Protein AF-A0A7Z0Q2S8-F1 (afdb_monomer)

pLDDT: mean 91.44, std 7.44, range [56.97, 98.62]

Radius of gyration: 28.21 Å; Cα contacts (8 Å, |Δi|>4): 491; chains: 1; bounding box: 62×55×79 Å

Structure (mmCIF, N/CA/C/O backbone):
data_AF-A0A7Z0Q2S8-F1
#
_entry.id   AF-A0A7Z0Q2S8-F1
#
loop_
_atom_site.group_PDB
_atom_site.id
_atom_site.type_symbol
_atom_site.label_atom_id
_atom_site.label_alt_id
_atom_site.label_comp_id
_atom_site.label_asym_id
_atom_site.label_entity_id
_atom_site.label_seq_id
_atom_site.pdbx_PDB_ins_code
_atom_site.Cartn_x
_atom_site.Cartn_y
_atom_site.Cartn_z
_atom_site.occupancy
_atom_site.B_iso_or_equiv
_atom_site.auth_seq_id
_atom_site.auth_comp_id
_atom_site.auth_asym_id
_atom_site.auth_atom_id
_atom_site.pdbx_PDB_model_num
ATOM 1 N N . THR A 1 1 ? 18.789 -27.842 -37.946 1.00 68.62 1 THR A N 1
ATOM 2 C CA . THR A 1 1 ? 19.777 -28.896 -37.590 1.00 68.62 1 THR A CA 1
ATOM 3 C C . THR A 1 1 ? 21.051 -28.218 -37.088 1.00 68.62 1 THR A C 1
ATOM 5 O O . THR A 1 1 ? 21.164 -27.016 -37.269 1.00 68.62 1 THR A O 1
ATOM 8 N N . HIS A 1 2 ? 21.964 -28.913 -36.394 1.00 73.00 2 HIS A N 1
ATOM 9 C CA . HIS A 1 2 ? 23.245 -28.337 -35.936 1.00 73.00 2 HIS A CA 1
ATOM 10 C C . HIS A 1 2 ? 24.376 -29.377 -36.089 1.00 73.00 2 HIS A C 1
ATOM 12 O O . HIS A 1 2 ? 24.141 -30.543 -35.750 1.00 73.00 2 HIS A O 1
ATOM 18 N N . PRO A 1 3 ? 25.593 -29.001 -36.539 1.00 73.56 3 PRO A N 1
ATOM 19 C CA . PRO A 1 3 ? 26.681 -29.947 -36.829 1.00 73.56 3 PRO A CA 1
ATOM 20 C C . PRO A 1 3 ? 27.085 -30.839 -35.648 1.00 73.56 3 PRO A C 1
ATOM 22 O O . PRO A 1 3 ? 27.437 -31.993 -35.839 1.00 73.56 3 PRO A O 1
ATOM 25 N N . ALA A 1 4 ? 26.989 -30.328 -34.419 1.00 77.62 4 ALA A N 1
ATOM 26 C CA . ALA A 1 4 ? 27.331 -31.079 -33.204 1.00 77.62 4 ALA A CA 1
ATOM 27 C C . ALA A 1 4 ? 26.241 -32.058 -32.713 1.00 77.62 4 ALA A C 1
ATOM 29 O O . ALA A 1 4 ? 26.410 -32.673 -31.663 1.00 77.62 4 ALA A O 1
ATOM 30 N N . LEU A 1 5 ? 25.097 -32.161 -33.403 1.00 79.12 5 LEU A N 1
ATOM 31 C CA . LEU A 1 5 ? 23.943 -32.957 -32.955 1.00 79.12 5 LEU A CA 1
ATOM 32 C C . LEU A 1 5 ? 23.639 -34.176 -33.840 1.00 79.12 5 LEU A C 1
ATOM 34 O O . LEU A 1 5 ? 22.652 -34.866 -33.579 1.00 79.12 5 LEU A O 1
ATOM 38 N N . ASP A 1 6 ? 24.476 -34.468 -34.842 1.00 82.75 6 ASP A N 1
ATOM 39 C CA . ASP A 1 6 ? 24.350 -35.621 -35.753 1.00 82.75 6 ASP A CA 1
ATOM 40 C C . ASP A 1 6 ? 22.941 -35.774 -36.356 1.00 82.75 6 ASP A C 1
ATOM 42 O O . ASP A 1 6 ? 22.356 -36.854 -36.390 1.00 82.75 6 ASP A O 1
ATOM 46 N N . GLY A 1 7 ? 22.343 -34.655 -36.781 1.00 79.62 7 GLY A N 1
ATOM 47 C CA . GLY A 1 7 ? 21.018 -34.640 -37.412 1.00 79.62 7 GLY A CA 1
ATOM 48 C C . GLY A 1 7 ? 19.827 -34.826 -36.461 1.00 79.62 7 GLY A C 1
ATOM 49 O O . GLY A 1 7 ? 18.688 -34.838 -36.925 1.00 79.62 7 GLY A O 1
ATOM 50 N N . ARG A 1 8 ? 20.041 -34.927 -35.141 1.00 84.56 8 ARG A N 1
ATOM 51 C CA . ARG A 1 8 ? 18.943 -35.032 -34.165 1.00 84.56 8 ARG A CA 1
ATOM 52 C C . ARG A 1 8 ? 18.184 -33.701 -34.020 1.00 84.56 8 ARG A C 1
ATOM 54 O O . ARG A 1 8 ? 18.830 -32.657 -33.881 1.00 84.56 8 ARG A O 1
ATOM 61 N N . PRO A 1 9 ? 16.835 -33.710 -34.018 1.00 83.12 9 PRO A N 1
ATOM 62 C CA . PRO A 1 9 ? 16.043 -32.510 -33.765 1.00 83.12 9 PRO A CA 1
ATOM 63 C C . PRO A 1 9 ? 16.115 -32.108 -32.287 1.00 83.12 9 PRO A C 1
ATOM 65 O O . PRO A 1 9 ? 16.085 -32.957 -31.395 1.00 83.12 9 PRO A O 1
ATOM 68 N N . VAL A 1 10 ? 16.181 -30.801 -32.030 1.00 84.69 10 VAL A N 1
ATOM 69 C CA . VAL A 1 10 ? 16.050 -30.228 -30.685 1.00 84.69 10 VAL A CA 1
ATOM 70 C C . VAL A 1 10 ? 14.625 -29.727 -30.536 1.00 84.69 10 VAL A C 1
ATOM 72 O O . VAL A 1 10 ? 14.185 -28.883 -31.311 1.00 84.69 10 VAL A O 1
ATOM 75 N N . VAL A 1 11 ? 13.910 -30.245 -29.540 1.00 85.38 11 VAL A N 1
ATOM 76 C CA . VAL A 1 11 ? 12.548 -29.812 -29.215 1.00 85.38 11 VAL A CA 1
ATOM 77 C C . VAL A 1 11 ? 12.583 -29.087 -27.884 1.00 85.38 11 VAL A C 1
ATOM 79 O O . VAL A 1 11 ? 13.111 -29.611 -26.902 1.00 85.38 11 VAL A O 1
ATOM 82 N N . ARG A 1 12 ? 12.004 -27.887 -27.843 1.00 84.50 12 ARG A N 1
ATOM 83 C CA . ARG A 1 12 ? 11.871 -27.109 -26.616 1.00 84.50 12 ARG A CA 1
ATOM 84 C C . ARG A 1 12 ? 10.454 -26.585 -26.471 1.00 84.50 12 ARG A C 1
ATOM 86 O O . ARG A 1 12 ? 9.863 -26.103 -27.430 1.00 84.50 12 ARG A O 1
ATOM 93 N N . LEU A 1 13 ? 9.930 -26.681 -25.254 1.00 86.56 13 LEU A N 1
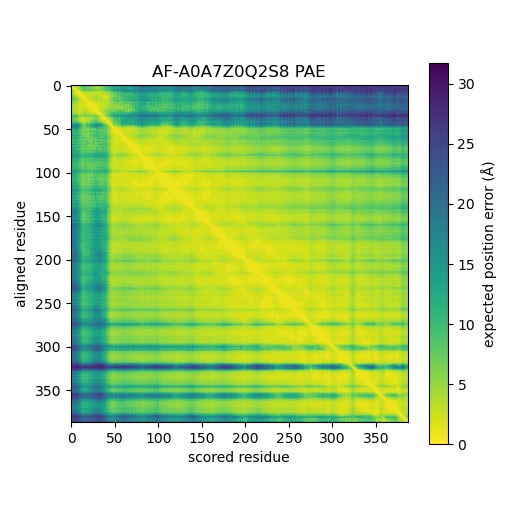ATOM 94 C CA . LEU A 1 13 ? 8.650 -26.093 -24.892 1.00 86.56 13 LEU A CA 1
ATOM 95 C C . LEU A 1 13 ? 8.900 -24.690 -24.358 1.00 86.56 13 LEU A C 1
ATOM 97 O O . LEU A 1 13 ? 9.631 -24.520 -23.383 1.00 86.56 13 LEU A O 1
ATOM 101 N N . VAL A 1 14 ? 8.306 -23.699 -25.011 1.00 82.75 14 VAL A N 1
ATOM 102 C CA . VAL A 1 14 ? 8.424 -22.290 -24.636 1.00 82.75 14 VAL A CA 1
ATOM 103 C C . VAL A 1 14 ? 7.032 -21.659 -24.608 1.00 82.75 14 VAL A C 1
ATOM 105 O O . VAL A 1 14 ? 6.163 -22.077 -25.378 1.00 82.75 14 VAL A O 1
ATOM 108 N N . PRO A 1 15 ? 6.776 -20.672 -23.730 1.00 83.06 15 PRO A N 1
ATOM 109 C CA . PRO A 1 15 ? 5.557 -19.876 -23.815 1.00 83.06 15 PRO A CA 1
ATOM 110 C C . PRO A 1 15 ? 5.408 -19.289 -25.226 1.00 83.06 15 PRO A C 1
ATOM 112 O O . PRO A 1 15 ? 6.383 -18.783 -25.772 1.00 83.06 15 PRO A O 1
ATOM 115 N N . GLY A 1 16 ? 4.204 -19.306 -25.809 1.00 79.56 16 GLY A N 1
ATOM 116 C CA . GLY A 1 16 ? 4.001 -18.859 -27.199 1.00 79.56 16 GLY A CA 1
ATOM 117 C C . GLY A 1 16 ? 4.506 -17.434 -27.472 1.00 79.56 16 GLY A C 1
ATOM 118 O O . GLY A 1 16 ? 5.114 -17.180 -28.504 1.00 79.56 16 GLY A O 1
ATOM 119 N N . ALA A 1 17 ? 4.375 -16.532 -26.492 1.00 72.19 17 ALA A N 1
ATOM 120 C CA . ALA A 1 17 ? 4.895 -15.161 -26.562 1.00 72.19 17 ALA A CA 1
ATOM 121 C C . ALA A 1 17 ? 6.437 -15.057 -26.625 1.00 72.19 17 ALA A C 1
ATOM 123 O O . ALA A 1 17 ? 6.959 -13.982 -26.901 1.00 72.19 17 ALA A O 1
ATOM 124 N N . LEU A 1 18 ? 7.157 -16.144 -26.332 1.00 75.06 18 LEU A N 1
ATOM 125 C CA . LEU A 1 18 ? 8.616 -16.255 -26.397 1.00 75.06 18 LEU A CA 1
ATOM 126 C C . LEU A 1 18 ? 9.114 -17.003 -27.634 1.00 75.06 18 LEU A C 1
ATOM 128 O O . LEU A 1 18 ? 10.317 -16.994 -27.872 1.00 75.06 18 LEU A O 1
ATOM 132 N N . GLY A 1 19 ? 8.225 -17.634 -28.407 1.00 82.19 19 GLY A N 1
ATOM 133 C CA . GLY A 1 19 ? 8.599 -18.535 -29.500 1.00 82.19 19 GLY A CA 1
ATOM 134 C C . GLY A 1 19 ? 9.594 -17.921 -30.481 1.00 82.19 19 GLY A C 1
ATOM 135 O O . GLY A 1 19 ? 10.647 -18.499 -30.722 1.00 82.19 19 GLY A O 1
ATOM 136 N N . GLU A 1 20 ? 9.316 -16.711 -30.972 1.00 79.69 20 GLU A N 1
ATOM 137 C CA . GLU A 1 20 ? 10.197 -16.037 -31.936 1.00 79.69 20 GLU A CA 1
ATOM 138 C C . GLU A 1 20 ? 11.558 -15.653 -31.344 1.00 79.69 20 GLU A C 1
ATOM 140 O O . GLU A 1 20 ? 12.587 -15.871 -31.977 1.00 79.69 20 GLU A O 1
ATOM 145 N N . ALA A 1 21 ? 11.593 -15.131 -30.115 1.00 80.38 21 ALA A N 1
ATOM 146 C CA . ALA A 1 21 ? 12.853 -14.798 -29.447 1.00 80.38 21 ALA A CA 1
ATOM 147 C C . ALA A 1 21 ? 13.717 -16.041 -29.206 1.00 80.38 21 ALA A C 1
ATOM 149 O O . ALA A 1 21 ? 14.940 -16.002 -29.331 1.00 80.38 21 ALA A O 1
ATOM 150 N N . GLU A 1 22 ? 13.070 -17.145 -28.859 1.00 83.44 22 GLU A N 1
ATOM 151 C CA . GLU A 1 22 ? 13.720 -18.413 -28.585 1.00 83.44 22 GLU A CA 1
ATOM 152 C C . GLU A 1 22 ? 14.234 -19.075 -29.866 1.00 83.44 22 GLU A C 1
ATOM 154 O O . GLU A 1 22 ? 15.336 -19.623 -29.852 1.00 83.44 22 GLU A O 1
ATOM 159 N N . ASP A 1 23 ? 13.507 -18.951 -30.978 1.00 85.69 23 ASP A N 1
ATOM 160 C CA . ASP A 1 23 ? 13.974 -19.354 -32.307 1.00 85.69 23 ASP A CA 1
ATOM 161 C C . ASP A 1 23 ? 15.201 -18.525 -32.733 1.00 85.69 23 ASP A C 1
ATOM 163 O O . ASP A 1 23 ? 16.232 -19.100 -33.082 1.00 85.69 23 ASP A O 1
ATOM 167 N N . LEU A 1 24 ? 15.156 -17.193 -32.593 1.00 81.94 24 LEU A N 1
ATOM 168 C CA . LEU A 1 24 ? 16.289 -16.302 -32.898 1.00 81.94 24 LEU A CA 1
ATOM 169 C C . LEU A 1 24 ? 17.536 -16.624 -32.058 1.00 81.94 24 LEU A C 1
ATOM 171 O O . LEU A 1 24 ? 18.664 -16.594 -32.554 1.00 81.94 24 LEU A O 1
ATOM 175 N N . ALA A 1 25 ? 17.353 -16.951 -30.776 1.00 82.06 25 ALA A N 1
ATOM 176 C CA . ALA A 1 25 ? 18.451 -17.365 -29.909 1.00 82.06 25 ALA A CA 1
ATOM 177 C C . ALA A 1 25 ? 19.078 -18.692 -30.370 1.00 82.06 25 ALA A C 1
ATOM 179 O O . ALA A 1 25 ? 20.299 -18.843 -30.316 1.00 82.06 25 ALA A O 1
ATOM 180 N N . MET A 1 26 ? 18.266 -19.647 -30.833 1.00 87.19 26 MET A N 1
ATOM 181 C CA . MET A 1 26 ? 18.755 -20.924 -31.361 1.00 87.19 26 MET A CA 1
ATOM 182 C C . MET A 1 26 ? 19.469 -20.746 -32.707 1.00 87.19 26 MET A C 1
ATOM 184 O O . MET A 1 26 ? 20.533 -21.335 -32.905 1.00 87.19 26 MET A O 1
ATOM 188 N N . GLU A 1 27 ? 18.964 -19.881 -33.587 1.00 85.50 27 GLU A N 1
ATOM 189 C CA . GLU A 1 27 ? 19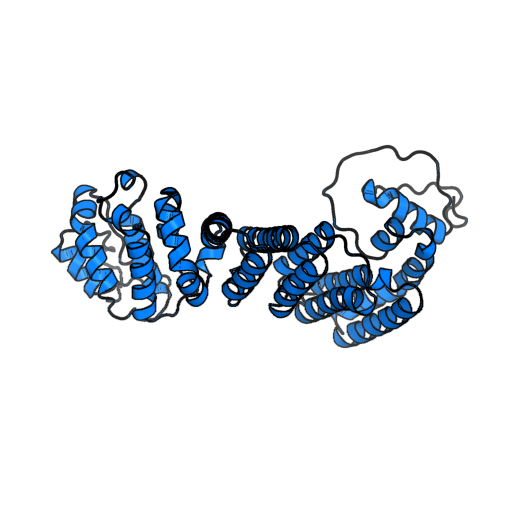.627 -19.522 -34.849 1.00 85.50 27 GLU A CA 1
ATOM 190 C C . GLU A 1 27 ? 21.019 -18.928 -34.614 1.00 85.50 27 GLU A C 1
ATOM 192 O O . GLU A 1 27 ? 21.985 -19.331 -35.263 1.00 85.50 27 GLU A O 1
ATOM 197 N N . PHE A 1 28 ? 21.168 -18.051 -33.617 1.00 82.00 28 PHE A N 1
ATOM 198 C CA . PHE A 1 28 ? 22.476 -17.516 -33.225 1.00 82.00 28 PHE A CA 1
ATOM 199 C C . PHE A 1 28 ? 23.452 -18.595 -32.730 1.00 82.00 28 PHE A C 1
ATOM 201 O O . PHE A 1 28 ? 24.665 -18.469 -32.898 1.00 82.00 28 PHE A O 1
ATOM 208 N N . LEU A 1 29 ? 22.936 -19.675 -32.138 1.00 82.56 29 LEU A N 1
ATOM 209 C CA . LEU A 1 29 ? 23.722 -20.849 -31.750 1.00 82.56 29 LEU A CA 1
ATOM 210 C C . LEU A 1 29 ? 23.956 -21.827 -32.917 1.00 82.56 29 LEU A C 1
ATOM 212 O O . LEU A 1 29 ? 24.547 -22.883 -32.705 1.00 82.56 29 LEU A O 1
ATOM 216 N N . GLY A 1 30 ? 23.528 -21.486 -34.136 1.00 84.38 30 GLY A N 1
ATOM 217 C CA . GLY A 1 30 ? 23.731 -22.275 -35.350 1.00 84.38 30 GLY A CA 1
ATOM 218 C C . GLY A 1 30 ? 22.679 -23.361 -35.587 1.00 84.38 30 GLY A C 1
ATOM 219 O O . GLY A 1 30 ? 22.941 -24.299 -36.340 1.00 84.38 30 GLY A O 1
ATOM 220 N N . LEU A 1 31 ? 21.523 -23.293 -34.922 1.00 86.81 31 LEU A N 1
ATOM 221 C CA . LEU A 1 31 ? 20.408 -24.213 -35.154 1.00 86.81 31 LEU A CA 1
ATOM 222 C C . LEU A 1 31 ? 19.461 -23.649 -36.213 1.00 86.81 31 LEU A C 1
ATOM 224 O O . LEU A 1 31 ? 18.952 -22.546 -36.075 1.00 86.81 31 LEU A O 1
ATOM 228 N N . GLU A 1 32 ? 19.157 -24.439 -37.238 1.00 83.81 32 GLU A N 1
ATOM 229 C CA . GLU A 1 32 ? 18.112 -24.062 -38.203 1.00 83.81 32 GLU A CA 1
ATOM 230 C C . GLU A 1 32 ? 16.704 -24.372 -37.676 1.00 83.81 32 GLU A C 1
ATOM 232 O O . GLU A 1 32 ? 16.450 -25.488 -37.196 1.00 83.81 32 GLU A O 1
ATOM 237 N N . ARG A 1 33 ? 15.793 -23.407 -37.846 1.00 83.62 33 ARG A N 1
ATOM 238 C CA . ARG A 1 33 ? 14.368 -23.498 -37.513 1.00 83.62 33 ARG A CA 1
ATOM 239 C C . ARG A 1 33 ? 13.650 -24.543 -38.370 1.00 83.62 33 ARG A C 1
ATOM 241 O O . ARG A 1 33 ? 13.835 -24.595 -39.585 1.00 83.62 33 ARG A O 1
ATOM 248 N N . GLN A 1 34 ? 12.777 -25.339 -37.750 1.00 81.38 34 GLN A N 1
ATOM 249 C CA . GLN A 1 34 ? 11.833 -26.194 -38.476 1.00 81.38 34 GLN A CA 1
ATOM 250 C C . GLN A 1 34 ? 10.419 -25.597 -38.459 1.00 81.38 34 GLN A C 1
ATOM 252 O O . GLN A 1 34 ? 10.005 -25.050 -37.436 1.00 81.38 34 GLN A O 1
ATOM 257 N N . PRO A 1 35 ? 9.670 -25.682 -39.573 1.00 73.00 35 PRO A N 1
ATOM 258 C CA . PRO A 1 35 ? 8.305 -25.180 -39.636 1.00 73.00 35 PRO A CA 1
ATOM 259 C C . PRO A 1 35 ? 7.357 -26.041 -38.789 1.00 73.00 35 PRO A C 1
ATOM 261 O O . PRO A 1 35 ? 7.368 -27.267 -38.884 1.00 73.00 35 PRO A O 1
ATOM 264 N N . GLY A 1 36 ? 6.499 -25.379 -38.008 1.00 74.38 36 GLY A N 1
ATOM 265 C CA . GLY A 1 36 ? 5.467 -26.011 -37.183 1.00 74.38 36 GLY A CA 1
ATOM 266 C C . GLY A 1 36 ? 5.715 -25.831 -35.687 1.00 74.38 36 GLY A C 1
ATOM 267 O O . GLY A 1 36 ? 6.612 -26.442 -35.116 1.00 74.38 36 GLY A O 1
ATOM 268 N N . THR A 1 37 ? 4.870 -25.029 -35.040 1.00 79.31 37 THR A N 1
ATOM 269 C CA . THR A 1 37 ? 4.913 -24.777 -33.592 1.00 79.31 37 THR A CA 1
ATOM 270 C C . THR A 1 37 ? 3.594 -25.252 -32.976 1.00 79.31 37 THR A C 1
ATOM 272 O O . THR A 1 37 ? 2.695 -24.438 -32.764 1.00 79.31 37 THR A O 1
ATOM 275 N N . PRO A 1 38 ? 3.403 -26.572 -32.776 1.00 83.50 38 PRO A N 1
ATOM 276 C CA . PRO A 1 38 ? 2.164 -27.081 -32.202 1.00 83.50 38 PRO A CA 1
ATOM 277 C C . PRO A 1 38 ? 2.008 -26.578 -30.763 1.00 83.50 38 PRO A C 1
ATOM 279 O O . PRO A 1 38 ? 2.931 -26.681 -29.954 1.00 83.50 38 PRO A O 1
ATOM 282 N N . GLU A 1 39 ? 0.832 -26.050 -30.429 1.00 86.00 39 GLU A N 1
ATOM 283 C CA . GLU A 1 39 ? 0.500 -25.698 -29.050 1.00 86.00 39 GLU A CA 1
ATOM 284 C C . GLU A 1 39 ? 0.276 -26.975 -28.233 1.00 86.00 39 GLU A C 1
ATOM 286 O O . GLU A 1 39 ? -0.572 -27.802 -28.566 1.00 86.00 39 GLU A O 1
ATOM 291 N N . VAL A 1 40 ? 1.051 -27.148 -27.159 1.00 88.81 40 VAL A N 1
ATOM 292 C CA . VAL A 1 40 ? 1.019 -28.365 -26.324 1.00 88.81 40 VAL A CA 1
ATOM 293 C C . VAL A 1 40 ? 0.420 -28.145 -24.930 1.00 88.81 40 VAL A C 1
ATOM 295 O O . VAL A 1 40 ? 0.301 -29.095 -24.159 1.00 88.81 40 VAL A O 1
ATOM 298 N N . GLY A 1 41 ? 0.057 -26.906 -24.576 1.00 86.69 41 GLY A N 1
ATOM 299 C CA . GLY A 1 41 ? -0.527 -26.574 -23.275 1.00 86.69 41 GLY A CA 1
ATOM 300 C C . GLY A 1 41 ? -0.461 -25.087 -22.924 1.00 86.69 41 GLY A C 1
ATOM 301 O O . GLY A 1 41 ? -0.063 -24.253 -23.732 1.00 86.69 41 GLY A O 1
ATOM 302 N N . THR A 1 42 ? -0.841 -24.757 -21.688 1.00 82.31 42 THR A N 1
ATOM 303 C CA . THR A 1 42 ? -0.873 -23.382 -21.162 1.00 82.31 42 THR A CA 1
ATOM 304 C C . THR A 1 42 ? 0.054 -23.222 -19.961 1.00 82.31 42 THR A C 1
ATOM 306 O O . THR A 1 42 ? 0.111 -24.098 -19.101 1.00 82.31 42 THR A O 1
ATOM 309 N N . VAL A 1 43 ? 0.718 -22.072 -19.854 1.00 78.50 43 VAL A N 1
ATOM 310 C CA . VAL A 1 43 ? 1.607 -21.715 -18.736 1.00 78.50 43 VAL A CA 1
ATOM 311 C C . VAL A 1 43 ? 1.253 -20.330 -18.197 1.00 78.50 43 VAL A C 1
ATOM 313 O O . VAL A 1 43 ? 0.634 -19.518 -18.890 1.00 78.50 43 VAL A O 1
ATOM 316 N N . ARG A 1 44 ? 1.635 -20.045 -16.947 1.00 64.56 44 ARG A N 1
ATOM 317 C CA . ARG A 1 44 ? 1.526 -18.697 -16.382 1.00 64.56 44 ARG A CA 1
ATOM 318 C C . ARG A 1 44 ? 2.361 -17.729 -17.225 1.00 64.56 44 ARG A C 1
ATOM 320 O O . ARG A 1 44 ? 3.510 -18.010 -17.543 1.00 64.56 44 ARG A O 1
ATOM 327 N N . ARG A 1 45 ? 1.787 -16.574 -17.564 1.00 63.22 45 ARG A N 1
ATOM 328 C CA . ARG A 1 45 ? 2.508 -15.504 -18.262 1.00 63.22 45 ARG A CA 1
ATOM 329 C C . ARG A 1 45 ? 3.580 -14.924 -17.335 1.00 63.22 45 ARG A C 1
ATOM 331 O O . ARG A 1 45 ? 3.242 -14.373 -16.288 1.00 63.22 45 ARG A O 1
ATOM 338 N N . GLU A 1 46 ? 4.842 -15.050 -17.725 1.00 64.19 46 GLU A N 1
ATOM 339 C CA . GLU A 1 46 ? 5.984 -14.428 -17.048 1.00 64.19 46 GLU A CA 1
ATOM 340 C C . GLU A 1 46 ? 6.425 -13.163 -17.795 1.00 64.19 46 GLU A C 1
ATOM 342 O O . GLU A 1 46 ? 6.270 -13.057 -19.016 1.00 64.19 46 GLU A O 1
ATOM 347 N N . THR A 1 47 ? 6.942 -12.177 -17.059 1.00 68.31 47 THR A N 1
ATOM 348 C CA . THR A 1 47 ? 7.537 -10.977 -17.659 1.00 68.31 47 THR A CA 1
ATOM 349 C C . THR A 1 47 ? 8.818 -11.380 -18.379 1.00 68.31 47 THR A C 1
ATOM 351 O O . THR A 1 47 ? 9.704 -11.981 -17.776 1.00 68.31 47 THR A O 1
ATOM 354 N N . LEU A 1 48 ? 8.929 -11.046 -19.665 1.00 78.50 48 LEU A N 1
ATOM 355 C CA . LEU A 1 48 ? 10.115 -11.385 -20.448 1.00 78.50 48 LEU A CA 1
ATOM 356 C C . LEU A 1 48 ? 11.333 -10.627 -19.908 1.00 78.50 48 LEU A C 1
ATOM 358 O O . LEU A 1 48 ? 11.340 -9.396 -19.869 1.00 78.50 48 LEU A O 1
ATOM 362 N N . GLY A 1 49 ? 12.363 -11.366 -19.501 1.00 82.75 49 GLY A N 1
ATOM 363 C CA . GLY A 1 49 ? 13.659 -10.811 -19.124 1.00 82.75 49 GLY A CA 1
ATOM 364 C C . GLY A 1 49 ? 14.542 -10.497 -20.333 1.00 82.75 49 GLY A C 1
ATOM 365 O O . GLY A 1 49 ? 14.234 -10.839 -21.477 1.00 82.75 49 GLY A O 1
ATOM 366 N N . PHE A 1 50 ? 15.686 -9.869 -20.082 1.00 88.56 50 PHE A N 1
ATOM 367 C CA . PHE A 1 50 ? 16.746 -9.735 -21.083 1.00 88.56 50 PHE A CA 1
ATOM 368 C C . PHE A 1 50 ? 17.515 -11.067 -21.212 1.00 88.56 50 PHE A C 1
ATOM 370 O O . PHE A 1 50 ? 17.835 -11.655 -20.177 1.00 88.56 50 PHE A O 1
ATOM 377 N N . PRO A 1 51 ? 17.849 -11.556 -22.426 1.00 88.75 51 PRO A N 1
ATOM 378 C CA . PRO A 1 51 ? 17.749 -10.892 -23.734 1.00 88.75 51 PRO A CA 1
ATOM 379 C C . PRO A 1 51 ? 16.422 -11.115 -24.475 1.00 88.75 51 PRO A C 1
ATOM 381 O O . PRO A 1 51 ? 16.177 -10.433 -25.464 1.00 88.75 51 PRO A O 1
ATOM 384 N N . ALA A 1 52 ? 15.569 -12.039 -24.023 1.00 85.50 52 ALA A N 1
ATOM 385 C CA . ALA A 1 52 ? 14.360 -12.439 -24.747 1.00 85.50 52 ALA A CA 1
ATOM 386 C C . ALA A 1 52 ? 13.447 -11.252 -25.087 1.00 85.50 52 ALA A C 1
ATOM 388 O O . ALA A 1 52 ? 12.943 -11.148 -26.200 1.00 85.50 52 ALA A O 1
ATOM 389 N N . ARG A 1 53 ? 13.310 -10.298 -24.163 1.00 84.44 53 ARG A N 1
ATOM 390 C CA . ARG A 1 53 ? 12.573 -9.053 -24.391 1.00 84.44 53 ARG A CA 1
ATOM 391 C C . ARG A 1 53 ? 13.132 -8.229 -25.555 1.00 84.44 53 ARG A C 1
ATOM 393 O O . ARG A 1 53 ? 12.369 -7.775 -26.394 1.00 84.44 53 ARG A O 1
ATOM 400 N N . ALA A 1 54 ? 14.454 -8.072 -25.618 1.00 87.25 54 ALA A N 1
ATOM 401 C CA . ALA A 1 54 ? 15.122 -7.328 -26.684 1.00 87.25 54 ALA A CA 1
ATOM 402 C C . ALA A 1 54 ? 14.927 -7.996 -28.053 1.00 87.25 54 ALA A C 1
ATOM 404 O O . ALA A 1 54 ? 14.767 -7.306 -29.051 1.00 87.25 54 ALA A O 1
ATOM 405 N N . LEU A 1 55 ? 14.892 -9.332 -28.085 1.00 87.31 55 LEU A N 1
ATOM 406 C CA . LEU A 1 55 ? 14.645 -10.101 -29.305 1.00 87.31 55 LEU A CA 1
ATOM 407 C C . LEU A 1 55 ? 13.206 -9.966 -29.810 1.00 87.31 55 LEU A C 1
ATOM 409 O O . LEU A 1 55 ? 13.014 -9.944 -31.017 1.00 87.31 55 LEU A O 1
ATOM 413 N N . VAL A 1 56 ? 12.219 -9.864 -28.913 1.00 85.25 56 VAL A N 1
ATOM 414 C CA . VAL A 1 56 ? 10.818 -9.612 -29.295 1.00 85.25 56 VAL A CA 1
ATOM 415 C C . VAL A 1 56 ? 10.620 -8.167 -29.758 1.00 85.25 56 VAL A C 1
ATOM 417 O O . VAL A 1 56 ? 9.956 -7.934 -30.763 1.00 85.25 56 VAL A O 1
ATOM 420 N N . ASP A 1 57 ? 11.180 -7.198 -29.030 1.00 83.50 57 ASP A N 1
ATOM 421 C CA . ASP A 1 57 ? 10.933 -5.775 -29.293 1.00 83.50 57 ASP A CA 1
ATOM 422 C C . ASP A 1 57 ? 11.720 -5.251 -30.511 1.00 83.50 57 ASP A C 1
ATOM 424 O O . ASP A 1 57 ? 11.239 -4.365 -31.215 1.00 83.50 57 ASP A O 1
ATOM 428 N N . ASP A 1 58 ? 12.922 -5.779 -30.770 1.00 87.00 58 ASP A N 1
ATOM 429 C CA . ASP A 1 58 ? 13.762 -5.392 -31.910 1.00 87.00 58 ASP A CA 1
ATOM 430 C C . ASP A 1 58 ? 14.635 -6.566 -32.409 1.00 87.00 58 ASP A C 1
ATOM 432 O O . ASP A 1 58 ? 15.845 -6.628 -32.138 1.00 87.00 58 ASP A O 1
ATOM 436 N N . PRO A 1 59 ? 14.038 -7.504 -33.171 1.00 85.88 59 PRO A N 1
ATOM 437 C CA . PRO A 1 59 ? 14.745 -8.655 -33.728 1.00 85.88 59 PRO A CA 1
ATOM 438 C C . PRO A 1 59 ? 15.986 -8.277 -34.547 1.00 85.88 59 PRO A C 1
ATOM 440 O O . PRO A 1 59 ? 17.009 -8.961 -34.475 1.00 85.88 59 PRO A O 1
ATOM 443 N N . ALA A 1 60 ? 15.928 -7.170 -35.299 1.00 87.94 60 ALA A N 1
ATOM 444 C CA . ALA A 1 60 ? 17.000 -6.742 -36.201 1.00 87.94 60 ALA A CA 1
ATOM 445 C C . ALA A 1 60 ? 18.304 -6.438 -35.444 1.00 87.94 60 ALA A C 1
ATOM 447 O O . ALA A 1 60 ? 19.399 -6.763 -35.910 1.00 87.94 60 ALA A O 1
ATOM 448 N N . ASN A 1 61 ? 18.189 -5.884 -34.237 1.00 89.25 61 ASN A N 1
ATOM 449 C CA . ASN A 1 61 ? 19.328 -5.594 -33.369 1.00 89.25 61 ASN A CA 1
ATOM 450 C C . ASN A 1 61 ? 19.566 -6.664 -32.289 1.00 89.25 61 ASN A C 1
ATOM 452 O O . ASN A 1 61 ? 20.469 -6.521 -31.462 1.00 89.25 61 ASN A O 1
ATOM 456 N N . GLY A 1 62 ? 18.819 -7.772 -32.315 1.00 86.31 62 GLY A N 1
ATOM 457 C CA . GLY A 1 62 ? 18.851 -8.840 -31.313 1.00 86.31 62 GLY A CA 1
ATOM 458 C C . GLY A 1 62 ? 20.230 -9.459 -31.055 1.00 86.31 62 GLY A C 1
ATOM 459 O O . GLY A 1 62 ? 20.552 -9.842 -29.927 1.00 86.31 62 GLY A O 1
ATOM 460 N N . HIS A 1 63 ? 21.095 -9.479 -32.070 1.00 87.25 63 HIS A N 1
ATOM 461 C CA . HIS A 1 63 ? 22.476 -9.952 -31.957 1.00 87.25 63 HIS A CA 1
ATOM 462 C C . HIS A 1 63 ? 23.290 -9.174 -30.903 1.00 87.25 63 HIS A C 1
ATOM 464 O O . HIS A 1 63 ? 24.130 -9.765 -30.221 1.00 87.25 63 HIS A O 1
ATOM 470 N N . HIS A 1 64 ? 23.008 -7.879 -30.694 1.00 88.56 64 HIS A N 1
ATOM 471 C CA . HIS A 1 64 ? 23.632 -7.090 -29.628 1.00 88.56 64 HIS A CA 1
ATOM 472 C C . HIS A 1 64 ? 23.245 -7.591 -28.233 1.00 88.56 64 HIS A C 1
ATOM 474 O O . HIS A 1 64 ? 24.078 -7.570 -27.326 1.00 88.56 64 HIS A O 1
ATOM 480 N N . ALA A 1 65 ? 22.008 -8.063 -28.053 1.00 89.12 65 ALA A N 1
ATOM 481 C CA . ALA A 1 65 ? 21.550 -8.615 -26.784 1.00 89.12 65 ALA A CA 1
ATOM 482 C C . ALA A 1 65 ? 22.125 -10.017 -26.534 1.00 89.12 65 ALA A C 1
ATOM 484 O O . ALA A 1 65 ? 22.629 -10.303 -25.445 1.00 89.12 65 ALA A O 1
ATOM 485 N N . LEU A 1 66 ? 22.128 -10.866 -27.567 1.00 89.12 66 LEU A N 1
ATOM 486 C CA . LEU A 1 66 ? 22.689 -12.220 -27.511 1.00 89.12 66 LEU A CA 1
ATOM 487 C C . LEU A 1 66 ? 24.196 -12.219 -27.216 1.00 89.12 66 LEU A C 1
ATOM 489 O O . LEU A 1 66 ? 24.676 -13.046 -26.439 1.00 89.12 66 LEU A O 1
ATOM 493 N N . ALA A 1 67 ? 24.937 -11.238 -27.741 1.00 89.94 67 ALA A N 1
ATOM 494 C CA . ALA A 1 67 ? 26.365 -11.075 -27.471 1.00 89.94 67 ALA A CA 1
ATOM 495 C C . ALA A 1 67 ? 26.700 -10.847 -25.981 1.00 89.94 67 ALA A C 1
ATOM 497 O O . ALA A 1 67 ? 27.842 -11.065 -25.577 1.00 89.94 67 ALA A O 1
ATOM 498 N N . LEU A 1 68 ? 25.732 -10.427 -25.156 1.00 91.06 68 LEU A N 1
ATOM 499 C CA . LEU A 1 68 ? 25.935 -10.151 -23.730 1.00 91.06 68 LEU A CA 1
ATOM 500 C C . LEU A 1 68 ? 25.578 -11.315 -22.803 1.00 91.06 68 LEU A C 1
ATOM 502 O O . LEU A 1 68 ? 25.911 -11.252 -21.621 1.00 91.06 68 LEU A O 1
ATOM 506 N N . VAL A 1 69 ? 24.943 -12.380 -23.304 1.00 90.12 69 VAL A N 1
ATOM 507 C CA . VAL A 1 69 ? 24.416 -13.481 -22.472 1.00 90.12 69 VAL A CA 1
ATOM 508 C C . VAL A 1 69 ? 25.496 -14.080 -21.571 1.00 90.12 69 VAL A C 1
ATOM 510 O O . VAL A 1 69 ? 25.324 -14.138 -20.355 1.00 90.12 69 VAL A O 1
ATOM 513 N N . LYS A 1 70 ? 26.662 -14.420 -22.136 1.00 92.31 70 LYS A N 1
ATOM 514 C CA . LYS A 1 70 ? 27.776 -15.008 -21.371 1.00 92.31 70 LYS A CA 1
ATOM 515 C C . LYS A 1 70 ? 28.311 -14.069 -20.286 1.00 92.31 70 LYS A C 1
ATOM 517 O O . LYS A 1 70 ? 28.662 -14.516 -19.192 1.00 92.31 70 LYS A O 1
ATOM 522 N N . ASP A 1 71 ? 28.386 -12.771 -20.579 1.00 95.38 71 ASP A N 1
ATOM 523 C CA . ASP A 1 71 ? 28.837 -11.776 -19.606 1.00 95.38 71 ASP A CA 1
ATOM 524 C C . ASP A 1 71 ? 27.807 -11.608 -18.479 1.00 95.38 71 ASP A C 1
ATOM 526 O O . ASP A 1 71 ? 28.192 -11.578 -17.308 1.00 95.38 71 ASP A O 1
ATOM 530 N N . VAL A 1 72 ? 26.512 -11.572 -18.808 1.00 94.56 72 VAL A N 1
ATOM 531 C CA . VAL A 1 72 ? 25.411 -11.497 -17.835 1.00 94.56 72 VAL A CA 1
ATOM 532 C C . VAL A 1 72 ? 25.390 -12.728 -16.928 1.00 94.56 72 VAL A C 1
ATOM 534 O O . VAL A 1 72 ? 25.353 -12.570 -15.711 1.00 94.56 72 VAL A O 1
ATOM 537 N N . GLU A 1 73 ? 25.502 -13.942 -17.470 1.00 94.38 73 GLU A N 1
ATOM 538 C CA . GLU A 1 73 ? 25.560 -15.186 -16.682 1.00 94.38 73 GLU A CA 1
ATOM 539 C C . GLU A 1 73 ? 26.767 -15.227 -15.735 1.00 94.38 73 GLU A C 1
ATOM 541 O O . GLU A 1 73 ? 26.687 -15.713 -14.600 1.00 94.38 73 GLU A O 1
ATOM 546 N N . ARG A 1 74 ? 27.919 -14.713 -16.183 1.00 96.75 74 ARG A N 1
ATOM 547 C CA . ARG A 1 74 ? 29.102 -14.571 -15.327 1.00 96.75 74 ARG A CA 1
ATOM 548 C C . ARG A 1 74 ? 28.831 -13.599 -14.179 1.00 96.75 74 ARG A C 1
ATOM 550 O O . ARG A 1 74 ? 29.131 -13.934 -13.033 1.00 96.75 74 ARG A O 1
ATOM 557 N N . LEU A 1 75 ? 28.263 -12.427 -14.466 1.00 97.00 75 LEU A N 1
ATOM 558 C CA . LEU A 1 75 ? 27.940 -11.423 -13.448 1.00 97.00 75 LEU A CA 1
ATOM 559 C C . LEU A 1 75 ? 26.856 -11.915 -12.482 1.00 97.00 75 LEU A C 1
ATOM 561 O O . LEU A 1 75 ? 26.957 -11.665 -11.284 1.00 97.00 75 LEU A O 1
ATOM 565 N N . ALA A 1 76 ? 25.879 -12.684 -12.965 1.00 94.94 76 ALA A N 1
ATOM 566 C CA . ALA A 1 76 ? 24.842 -13.295 -12.139 1.00 94.94 76 ALA A CA 1
ATOM 567 C C . ALA A 1 76 ? 25.422 -14.254 -11.094 1.00 94.94 76 ALA A C 1
ATOM 569 O O . ALA A 1 76 ? 25.057 -14.193 -9.920 1.00 94.94 76 ALA A O 1
ATOM 570 N N . ARG A 1 77 ? 26.398 -15.084 -11.485 1.00 95.50 77 ARG A N 1
ATOM 571 C CA . ARG A 1 77 ? 27.129 -15.947 -10.542 1.00 95.50 77 ARG A CA 1
ATOM 572 C C . ARG A 1 77 ? 27.927 -15.140 -9.518 1.00 95.50 77 ARG A C 1
ATOM 574 O O . ARG A 1 77 ? 27.988 -15.523 -8.351 1.00 95.50 77 ARG A O 1
ATOM 581 N N . GLN A 1 78 ? 28.522 -14.021 -9.933 1.00 95.56 78 GLN A N 1
ATOM 582 C CA . GLN A 1 78 ? 29.264 -13.134 -9.033 1.00 95.56 78 GLN A CA 1
ATOM 583 C C . GLN A 1 78 ? 28.351 -12.374 -8.070 1.00 95.56 78 GLN A C 1
ATOM 585 O O . GLN A 1 78 ? 28.757 -12.139 -6.934 1.00 95.56 78 GLN A O 1
ATOM 590 N N . ALA A 1 79 ? 27.129 -12.023 -8.478 1.00 95.12 79 ALA A N 1
ATOM 591 C CA . ALA A 1 79 ? 26.212 -11.204 -7.690 1.00 95.12 79 ALA A CA 1
ATOM 592 C C . ALA A 1 79 ? 25.926 -11.788 -6.298 1.00 95.12 79 ALA A C 1
ATOM 594 O O . ALA A 1 79 ? 25.764 -11.014 -5.362 1.00 95.12 79 ALA A O 1
ATOM 595 N N . LYS A 1 80 ? 25.954 -13.121 -6.145 1.00 94.19 80 LYS A N 1
ATOM 596 C CA . LYS A 1 80 ? 25.755 -13.820 -4.865 1.00 94.19 80 LYS A CA 1
ATOM 597 C C . LYS A 1 80 ? 26.839 -13.539 -3.818 1.00 94.19 80 LYS A C 1
ATOM 599 O O . LYS A 1 80 ? 26.538 -13.397 -2.640 1.00 94.19 80 LYS A O 1
ATOM 604 N N . GLY A 1 81 ? 28.109 -13.552 -4.228 1.00 93.81 81 GLY A N 1
ATOM 605 C CA . GLY A 1 81 ? 29.256 -13.474 -3.307 1.00 93.81 81 GLY A CA 1
ATOM 606 C C . GLY A 1 81 ? 30.022 -12.154 -3.377 1.00 93.81 81 GLY A C 1
ATOM 607 O O . GLY A 1 81 ? 30.659 -11.750 -2.411 1.00 93.81 81 GLY A O 1
ATOM 608 N N . LEU A 1 82 ? 29.954 -11.473 -4.520 1.00 96.06 82 LEU A N 1
ATOM 609 C CA . LEU A 1 82 ? 30.690 -10.253 -4.843 1.00 96.06 82 LEU A CA 1
ATOM 610 C C . LEU A 1 82 ? 29.747 -9.213 -5.481 1.00 96.06 82 LEU A C 1
ATOM 612 O O . LEU A 1 82 ? 29.978 -8.777 -6.616 1.00 96.06 82 LEU A O 1
ATOM 616 N N . PRO A 1 83 ? 28.682 -8.778 -4.778 1.00 94.62 83 PRO A N 1
ATOM 617 C CA . PRO A 1 83 ? 27.645 -7.925 -5.359 1.00 94.62 83 PRO A CA 1
ATOM 618 C C . PRO A 1 83 ? 28.179 -6.583 -5.877 1.00 94.62 83 PRO A C 1
ATOM 620 O O . PRO A 1 83 ? 27.686 -6.082 -6.885 1.00 94.62 83 PRO A O 1
ATOM 623 N N . GLY A 1 84 ? 29.219 -6.018 -5.250 1.00 96.06 84 GLY A N 1
ATOM 624 C CA . GLY A 1 84 ? 29.863 -4.784 -5.715 1.00 96.06 84 GLY A CA 1
ATOM 625 C C . GLY A 1 84 ? 30.650 -4.948 -7.022 1.00 96.06 84 GLY A C 1
ATOM 626 O O . GLY A 1 84 ? 30.590 -4.073 -7.883 1.00 96.06 84 GLY A O 1
ATOM 627 N N . VAL A 1 85 ? 31.328 -6.086 -7.207 1.00 96.81 85 VAL A N 1
ATOM 628 C CA . VAL A 1 85 ? 32.054 -6.399 -8.452 1.00 96.81 85 VAL A CA 1
ATOM 629 C C . VAL A 1 85 ? 31.063 -6.631 -9.587 1.00 96.81 85 VAL A C 1
ATOM 631 O O . VAL A 1 85 ? 31.205 -6.047 -10.660 1.00 96.81 85 VAL A O 1
ATOM 634 N N . ALA A 1 86 ? 30.013 -7.415 -9.322 1.00 97.56 86 ALA A N 1
ATOM 635 C CA . ALA A 1 86 ? 28.936 -7.627 -10.281 1.00 97.56 86 ALA A CA 1
ATOM 636 C C . ALA A 1 86 ? 28.288 -6.296 -10.701 1.00 97.56 86 ALA A C 1
ATOM 638 O O . ALA A 1 86 ? 28.017 -6.099 -11.883 1.00 97.56 86 ALA A O 1
ATOM 639 N N . LYS A 1 87 ? 28.132 -5.344 -9.765 1.00 98.00 87 LYS A N 1
ATOM 640 C CA . LYS A 1 87 ? 27.551 -4.023 -10.048 1.00 98.00 87 LYS A CA 1
ATOM 641 C C . LYS A 1 87 ? 28.403 -3.274 -11.062 1.00 98.00 87 LYS A C 1
ATOM 643 O O . LYS A 1 87 ? 27.866 -2.822 -12.066 1.00 98.00 87 LYS A O 1
ATOM 648 N N . GLY A 1 88 ? 29.713 -3.181 -10.825 1.00 97.69 88 GLY A N 1
ATOM 649 C CA . GLY A 1 88 ? 30.630 -2.525 -11.760 1.00 97.69 88 GLY A CA 1
ATOM 650 C C . GLY A 1 88 ? 30.609 -3.177 -13.146 1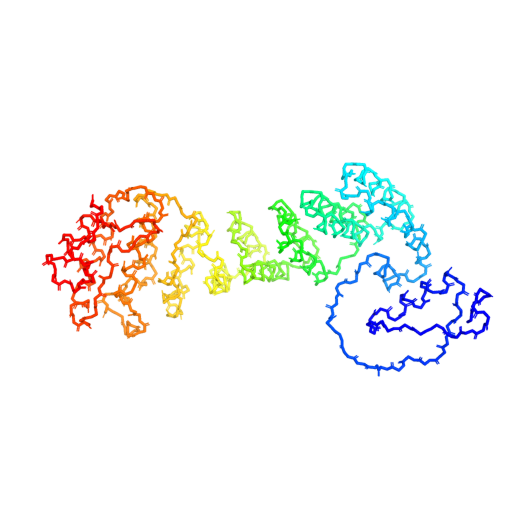.00 97.69 88 GLY A C 1
ATOM 651 O O . GLY A 1 88 ? 30.602 -2.484 -14.160 1.00 97.69 88 GLY A O 1
ATOM 652 N N . GLY A 1 89 ? 30.507 -4.508 -13.200 1.00 97.62 89 GLY A N 1
ATOM 653 C CA . GLY A 1 89 ? 30.372 -5.233 -14.461 1.00 97.62 89 GLY A CA 1
ATOM 654 C C . GLY A 1 89 ? 29.071 -4.924 -15.207 1.00 97.62 89 GLY A C 1
ATOM 655 O O . GLY A 1 89 ? 29.114 -4.628 -16.399 1.00 97.62 89 GLY A O 1
ATOM 656 N N . PHE A 1 90 ? 27.921 -4.932 -14.526 1.00 98.31 90 PHE A N 1
ATOM 657 C CA . PHE A 1 90 ? 26.640 -4.566 -15.142 1.00 98.31 90 PHE A CA 1
ATOM 658 C C . PHE A 1 90 ? 26.620 -3.102 -15.599 1.00 98.31 90 PHE A C 1
ATOM 660 O O . PHE A 1 90 ? 26.066 -2.796 -16.653 1.00 98.31 90 PHE A O 1
ATOM 667 N N . GLU A 1 91 ? 27.244 -2.196 -14.845 1.00 97.81 91 GLU A N 1
ATOM 668 C CA . GLU A 1 91 ? 27.391 -0.788 -15.232 1.00 97.81 91 GLU A CA 1
ATOM 669 C C . GLU A 1 91 ? 28.210 -0.652 -16.521 1.00 97.81 91 GLU A C 1
ATOM 671 O O . GLU A 1 91 ? 27.742 -0.019 -17.466 1.00 97.81 91 GLU A O 1
ATOM 676 N N . HIS A 1 92 ? 29.350 -1.341 -16.610 1.00 97.12 92 HIS A N 1
ATOM 677 C CA . HIS A 1 92 ? 30.189 -1.352 -17.808 1.00 97.12 92 HIS A CA 1
ATOM 678 C C . HIS A 1 92 ? 29.476 -1.937 -19.041 1.00 97.12 92 HIS A C 1
ATOM 680 O O . HIS A 1 92 ? 29.580 -1.398 -20.145 1.00 97.12 92 HIS A O 1
ATOM 686 N N . LEU A 1 93 ? 28.729 -3.034 -18.876 1.00 96.12 93 LEU A N 1
ATOM 687 C CA . LEU A 1 93 ? 27.923 -3.595 -19.966 1.00 96.12 93 LEU A CA 1
ATOM 688 C C . LEU A 1 93 ? 26.829 -2.622 -20.424 1.00 96.12 93 LEU A C 1
ATOM 690 O O . LEU A 1 93 ? 26.614 -2.467 -21.625 1.00 96.12 93 LEU A O 1
ATOM 694 N N . GLY A 1 94 ? 26.187 -1.925 -19.485 1.00 96.25 94 GLY A N 1
ATOM 695 C CA . GLY A 1 94 ? 25.219 -0.880 -19.802 1.00 96.25 94 GLY A CA 1
ATOM 696 C C . GLY A 1 94 ? 25.844 0.270 -20.597 1.00 96.25 94 GLY A C 1
ATOM 697 O O . GLY A 1 94 ? 25.308 0.664 -21.622 1.00 96.25 94 GLY A O 1
ATOM 698 N N . GLU A 1 95 ? 27.030 0.753 -20.224 1.00 95.00 95 GLU A N 1
ATOM 699 C CA . GLU A 1 95 ? 27.738 1.787 -21.000 1.00 95.00 95 GLU A CA 1
ATOM 700 C C . GLU A 1 95 ? 28.042 1.351 -22.441 1.00 95.00 95 GLU A C 1
ATOM 702 O O . GLU A 1 95 ? 28.025 2.176 -23.356 1.00 95.00 95 GLU A O 1
ATOM 707 N N . ARG A 1 96 ? 28.323 0.058 -22.662 1.00 93.81 96 ARG A N 1
ATOM 708 C CA . ARG A 1 96 ? 28.496 -0.499 -24.012 1.00 93.81 96 ARG A CA 1
ATOM 709 C C . ARG A 1 96 ? 27.187 -0.463 -24.799 1.00 93.81 96 ARG A C 1
ATOM 711 O O . ARG A 1 96 ? 27.204 0.017 -25.928 1.00 93.81 96 ARG A O 1
ATOM 718 N N . LEU A 1 97 ? 26.079 -0.914 -24.203 1.00 93.19 97 LEU A N 1
ATOM 719 C CA . LEU A 1 97 ? 24.751 -0.878 -24.831 1.00 93.19 97 LEU A CA 1
ATOM 720 C C . LEU A 1 97 ? 24.305 0.550 -25.153 1.00 93.19 97 LEU A C 1
ATOM 722 O O . LEU A 1 97 ? 23.794 0.792 -26.241 1.00 93.19 97 LEU A O 1
ATOM 726 N N . ALA A 1 98 ? 24.559 1.504 -24.256 1.00 93.56 98 ALA A N 1
ATOM 727 C CA . ALA A 1 98 ? 24.165 2.902 -24.419 1.00 93.56 98 ALA A CA 1
ATOM 728 C C . ALA A 1 98 ? 24.726 3.555 -25.693 1.00 93.56 98 ALA A C 1
ATOM 730 O O . ALA A 1 98 ? 24.114 4.475 -26.231 1.00 93.56 98 ALA A O 1
ATOM 731 N N . ARG A 1 99 ? 25.884 3.087 -26.181 1.00 91.06 99 ARG A N 1
ATOM 732 C CA . ARG A 1 99 ? 26.533 3.618 -27.390 1.00 91.06 99 ARG A CA 1
ATOM 733 C C . ARG A 1 99 ? 25.964 3.070 -28.696 1.00 91.06 99 ARG A C 1
ATOM 735 O O . ARG A 1 99 ? 26.177 3.698 -29.726 1.00 91.06 99 ARG A O 1
ATOM 742 N N . SER A 1 100 ? 25.305 1.913 -28.674 1.00 88.75 100 SER A N 1
ATOM 743 C CA . SER A 1 100 ? 24.840 1.235 -29.892 1.00 88.75 100 SER A CA 1
ATOM 744 C C . SER A 1 100 ? 23.327 1.047 -29.925 1.00 88.75 100 SER A C 1
ATOM 746 O O . SER A 1 100 ? 22.692 1.403 -30.908 1.00 88.75 100 SER A O 1
ATOM 748 N N . VAL A 1 101 ? 22.748 0.514 -28.849 1.00 93.00 101 VAL A N 1
ATOM 749 C CA . VAL A 1 101 ? 21.333 0.128 -28.744 1.00 93.00 101 VAL A CA 1
ATOM 750 C C . VAL A 1 101 ? 20.758 0.599 -27.398 1.00 93.00 101 VAL A C 1
ATOM 752 O O . VAL A 1 101 ? 20.468 -0.211 -26.513 1.00 93.00 101 VAL A O 1
ATOM 755 N N . PRO A 1 102 ? 20.626 1.923 -27.182 1.00 94.00 102 PRO A N 1
ATOM 756 C CA . PRO A 1 102 ? 20.197 2.478 -25.897 1.00 94.00 102 PRO A CA 1
ATOM 757 C C . PRO A 1 102 ? 18.799 2.009 -25.464 1.00 94.00 102 PRO A C 1
ATOM 759 O O . PRO A 1 102 ? 18.534 1.917 -24.267 1.00 94.00 102 PRO A O 1
ATOM 762 N N . HIS A 1 103 ? 17.923 1.634 -26.400 1.00 92.56 103 HIS A N 1
ATOM 763 C CA . HIS A 1 103 ? 16.605 1.060 -26.109 1.00 92.56 103 HIS A CA 1
ATOM 764 C C . HIS A 1 103 ? 16.656 -0.321 -25.438 1.00 92.56 103 HIS A C 1
ATOM 766 O O . HIS A 1 103 ? 15.663 -0.742 -24.854 1.00 92.56 103 HIS A O 1
ATOM 772 N N . PHE A 1 104 ? 17.806 -1.005 -25.429 1.00 94.44 104 PHE A N 1
ATOM 773 C CA . PHE A 1 104 ? 18.000 -2.241 -24.658 1.00 94.44 104 PHE A CA 1
ATOM 774 C C . PHE A 1 104 ? 18.376 -1.995 -23.195 1.00 94.44 104 PHE A C 1
ATOM 776 O O . PHE A 1 104 ? 18.324 -2.930 -22.393 1.00 94.44 104 PHE A O 1
ATOM 783 N N . LEU A 1 105 ? 18.731 -0.763 -22.813 1.00 95.75 105 LEU A N 1
ATOM 784 C CA . LEU A 1 105 ? 19.133 -0.447 -21.440 1.00 95.75 105 LEU A CA 1
ATOM 785 C C . LEU A 1 105 ? 18.034 -0.718 -20.408 1.00 95.75 105 LEU A C 1
ATOM 787 O O . LEU A 1 105 ? 18.368 -1.311 -19.379 1.00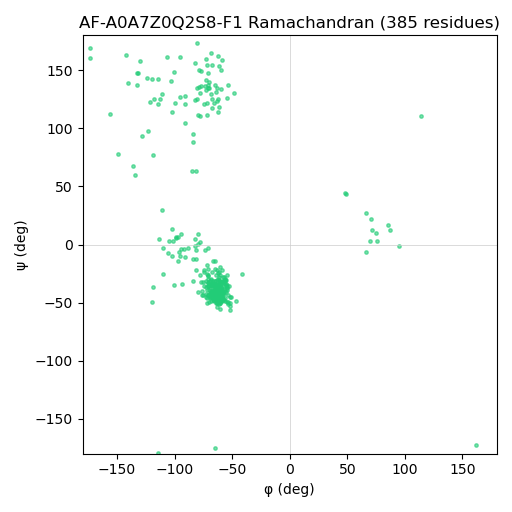 95.75 105 LEU A O 1
ATOM 791 N N . PRO A 1 106 ? 16.755 -0.341 -20.625 1.00 95.00 106 PRO A N 1
ATOM 792 C CA . PRO A 1 106 ? 15.718 -0.611 -19.636 1.00 95.00 106 PRO A CA 1
ATOM 793 C C . PRO A 1 106 ? 15.532 -2.110 -19.343 1.00 95.00 106 PRO A C 1
ATOM 795 O O . PRO A 1 106 ? 15.721 -2.489 -18.183 1.00 95.00 106 PRO A O 1
ATOM 798 N N . PRO A 1 107 ? 15.272 -3.000 -20.328 1.00 93.44 107 PRO A N 1
ATOM 799 C CA . PRO A 1 107 ? 15.120 -4.425 -20.035 1.00 93.44 107 PRO A CA 1
ATOM 800 C C . PRO A 1 107 ? 16.419 -5.066 -19.521 1.00 93.44 107 PRO A C 1
ATOM 802 O O . PRO A 1 107 ? 16.362 -5.966 -18.682 1.00 93.44 107 PRO A O 1
ATOM 805 N N . PHE A 1 108 ? 17.592 -4.591 -19.955 1.00 96.38 108 PHE A N 1
ATOM 806 C CA . PHE A 1 108 ? 18.883 -5.049 -19.433 1.00 96.38 108 PHE A CA 1
ATOM 807 C C . PHE A 1 108 ? 19.056 -4.729 -17.940 1.00 96.38 108 PHE A C 1
ATOM 809 O O . PHE A 1 108 ? 19.386 -5.612 -17.145 1.00 96.38 108 PHE A O 1
ATOM 816 N N . TYR A 1 109 ? 18.818 -3.480 -17.534 1.00 97.56 109 TYR A N 1
ATOM 817 C CA . TYR A 1 109 ? 18.958 -3.077 -16.137 1.00 97.56 109 TYR A CA 1
ATOM 818 C C . TYR A 1 109 ? 17.858 -3.659 -15.243 1.00 97.56 109 TYR A C 1
ATOM 820 O O . TYR A 1 109 ? 18.137 -3.997 -14.093 1.00 97.56 109 TYR A O 1
ATOM 828 N N . GLU A 1 110 ? 16.643 -3.862 -15.755 1.00 96.56 110 GLU A N 1
ATOM 829 C CA . GLU A 1 110 ? 15.624 -4.641 -15.044 1.00 96.56 110 GLU A CA 1
ATOM 830 C C . GLU A 1 110 ? 16.071 -6.089 -14.821 1.00 96.56 110 GLU A C 1
ATOM 832 O O . GLU A 1 110 ? 15.925 -6.608 -13.716 1.00 96.56 110 GLU A O 1
ATOM 837 N N . GLN A 1 111 ? 16.692 -6.729 -15.817 1.00 96.38 111 GLN A N 1
ATOM 838 C CA . GLN A 1 111 ? 17.235 -8.077 -15.648 1.00 96.38 111 GLN A CA 1
ATOM 839 C C . GLN A 1 111 ? 18.368 -8.120 -14.617 1.00 96.38 111 GLN A C 1
ATOM 841 O O . GLN A 1 111 ? 18.389 -9.008 -13.765 1.00 96.38 111 GLN A O 1
ATOM 846 N N . ALA A 1 112 ? 19.279 -7.143 -14.633 1.00 97.50 112 ALA A N 1
ATOM 847 C CA . ALA A 1 112 ? 20.297 -7.013 -13.592 1.00 97.50 112 ALA A CA 1
ATOM 848 C C . ALA A 1 112 ? 19.655 -6.866 -12.201 1.00 97.50 112 ALA A C 1
ATOM 850 O O . ALA A 1 112 ? 20.094 -7.494 -11.237 1.00 97.50 112 ALA A O 1
ATOM 851 N N . ALA A 1 113 ? 18.577 -6.086 -12.088 1.00 97.56 113 ALA A N 1
ATOM 852 C CA . ALA A 1 113 ? 17.848 -5.929 -10.838 1.00 97.56 113 ALA A CA 1
ATOM 853 C C . ALA A 1 113 ? 17.179 -7.238 -10.372 1.00 97.56 113 ALA A C 1
ATOM 855 O O . ALA A 1 113 ? 17.273 -7.560 -9.185 1.00 97.56 113 ALA A O 1
ATOM 856 N N . ARG A 1 114 ? 16.582 -8.023 -11.282 1.00 96.75 114 ARG A N 1
ATOM 857 C CA . ARG A 1 114 ? 16.028 -9.363 -10.992 1.00 96.75 114 ARG A CA 1
ATOM 858 C C . ARG A 1 114 ? 17.097 -10.320 -10.465 1.00 96.75 114 ARG A C 1
ATOM 860 O O . ARG A 1 114 ? 16.896 -10.932 -9.422 1.00 96.75 114 ARG A O 1
ATOM 867 N N . ILE A 1 115 ? 18.276 -10.340 -11.085 1.00 96.88 115 ILE A N 1
ATOM 868 C CA . ILE A 1 115 ? 19.426 -11.136 -10.624 1.00 96.88 115 ILE A CA 1
ATOM 869 C C . ILE A 1 115 ? 19.821 -10.772 -9.183 1.00 96.88 115 ILE A C 1
ATOM 871 O O . ILE A 1 115 ? 20.094 -11.645 -8.363 1.00 96.88 115 ILE A O 1
ATOM 875 N N . TYR A 1 116 ? 19.835 -9.486 -8.820 1.00 98.00 116 TYR A N 1
ATOM 876 C CA . TYR A 1 116 ? 20.101 -9.102 -7.429 1.00 98.00 116 TYR A CA 1
ATOM 877 C C . TYR A 1 116 ? 18.980 -9.510 -6.468 1.00 98.00 116 TYR A C 1
ATOM 879 O O . TYR A 1 116 ? 19.271 -9.839 -5.316 1.00 98.00 116 TYR A O 1
ATOM 887 N N . LEU A 1 117 ? 17.719 -9.492 -6.908 1.00 96.31 117 LEU A N 1
ATOM 888 C CA . LEU A 1 117 ? 16.593 -9.967 -6.100 1.00 96.31 117 LEU A CA 1
ATOM 889 C C . LEU A 1 117 ? 16.690 -11.463 -5.799 1.00 96.31 117 LEU A C 1
ATOM 891 O O . LEU A 1 117 ? 16.447 -11.842 -4.654 1.00 96.31 117 LEU A O 1
ATOM 895 N N . GLU A 1 118 ? 17.102 -12.279 -6.771 1.00 95.75 118 GLU A N 1
ATOM 896 C CA . GLU A 1 118 ? 17.325 -13.723 -6.592 1.00 95.75 118 GLU A CA 1
ATOM 897 C C . GLU A 1 118 ? 18.307 -14.019 -5.448 1.00 95.75 118 GLU A C 1
ATOM 899 O O . GLU A 1 118 ? 18.111 -14.962 -4.684 1.00 95.75 118 GLU A O 1
ATOM 904 N N . HIS A 1 119 ? 19.323 -13.166 -5.267 1.00 95.94 119 HIS A N 1
ATOM 905 C CA . HIS A 1 119 ? 20.308 -13.279 -4.180 1.00 95.94 119 HIS A CA 1
ATOM 906 C C . HIS A 1 119 ? 19.964 -12.436 -2.937 1.00 95.94 119 HIS A C 1
ATOM 908 O O . HIS A 1 119 ? 20.782 -12.294 -2.031 1.00 95.94 119 HIS A O 1
ATOM 914 N N . GLY A 1 120 ? 18.764 -11.849 -2.868 1.00 94.31 120 GLY A N 1
ATOM 915 C CA . GLY A 1 120 ? 18.289 -11.065 -1.719 1.00 94.31 120 GLY A CA 1
ATOM 916 C C . GLY A 1 120 ? 18.899 -9.661 -1.581 1.00 94.31 120 GLY A C 1
ATOM 917 O O . GLY A 1 120 ? 18.675 -8.969 -0.583 1.00 94.31 120 GLY A O 1
ATOM 918 N N . HIS A 1 121 ? 19.637 -9.184 -2.580 1.00 96.88 121 HIS A N 1
ATOM 919 C CA . HIS A 1 121 ? 20.340 -7.901 -2.579 1.00 96.88 121 HIS A CA 1
ATOM 920 C C . HIS A 1 121 ? 19.438 -6.726 -3.008 1.00 96.88 121 HIS A C 1
ATOM 922 O O . HIS A 1 121 ? 19.693 -6.031 -3.993 1.00 96.88 121 HIS A O 1
ATOM 928 N N . ARG A 1 122 ? 18.389 -6.451 -2.221 1.00 96.31 122 ARG A N 1
ATOM 929 C CA . ARG A 1 122 ? 17.333 -5.460 -2.543 1.00 96.31 122 ARG A CA 1
ATOM 930 C C . ARG A 1 122 ? 17.840 -4.045 -2.855 1.00 96.31 122 ARG A C 1
ATOM 932 O O . ARG A 1 122 ? 17.272 -3.375 -3.709 1.00 96.31 122 ARG A O 1
ATOM 939 N N . SER A 1 123 ? 18.906 -3.586 -2.193 1.00 96.00 123 SER A N 1
ATOM 940 C CA . SER A 1 123 ? 19.482 -2.250 -2.436 1.00 96.00 123 SER A CA 1
ATOM 941 C C . SER A 1 123 ? 20.103 -2.126 -3.836 1.00 96.00 123 SER A C 1
ATOM 943 O O . SER A 1 123 ? 19.880 -1.142 -4.547 1.00 96.00 123 SER A O 1
ATOM 945 N N . PHE A 1 124 ? 20.826 -3.162 -4.277 1.00 97.25 124 PHE A N 1
ATOM 946 C CA . PHE A 1 124 ? 21.381 -3.218 -5.629 1.00 97.25 124 PHE A CA 1
ATOM 947 C C . PHE A 1 124 ? 20.272 -3.352 -6.673 1.00 97.25 124 PHE A C 1
ATOM 949 O O . PHE A 1 124 ? 20.294 -2.633 -7.670 1.00 97.25 124 PHE A O 1
ATOM 956 N N . ALA A 1 125 ? 19.256 -4.178 -6.405 1.00 97.81 125 ALA A N 1
ATOM 957 C CA . ALA A 1 125 ? 18.080 -4.277 -7.265 1.00 97.81 125 ALA A CA 1
ATOM 958 C C . ALA A 1 125 ? 17.385 -2.916 -7.454 1.00 97.81 125 ALA A C 1
ATOM 960 O O . ALA A 1 125 ? 17.154 -2.496 -8.584 1.00 97.81 125 ALA A O 1
ATOM 961 N N . ALA A 1 126 ? 17.148 -2.171 -6.368 1.00 96.94 126 ALA A N 1
ATOM 962 C CA . ALA A 1 126 ? 16.563 -0.831 -6.437 1.00 96.94 126 ALA A CA 1
ATOM 963 C C . ALA A 1 126 ? 17.431 0.155 -7.237 1.00 96.94 126 ALA A C 1
ATOM 965 O O . ALA A 1 126 ? 16.907 1.007 -7.954 1.00 96.94 126 ALA A O 1
ATOM 966 N N . THR A 1 127 ? 18.758 0.029 -7.136 1.00 97.25 127 THR A N 1
ATOM 967 C CA . THR A 1 127 ? 19.708 0.850 -7.900 1.00 97.25 127 THR A CA 1
ATOM 968 C C . THR A 1 127 ? 19.598 0.578 -9.399 1.00 97.25 127 THR A C 1
ATOM 970 O O . THR A 1 127 ? 19.506 1.516 -10.187 1.00 97.25 127 THR A O 1
ATOM 973 N N . PHE A 1 128 ? 19.586 -0.692 -9.805 1.00 97.88 128 PHE A N 1
ATOM 974 C CA . PHE A 1 128 ? 19.482 -1.056 -11.217 1.00 97.88 128 PHE A CA 1
ATOM 975 C C . PHE A 1 128 ? 18.094 -0.772 -11.796 1.00 97.88 128 PHE A C 1
ATOM 977 O O . PHE A 1 128 ? 18.006 -0.255 -12.905 1.00 97.88 128 PHE A O 1
ATOM 984 N N . PHE A 1 129 ? 17.022 -0.956 -11.023 1.00 97.44 129 PHE A N 1
ATOM 985 C CA . PHE A 1 129 ? 15.691 -0.516 -11.441 1.00 97.44 129 PHE A CA 1
ATOM 986 C C . PHE A 1 129 ? 15.636 1.003 -11.679 1.00 97.44 129 PHE A C 1
ATOM 988 O O . PHE A 1 129 ? 15.116 1.457 -12.695 1.00 97.44 129 PHE A O 1
ATOM 995 N N . ALA A 1 130 ? 16.231 1.806 -10.790 1.00 96.62 130 ALA A N 1
ATOM 996 C CA . ALA A 1 130 ? 16.332 3.251 -10.998 1.00 96.62 130 ALA A CA 1
ATOM 997 C C . ALA A 1 130 ? 17.158 3.607 -12.248 1.00 96.62 130 ALA A C 1
ATOM 999 O O . ALA A 1 130 ? 16.788 4.527 -12.972 1.00 96.62 130 ALA A O 1
ATOM 1000 N N . ARG A 1 131 ? 18.233 2.861 -12.546 1.00 96.88 131 ARG A N 1
ATOM 1001 C CA . ARG A 1 131 ? 19.019 3.029 -13.783 1.00 96.88 131 ARG A CA 1
ATOM 1002 C C . ARG A 1 131 ? 18.219 2.698 -15.044 1.00 96.88 131 ARG A C 1
ATOM 1004 O O . ARG A 1 131 ? 18.388 3.395 -16.037 1.00 96.88 131 ARG A O 1
ATOM 1011 N N . ALA A 1 132 ? 17.340 1.694 -15.007 1.00 96.38 132 ALA A N 1
ATOM 1012 C CA . ALA A 1 132 ? 16.441 1.388 -16.123 1.00 96.38 132 ALA A CA 1
ATOM 1013 C C . ALA A 1 132 ? 15.551 2.595 -16.463 1.00 96.38 132 ALA A C 1
ATOM 1015 O O . ALA A 1 132 ? 15.501 3.028 -17.612 1.00 96.38 132 ALA A O 1
ATOM 1016 N N . ARG A 1 133 ? 14.927 3.195 -15.442 1.00 96.38 133 ARG A N 1
ATOM 1017 C CA . ARG A 1 133 ? 14.089 4.397 -15.595 1.00 96.38 133 ARG A CA 1
ATOM 1018 C C . ARG A 1 133 ? 14.900 5.631 -15.995 1.00 96.38 133 ARG A C 1
ATOM 1020 O O . ARG A 1 133 ? 14.433 6.464 -16.763 1.00 96.38 133 ARG A O 1
ATOM 1027 N N . GLU A 1 134 ? 16.132 5.750 -15.506 1.00 95.44 134 GLU A N 1
ATOM 1028 C CA . GLU A 1 134 ? 17.027 6.833 -15.915 1.00 95.44 134 GLU A CA 1
ATOM 1029 C C . GLU A 1 134 ? 17.429 6.723 -17.386 1.00 95.44 134 GLU A C 1
ATOM 1031 O O . GLU A 1 134 ? 17.433 7.731 -18.084 1.00 95.44 134 GLU A O 1
ATOM 1036 N N . ALA A 1 135 ? 17.693 5.513 -17.883 1.00 96.19 135 ALA A N 1
ATOM 1037 C CA . ALA A 1 135 ? 18.001 5.293 -19.291 1.00 96.19 135 ALA A CA 1
ATOM 1038 C C . ALA A 1 135 ? 16.841 5.722 -20.205 1.00 96.19 135 ALA A C 1
ATOM 1040 O O . ALA A 1 135 ? 17.080 6.379 -21.217 1.00 96.19 135 ALA A O 1
ATOM 1041 N N . GLU A 1 136 ? 15.592 5.435 -19.822 1.00 95.38 136 GLU A N 1
ATOM 1042 C CA . GLU A 1 136 ? 14.405 5.919 -20.546 1.00 95.38 136 GLU A CA 1
ATOM 1043 C C . GLU A 1 136 ? 14.388 7.446 -20.655 1.00 95.38 136 GLU A C 1
ATOM 1045 O O . GLU A 1 136 ? 14.117 7.984 -21.727 1.00 95.38 136 GLU A O 1
ATOM 1050 N N . ARG A 1 137 ? 14.726 8.152 -19.570 1.00 94.25 137 ARG A N 1
ATOM 1051 C CA . ARG A 1 137 ? 14.758 9.621 -19.541 1.00 94.25 137 ARG A CA 1
ATOM 1052 C C . ARG A 1 137 ? 15.920 10.198 -20.342 1.00 94.25 137 ARG A C 1
ATOM 1054 O O . ARG A 1 137 ? 15.701 11.087 -21.159 1.00 94.25 137 ARG A O 1
ATOM 1061 N N . VAL A 1 138 ? 17.138 9.709 -20.107 1.00 95.56 138 VAL A N 1
ATOM 1062 C CA . VAL A 1 138 ? 18.371 10.218 -20.731 1.00 95.56 138 VAL A CA 1
ATOM 1063 C C . VAL A 1 138 ? 18.347 10.028 -22.244 1.00 95.56 138 VAL A C 1
ATOM 1065 O O . VAL A 1 138 ? 18.786 10.910 -22.977 1.00 95.56 138 VAL A O 1
ATOM 1068 N N . HIS A 1 139 ? 17.809 8.902 -22.712 1.00 93.88 139 HIS A N 1
ATOM 1069 C CA . HIS A 1 139 ? 17.747 8.579 -24.135 1.00 93.88 139 HIS A CA 1
ATOM 1070 C C . HIS A 1 139 ? 16.387 8.888 -24.778 1.00 93.88 139 HIS A C 1
ATOM 1072 O O . HIS A 1 139 ? 16.193 8.546 -25.941 1.00 93.88 139 HIS A O 1
ATOM 1078 N N . ALA A 1 140 ? 15.463 9.529 -24.048 1.00 93.12 140 ALA A N 1
ATOM 1079 C CA . ALA A 1 140 ? 14.112 9.858 -24.511 1.00 93.12 140 ALA A CA 1
ATOM 1080 C C . ALA A 1 140 ? 13.395 8.664 -25.179 1.00 93.12 140 ALA A C 1
ATOM 1082 O O . ALA A 1 140 ? 12.792 8.795 -26.245 1.00 93.12 140 ALA A O 1
ATOM 1083 N N . LEU A 1 141 ? 13.502 7.484 -24.562 1.00 93.44 141 LEU A N 1
ATOM 1084 C CA . LEU A 1 141 ? 12.961 6.244 -25.113 1.00 93.44 141 LEU A CA 1
ATOM 1085 C C . LEU A 1 141 ? 11.431 6.241 -25.047 1.00 93.44 141 LEU A C 1
ATOM 1087 O O . LEU A 1 141 ? 10.835 6.764 -24.102 1.00 93.44 141 LEU A O 1
ATOM 1091 N N . ALA A 1 142 ? 10.797 5.594 -26.026 1.00 90.88 142 ALA A N 1
ATOM 1092 C CA . ALA A 1 142 ? 9.377 5.284 -25.947 1.00 90.88 142 ALA A CA 1
ATOM 1093 C C . ALA A 1 142 ? 9.120 4.323 -24.773 1.00 90.88 142 ALA A C 1
ATOM 1095 O O . ALA A 1 142 ? 9.847 3.346 -24.592 1.00 90.88 142 ALA A O 1
ATOM 1096 N N . VAL A 1 143 ? 8.087 4.608 -23.981 1.00 92.31 143 VAL A N 1
ATOM 1097 C CA . VAL A 1 143 ? 7.722 3.823 -22.798 1.00 92.31 143 VAL A CA 1
ATOM 1098 C C . VAL A 1 143 ? 6.328 3.243 -22.995 1.00 92.31 143 VAL A C 1
ATOM 1100 O O . VAL A 1 143 ? 5.372 3.982 -23.217 1.00 92.31 143 VAL A O 1
ATOM 1103 N N . ASP A 1 144 ? 6.209 1.923 -22.867 1.00 90.31 144 ASP A N 1
ATOM 1104 C CA . ASP A 1 144 ? 4.920 1.258 -22.684 1.00 90.31 144 ASP A CA 1
ATOM 1105 C C . ASP A 1 144 ? 4.504 1.389 -21.210 1.00 90.31 144 ASP A C 1
ATOM 1107 O O . ASP A 1 144 ? 5.121 0.809 -20.313 1.00 90.31 144 ASP A O 1
ATOM 1111 N N . GLU A 1 145 ? 3.457 2.175 -20.954 1.00 90.75 145 GLU A N 1
ATOM 1112 C CA . GLU A 1 145 ? 2.991 2.486 -19.598 1.00 90.75 145 GLU A CA 1
ATOM 1113 C C . GLU A 1 145 ? 2.459 1.263 -18.840 1.00 90.75 145 GLU A C 1
ATOM 1115 O O . GLU A 1 145 ? 2.592 1.190 -17.616 1.00 90.75 145 GLU A O 1
ATOM 1120 N N . GLU A 1 146 ? 1.876 0.282 -19.535 1.00 89.44 146 GLU A N 1
ATOM 1121 C CA . GLU A 1 146 ? 1.357 -0.929 -18.893 1.00 89.44 146 GLU A CA 1
ATOM 1122 C C . GLU A 1 146 ? 2.513 -1.826 -18.445 1.00 89.44 146 GLU A C 1
ATOM 1124 O O . GLU A 1 146 ? 2.519 -2.328 -17.317 1.00 89.44 146 GLU A O 1
ATOM 1129 N N . GLN A 1 147 ? 3.530 -1.971 -19.297 1.00 87.19 147 GLN A N 1
ATOM 1130 C CA . GLN A 1 147 ? 4.742 -2.722 -18.970 1.00 87.19 147 GLN A CA 1
ATOM 1131 C C . GLN A 1 147 ? 5.550 -2.036 -17.876 1.00 87.19 147 GLN A C 1
ATOM 1133 O O . GLN A 1 147 ? 5.982 -2.690 -16.924 1.00 87.19 147 GLN A O 1
ATOM 1138 N N . GLN A 1 148 ? 5.702 -0.713 -17.962 1.00 92.50 148 GLN A N 1
ATOM 1139 C CA . GLN A 1 148 ? 6.383 0.050 -16.929 1.00 92.50 148 GLN A CA 1
ATOM 1140 C C . GLN A 1 148 ? 5.650 -0.109 -15.591 1.00 92.50 148 GLN A C 1
ATOM 1142 O O . GLN A 1 148 ? 6.295 -0.406 -14.583 1.00 92.50 148 GLN A O 1
ATOM 1147 N N . ARG A 1 149 ? 4.312 -0.004 -15.556 1.00 93.56 149 ARG A N 1
ATOM 1148 C CA . ARG A 1 149 ? 3.542 -0.221 -14.320 1.00 93.56 149 ARG A CA 1
ATOM 1149 C C . ARG A 1 149 ? 3.734 -1.635 -13.769 1.00 93.56 149 ARG A C 1
ATOM 1151 O O . ARG A 1 149 ? 3.951 -1.779 -12.565 1.00 93.56 149 ARG A O 1
ATOM 1158 N N . ALA A 1 150 ? 3.716 -2.658 -14.625 1.00 91.50 150 ALA A N 1
ATOM 1159 C CA . ALA A 1 150 ? 3.976 -4.040 -14.222 1.00 91.50 150 ALA A CA 1
ATOM 1160 C C . ALA A 1 150 ? 5.368 -4.202 -13.587 1.00 91.50 150 ALA A C 1
ATOM 1162 O O . ALA A 1 150 ? 5.477 -4.784 -12.507 1.00 91.50 150 ALA A O 1
ATOM 1163 N N . ALA A 1 151 ? 6.409 -3.610 -14.181 1.00 93.19 151 ALA A N 1
ATOM 1164 C CA . ALA A 1 151 ? 7.752 -3.603 -13.608 1.00 93.19 151 ALA A CA 1
ATOM 1165 C C . ALA A 1 151 ? 7.784 -2.856 -12.260 1.00 93.19 151 ALA A C 1
ATOM 1167 O O . ALA A 1 151 ? 8.298 -3.370 -11.268 1.00 93.19 151 ALA A O 1
ATOM 1168 N N . PHE A 1 152 ? 7.161 -1.676 -12.155 1.00 95.38 152 PHE A N 1
ATOM 1169 C CA . PHE A 1 152 ? 7.061 -0.955 -10.879 1.00 95.38 152 PHE A CA 1
ATOM 1170 C C . PHE A 1 152 ? 6.417 -1.798 -9.773 1.00 95.38 152 PHE A C 1
ATOM 1172 O O . PHE A 1 152 ? 6.876 -1.734 -8.632 1.00 95.38 152 PHE A O 1
ATOM 1179 N N . LEU A 1 153 ? 5.379 -2.580 -10.083 1.00 93.75 153 LEU A N 1
ATOM 1180 C CA . LEU A 1 153 ? 4.733 -3.488 -9.130 1.00 93.75 153 LEU A CA 1
ATOM 1181 C C . LEU A 1 153 ? 5.624 -4.675 -8.765 1.00 93.75 153 LEU A C 1
ATOM 1183 O O . LEU A 1 153 ? 5.751 -4.986 -7.584 1.00 93.75 153 LEU A O 1
ATOM 1187 N N . GLU A 1 154 ? 6.285 -5.290 -9.745 1.00 93.88 154 GLU A N 1
ATOM 1188 C CA . GLU A 1 154 ? 7.247 -6.375 -9.530 1.00 93.88 154 GLU A CA 1
ATOM 1189 C C . GLU A 1 154 ? 8.305 -5.964 -8.489 1.00 93.88 154 GLU A C 1
ATOM 1191 O O . GLU A 1 154 ? 8.434 -6.581 -7.425 1.00 93.88 154 GLU A O 1
ATOM 1196 N N . PHE A 1 155 ? 8.997 -4.848 -8.735 1.00 95.12 155 PHE A N 1
ATOM 1197 C CA . PHE A 1 155 ? 10.048 -4.359 -7.840 1.00 95.12 155 PHE A CA 1
ATOM 1198 C C . PHE A 1 155 ? 9.499 -3.802 -6.523 1.00 95.12 155 PHE A C 1
ATOM 1200 O O . PHE A 1 155 ? 10.174 -3.861 -5.490 1.00 95.12 155 PHE A O 1
ATOM 1207 N N . ALA A 1 156 ? 8.262 -3.302 -6.514 1.00 94.25 156 ALA A N 1
ATOM 1208 C CA . ALA A 1 156 ? 7.577 -2.918 -5.289 1.00 94.25 156 ALA A CA 1
ATOM 1209 C C . ALA A 1 156 ? 7.356 -4.102 -4.350 1.00 94.25 156 ALA A C 1
ATOM 1211 O O . ALA A 1 156 ? 7.673 -4.005 -3.163 1.00 94.25 156 ALA A O 1
ATOM 1212 N N . PHE A 1 157 ? 6.818 -5.202 -4.875 1.00 92.12 157 PHE A N 1
ATOM 1213 C CA . PHE A 1 157 ? 6.499 -6.400 -4.100 1.00 92.12 157 PHE A CA 1
ATOM 1214 C C . PHE A 1 157 ? 7.762 -7.104 -3.612 1.00 92.12 157 PHE A C 1
ATOM 1216 O O . PHE A 1 157 ? 7.784 -7.629 -2.501 1.00 92.12 157 PHE A O 1
ATOM 1223 N N . ALA A 1 158 ? 8.853 -7.009 -4.372 1.00 93.12 158 ALA A N 1
ATOM 1224 C CA . ALA A 1 158 ? 10.162 -7.492 -3.951 1.00 93.12 158 ALA A CA 1
ATOM 1225 C C . ALA A 1 158 ? 10.853 -6.610 -2.882 1.00 93.12 158 ALA A C 1
ATOM 1227 O O . ALA A 1 158 ? 11.927 -6.959 -2.378 1.00 93.12 158 ALA A O 1
ATOM 1228 N N . GLY A 1 159 ? 10.267 -5.461 -2.518 1.00 91.94 159 GLY A N 1
ATOM 1229 C CA . GLY A 1 159 ? 10.860 -4.507 -1.577 1.00 91.94 159 GLY A CA 1
ATOM 1230 C C . GLY A 1 159 ? 12.077 -3.764 -2.140 1.00 91.94 159 GLY A C 1
ATOM 1231 O O . GLY A 1 159 ? 12.900 -3.267 -1.373 1.00 91.94 159 GLY A O 1
ATOM 1232 N N . ALA A 1 160 ? 12.201 -3.696 -3.467 1.00 94.38 160 ALA A N 1
ATOM 1233 C CA . ALA A 1 160 ? 13.285 -3.043 -4.200 1.00 94.38 160 ALA A CA 1
ATOM 1234 C C . ALA A 1 160 ? 12.809 -1.784 -4.944 1.00 94.38 160 ALA A C 1
ATOM 1236 O O . ALA A 1 160 ? 13.368 -1.402 -5.969 1.00 94.38 160 ALA A O 1
ATOM 1237 N N . LEU A 1 161 ? 11.791 -1.105 -4.409 1.00 93.19 161 LEU A N 1
ATOM 1238 C CA . LEU A 1 161 ? 11.325 0.174 -4.927 1.00 93.19 161 LEU A CA 1
ATOM 1239 C C . LEU A 1 161 ? 11.397 1.264 -3.857 1.00 93.19 161 LEU A C 1
ATOM 1241 O O . LEU A 1 161 ? 10.769 1.166 -2.803 1.00 93.19 161 LEU A O 1
ATOM 1245 N N . SER A 1 162 ? 12.133 2.336 -4.153 1.00 88.88 162 SER A N 1
ATOM 1246 C CA . SER A 1 162 ? 12.249 3.488 -3.260 1.00 88.88 162 SER A CA 1
ATOM 1247 C C . SER A 1 162 ? 11.064 4.453 -3.397 1.00 88.88 162 SER A C 1
ATOM 1249 O O . SER A 1 162 ? 10.428 4.557 -4.446 1.00 88.88 162 SER A O 1
ATOM 1251 N N . VAL A 1 163 ? 10.804 5.244 -2.349 1.00 88.88 163 VAL A N 1
ATOM 1252 C CA . VAL A 1 163 ? 9.825 6.349 -2.410 1.00 88.88 163 VAL A CA 1
ATOM 1253 C C . VAL A 1 163 ? 10.229 7.396 -3.456 1.00 88.88 163 VAL A C 1
ATOM 1255 O O . VAL A 1 163 ? 9.368 8.018 -4.074 1.00 88.88 163 VAL A O 1
ATOM 1258 N N . LYS A 1 164 ? 11.536 7.577 -3.689 1.00 90.88 164 LYS A N 1
ATOM 1259 C CA . LYS A 1 164 ? 12.053 8.449 -4.749 1.00 90.88 164 LYS A CA 1
ATOM 1260 C C . LYS A 1 164 ? 11.616 7.951 -6.131 1.00 90.88 164 LYS A C 1
ATOM 1262 O O . LYS A 1 164 ? 11.066 8.743 -6.883 1.00 90.88 164 LYS A O 1
ATOM 1267 N N . ALA A 1 165 ? 11.760 6.655 -6.412 1.00 92.06 165 ALA A N 1
ATOM 1268 C CA . ALA A 1 165 ? 11.339 6.069 -7.686 1.00 92.06 165 ALA A CA 1
ATOM 1269 C C . ALA A 1 165 ? 9.826 6.226 -7.935 1.00 92.06 165 ALA A C 1
ATOM 1271 O O . ALA A 1 165 ? 9.420 6.484 -9.060 1.00 92.06 165 ALA A O 1
ATOM 1272 N N . LEU A 1 166 ? 8.986 6.144 -6.894 1.00 91.38 166 LEU A N 1
ATOM 1273 C CA . LEU A 1 166 ? 7.543 6.416 -7.015 1.00 91.38 166 LEU A CA 1
ATOM 1274 C C . LEU A 1 166 ? 7.230 7.876 -7.362 1.00 91.38 166 LEU A C 1
ATOM 1276 O O . LEU A 1 166 ? 6.323 8.150 -8.142 1.00 91.38 166 LEU A O 1
ATOM 1280 N N . ARG A 1 167 ? 7.969 8.821 -6.775 1.00 91.44 167 ARG A N 1
ATOM 1281 C CA . ARG A 1 167 ? 7.818 10.249 -7.089 1.00 91.44 167 ARG A CA 1
ATOM 1282 C C . ARG A 1 167 ? 8.293 10.569 -8.501 1.00 91.44 167 ARG A C 1
ATOM 1284 O O . ARG A 1 167 ? 7.649 11.355 -9.186 1.00 91.44 167 ARG A O 1
ATOM 1291 N N . GLU A 1 168 ? 9.398 9.960 -8.921 1.00 93.50 168 GLU A N 1
ATOM 1292 C CA . GLU A 1 168 ? 9.885 10.057 -10.298 1.00 93.50 168 GLU A CA 1
ATOM 1293 C C . GLU A 1 168 ? 8.864 9.474 -11.270 1.00 93.50 168 GLU A C 1
ATOM 1295 O O . GLU A 1 168 ? 8.520 10.156 -12.223 1.00 93.50 168 GLU A O 1
ATOM 1300 N N . TYR A 1 169 ? 8.280 8.307 -10.972 1.00 93.88 169 TYR A N 1
ATOM 1301 C CA . TYR A 1 169 ? 7.192 7.738 -11.771 1.00 93.88 169 TYR A CA 1
ATOM 1302 C C . TYR A 1 169 ? 6.032 8.720 -11.957 1.00 93.88 169 TYR A C 1
ATOM 1304 O O . TYR A 1 169 ? 5.618 8.954 -13.086 1.00 93.88 169 TYR A O 1
ATOM 1312 N N . ALA A 1 170 ? 5.546 9.345 -10.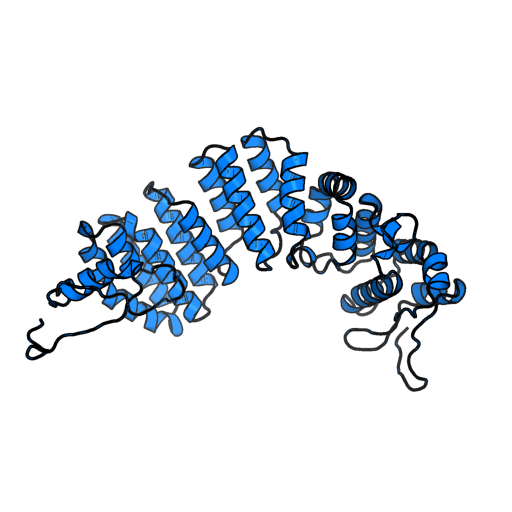877 1.00 92.62 170 ALA A N 1
ATOM 1313 C CA . ALA A 1 170 ? 4.472 10.338 -10.957 1.00 92.62 170 ALA A CA 1
ATOM 1314 C C . ALA A 1 170 ? 4.838 11.531 -11.863 1.00 92.62 170 ALA A C 1
ATOM 1316 O O . ALA A 1 170 ? 4.009 11.997 -12.643 1.00 92.62 170 ALA A O 1
ATOM 1317 N N . GLY A 1 171 ? 6.081 12.017 -11.779 1.00 92.75 171 GLY A N 1
ATOM 1318 C CA . GLY A 1 171 ? 6.582 13.084 -12.650 1.00 92.75 171 GLY A CA 1
ATOM 1319 C C . GLY A 1 171 ? 6.786 12.639 -14.101 1.00 92.75 171 GLY A C 1
ATOM 1320 O O . GLY A 1 171 ? 6.580 13.424 -15.021 1.00 92.75 171 GLY A O 1
ATOM 1321 N N . ASP A 1 172 ? 7.171 11.387 -14.315 1.00 93.44 172 ASP A N 1
ATOM 1322 C CA . ASP A 1 172 ? 7.410 10.796 -15.626 1.00 93.44 172 ASP A CA 1
ATOM 1323 C C . ASP A 1 172 ? 6.100 10.611 -16.397 1.00 93.44 172 ASP A C 1
ATOM 1325 O O . ASP A 1 172 ? 5.984 11.106 -17.519 1.00 93.44 172 ASP A O 1
ATOM 1329 N N . VAL A 1 173 ? 5.080 10.012 -15.773 1.00 95.00 173 VAL A N 1
ATOM 1330 C CA . VAL A 1 173 ? 3.756 9.873 -16.402 1.00 95.00 173 VAL A CA 1
ATOM 1331 C C . VAL A 1 173 ? 3.104 11.232 -16.652 1.00 95.00 173 VAL A C 1
ATOM 1333 O O . VAL A 1 173 ? 2.501 11.429 -17.699 1.00 95.00 173 VAL A O 1
ATOM 1336 N N . ALA A 1 174 ? 3.285 12.206 -15.750 1.00 94.31 174 ALA A N 1
ATOM 1337 C CA . ALA A 1 174 ? 2.762 13.562 -15.931 1.00 94.31 174 ALA A CA 1
ATOM 1338 C C . ALA A 1 174 ? 3.441 14.333 -17.077 1.00 94.31 174 ALA A C 1
ATOM 1340 O O . ALA A 1 174 ? 2.855 15.277 -17.600 1.00 94.31 174 ALA A O 1
ATOM 1341 N N . ARG A 1 175 ? 4.673 13.964 -17.456 1.00 93.56 175 ARG A N 1
ATOM 1342 C CA . ARG A 1 175 ? 5.375 14.550 -18.610 1.00 93.56 175 ARG A CA 1
ATOM 1343 C C . ARG A 1 175 ? 4.994 13.896 -19.935 1.00 93.56 175 ARG A C 1
ATOM 1345 O O . ARG A 1 175 ? 5.059 14.569 -20.957 1.00 93.56 175 ARG A O 1
ATOM 1352 N N . ARG A 1 176 ? 4.671 12.600 -19.929 1.00 93.81 176 ARG A N 1
ATOM 1353 C CA . ARG A 1 176 ? 4.417 11.820 -21.152 1.00 93.81 176 ARG A CA 1
ATOM 1354 C C . ARG A 1 176 ? 2.948 11.755 -21.553 1.00 93.81 176 ARG A C 1
ATOM 1356 O O . ARG A 1 176 ? 2.661 11.681 -22.742 1.00 93.81 176 ARG A O 1
ATOM 1363 N N . LEU A 1 177 ? 2.038 11.739 -20.582 1.00 95.69 177 LEU A N 1
ATOM 1364 C CA . LEU A 1 177 ? 0.612 11.516 -20.811 1.00 95.69 177 LEU A CA 1
ATOM 1365 C C . LEU A 1 177 ? -0.187 12.804 -20.645 1.00 95.69 177 LEU A C 1
ATOM 1367 O O . LEU A 1 177 ? 0.259 13.753 -19.994 1.00 95.69 177 LEU A O 1
ATOM 1371 N N . ASP A 1 178 ? -1.406 12.814 -21.185 1.00 96.94 178 ASP A N 1
ATOM 1372 C CA . ASP A 1 178 ? -2.362 13.849 -20.820 1.00 96.94 178 ASP A CA 1
ATOM 1373 C C . ASP A 1 178 ? -2.642 13.805 -19.300 1.00 96.94 178 ASP A C 1
ATOM 1375 O O . ASP A 1 178 ? -2.559 12.740 -18.674 1.00 96.94 178 ASP A O 1
ATOM 1379 N N . PRO A 1 179 ? -2.970 14.944 -18.667 1.00 97.44 179 PRO A N 1
ATOM 1380 C CA . PRO A 1 179 ? -3.100 15.007 -17.215 1.00 97.44 179 PRO A CA 1
ATOM 1381 C C . PRO A 1 179 ? -4.124 14.041 -16.593 1.00 97.44 179 PRO A C 1
ATOM 1383 O O . PRO A 1 179 ? -3.923 13.591 -15.461 1.00 97.44 179 PRO A O 1
ATOM 1386 N N . ALA A 1 180 ? -5.209 13.707 -17.298 1.00 96.56 180 ALA A N 1
ATOM 1387 C CA . ALA A 1 180 ? -6.225 12.785 -16.793 1.00 96.56 180 ALA A CA 1
ATOM 1388 C C . ALA A 1 180 ? -5.748 11.326 -16.879 1.00 96.56 180 ALA A C 1
ATOM 1390 O O . ALA A 1 180 ? -5.878 10.582 -15.904 1.00 96.56 180 ALA A O 1
ATOM 1391 N N . ALA A 1 181 ? -5.123 10.934 -17.992 1.00 96.62 181 ALA A N 1
ATOM 1392 C CA . ALA A 1 181 ? -4.502 9.623 -18.153 1.00 96.62 181 ALA A CA 1
ATOM 1393 C C . ALA A 1 181 ? -3.319 9.424 -17.194 1.00 96.62 181 ALA A C 1
ATOM 1395 O O . ALA A 1 181 ? -3.180 8.350 -16.608 1.00 96.62 181 ALA A O 1
ATOM 1396 N N . ALA A 1 182 ? -2.508 10.463 -16.963 1.00 97.31 182 ALA A N 1
ATOM 1397 C CA . ALA A 1 182 ? -1.431 10.438 -15.975 1.00 97.31 182 ALA A CA 1
ATOM 1398 C C . ALA A 1 182 ? -1.971 10.158 -14.565 1.00 97.31 182 ALA A C 1
ATOM 1400 O O . ALA A 1 182 ? -1.450 9.290 -13.857 1.00 97.31 182 ALA A O 1
ATOM 1401 N N . TRP A 1 183 ? -3.033 10.866 -14.159 1.00 97.94 183 TRP A N 1
ATOM 1402 C CA . TRP A 1 183 ? -3.698 10.619 -12.880 1.00 97.94 183 TRP A CA 1
ATOM 1403 C C . TRP A 1 183 ? -4.233 9.187 -12.789 1.00 97.94 183 TRP A C 1
ATOM 1405 O O . TRP A 1 183 ? -3.989 8.512 -11.789 1.00 97.94 183 TRP A O 1
ATOM 1415 N N . GLU A 1 184 ? -4.907 8.697 -13.829 1.00 97.44 184 GLU A N 1
ATOM 1416 C CA . GLU A 1 184 ? -5.461 7.344 -13.836 1.00 97.44 184 GLU A CA 1
ATOM 1417 C C . GLU A 1 184 ? -4.372 6.267 -13.712 1.00 97.44 184 GLU A C 1
ATOM 1419 O O . GLU A 1 184 ? -4.505 5.361 -12.884 1.00 97.44 184 GLU A O 1
ATOM 1424 N N . GLN A 1 185 ? -3.260 6.395 -14.444 1.00 96.62 185 GLN A N 1
ATOM 1425 C CA . GLN A 1 185 ? -2.124 5.470 -14.342 1.00 96.62 185 GLN A CA 1
ATOM 1426 C C . GLN A 1 185 ? -1.507 5.470 -12.939 1.00 96.62 185 GLN A C 1
ATOM 1428 O O . GLN A 1 185 ? -1.296 4.412 -12.336 1.00 96.62 185 GLN A O 1
ATOM 1433 N N . PHE A 1 186 ? -1.275 6.654 -12.369 1.00 97.00 186 PHE A N 1
ATOM 1434 C CA . PHE A 1 186 ? -0.713 6.778 -11.027 1.00 97.00 186 PHE A CA 1
ATOM 1435 C C . PHE A 1 186 ? -1.652 6.253 -9.932 1.00 97.00 186 PHE A C 1
ATOM 1437 O O . PHE A 1 186 ? -1.213 5.574 -8.993 1.00 97.00 186 PHE A O 1
ATOM 1444 N N . ARG A 1 187 ? -2.957 6.518 -10.058 1.00 97.50 187 ARG A N 1
ATOM 1445 C CA . ARG A 1 187 ? -3.988 5.986 -9.163 1.00 97.50 187 ARG A CA 1
ATOM 1446 C C . ARG A 1 187 ? -4.022 4.461 -9.230 1.00 97.50 187 ARG A C 1
ATOM 1448 O O . ARG A 1 187 ? -4.021 3.824 -8.178 1.00 97.50 187 ARG A O 1
ATOM 1455 N N . ARG A 1 188 ? -3.995 3.874 -10.434 1.00 96.81 188 ARG A N 1
ATOM 1456 C CA . ARG A 1 188 ? -3.977 2.417 -10.634 1.00 96.81 188 ARG A CA 1
ATOM 1457 C C . ARG A 1 188 ? -2.753 1.776 -9.980 1.00 96.81 188 ARG A C 1
ATOM 1459 O O . ARG A 1 188 ? -2.930 0.869 -9.170 1.00 96.81 188 ARG A O 1
ATOM 1466 N N . LEU A 1 189 ? -1.548 2.314 -10.208 1.00 95.88 189 LEU A N 1
ATOM 1467 C CA . LEU A 1 189 ? -0.330 1.842 -9.533 1.00 95.88 189 LEU A CA 1
ATOM 1468 C C . LEU A 1 189 ? -0.482 1.902 -8.006 1.00 95.88 189 LEU A C 1
ATOM 1470 O O . LEU A 1 189 ? -0.142 0.957 -7.298 1.00 95.88 189 LEU A O 1
ATOM 1474 N N . THR A 1 190 ? -0.994 3.016 -7.483 1.00 95.81 190 THR A N 1
ATOM 1475 C CA . THR A 1 190 ? -1.165 3.214 -6.040 1.00 95.81 190 THR A CA 1
ATOM 1476 C C . THR A 1 190 ? -2.127 2.197 -5.427 1.00 95.81 190 THR A C 1
ATOM 1478 O O . THR A 1 190 ? -1.828 1.621 -4.376 1.00 95.81 190 THR A O 1
ATOM 1481 N N . VAL A 1 191 ? -3.260 1.954 -6.085 1.00 96.19 191 VAL A N 1
ATOM 1482 C CA . VAL A 1 191 ? -4.266 0.986 -5.642 1.00 96.19 191 VAL A CA 1
ATOM 1483 C C . VAL A 1 191 ? -3.719 -0.436 -5.700 1.00 96.19 191 VAL A C 1
ATOM 1485 O O . VAL A 1 191 ? -3.811 -1.147 -4.704 1.00 96.19 191 VAL A O 1
ATOM 1488 N N . GLU A 1 192 ? -3.097 -0.837 -6.811 1.00 95.25 192 GLU A N 1
ATOM 1489 C CA . GLU A 1 192 ? -2.527 -2.180 -6.988 1.00 95.25 192 GLU A CA 1
ATOM 1490 C C . GLU A 1 192 ? -1.433 -2.464 -5.941 1.00 95.25 192 GLU A C 1
ATOM 1492 O O . GLU A 1 192 ? -1.400 -3.541 -5.342 1.00 95.25 192 GLU A O 1
ATOM 1497 N N . ARG A 1 193 ? -0.601 -1.465 -5.615 1.00 94.69 193 ARG A N 1
ATOM 1498 C CA . ARG A 1 193 ? 0.376 -1.562 -4.518 1.00 94.69 193 ARG A CA 1
ATOM 1499 C C . ARG A 1 193 ? -0.280 -1.811 -3.160 1.00 94.69 193 ARG A C 1
ATOM 1501 O O . ARG A 1 193 ? 0.183 -2.675 -2.416 1.00 94.69 193 ARG A O 1
ATOM 1508 N N . CYS A 1 194 ? -1.321 -1.045 -2.829 1.00 95.12 194 CYS A N 1
ATOM 1509 C CA . CYS A 1 194 ? -2.017 -1.172 -1.546 1.00 95.12 194 CYS A CA 1
ATOM 1510 C C . CYS A 1 194 ? -2.784 -2.494 -1.447 1.00 95.12 194 CYS A C 1
ATOM 1512 O O . CYS A 1 194 ? -2.724 -3.162 -0.416 1.00 95.12 194 CYS A O 1
ATOM 1514 N N . ALA A 1 195 ? -3.439 -2.916 -2.530 1.00 92.00 195 ALA A N 1
ATOM 1515 C CA . ALA A 1 195 ? -4.135 -4.196 -2.614 1.00 92.00 195 ALA A CA 1
ATOM 1516 C C . ALA A 1 195 ? -3.190 -5.385 -2.370 1.00 92.00 195 ALA A C 1
ATOM 1518 O O . ALA A 1 195 ? -3.552 -6.325 -1.670 1.00 92.00 195 ALA A O 1
ATOM 1519 N N . ALA A 1 196 ? -1.947 -5.303 -2.851 1.00 88.00 196 ALA A N 1
ATOM 1520 C CA . ALA A 1 196 ? -0.898 -6.291 -2.589 1.00 88.00 196 ALA A CA 1
ATOM 1521 C C . ALA A 1 196 ? -0.222 -6.149 -1.207 1.00 88.00 196 ALA A C 1
ATOM 1523 O O . ALA A 1 196 ? 0.788 -6.793 -0.925 1.00 88.00 196 ALA A O 1
ATOM 1524 N N . GLY A 1 197 ? -0.754 -5.294 -0.333 1.00 90.38 197 GLY A N 1
ATOM 1525 C CA . GLY A 1 197 ? -0.327 -5.178 1.054 1.00 90.38 197 GLY A CA 1
ATOM 1526 C C . GLY A 1 197 ? 0.716 -4.098 1.328 1.00 90.38 197 GLY A C 1
ATOM 1527 O O . GLY A 1 197 ? 1.064 -3.925 2.492 1.00 90.38 197 GLY A O 1
ATOM 1528 N N . LEU A 1 198 ? 1.212 -3.341 0.342 1.00 93.31 198 LEU A N 1
ATOM 1529 C CA . LEU A 1 198 ? 2.177 -2.259 0.591 1.00 93.31 198 LEU A CA 1
ATOM 1530 C C . LEU A 1 198 ? 1.474 -1.007 1.141 1.00 93.31 198 LEU A C 1
ATOM 1532 O O . LEU A 1 198 ? 0.507 -0.551 0.540 1.00 93.31 198 LEU A O 1
ATOM 1536 N N . PRO A 1 199 ? 1.951 -0.399 2.241 1.00 94.38 199 PRO A N 1
ATOM 1537 C CA . PRO A 1 199 ? 1.267 0.740 2.842 1.00 94.38 199 PRO A CA 1
ATOM 1538 C C . PRO A 1 199 ? 1.311 1.984 1.941 1.00 94.38 199 PRO A C 1
ATOM 1540 O O . PRO A 1 199 ? 2.276 2.167 1.183 1.00 94.38 199 PRO A O 1
ATOM 1543 N N . PRO A 1 200 ? 0.330 2.894 2.080 1.00 94.75 200 PRO A N 1
ATOM 1544 C CA . PRO A 1 200 ? 0.422 4.230 1.516 1.00 94.75 200 PRO A CA 1
ATOM 1545 C C . PRO A 1 200 ? 1.706 4.927 1.975 1.00 94.75 200 PRO A C 1
ATOM 1547 O O . PRO A 1 200 ? 1.986 5.030 3.171 1.00 94.75 200 PRO A O 1
ATOM 1550 N N . TYR A 1 201 ? 2.505 5.414 1.028 1.00 92.19 201 TYR A N 1
ATOM 1551 C CA . TYR A 1 201 ? 3.742 6.116 1.351 1.00 92.19 201 TYR A CA 1
ATOM 1552 C C . TYR A 1 201 ? 3.449 7.552 1.819 1.00 92.19 201 TYR A C 1
ATOM 1554 O O . TYR A 1 201 ? 2.501 8.191 1.366 1.00 92.19 201 TYR A O 1
ATOM 1562 N N . THR A 1 202 ? 4.285 8.096 2.706 1.00 88.38 202 THR A N 1
ATOM 1563 C CA . THR A 1 202 ? 4.010 9.345 3.448 1.00 88.38 202 THR A CA 1
ATOM 1564 C C . THR A 1 202 ? 3.685 10.557 2.572 1.00 88.38 202 THR A C 1
ATOM 1566 O O . THR A 1 202 ? 2.887 11.406 2.955 1.00 88.38 202 THR A O 1
ATOM 1569 N N . ALA A 1 203 ? 4.294 10.655 1.390 1.00 90.75 203 ALA A N 1
ATOM 1570 C CA . ALA A 1 203 ? 4.105 11.788 0.488 1.00 90.75 203 ALA A CA 1
ATOM 1571 C C . ALA A 1 203 ? 2.925 11.643 -0.484 1.00 90.75 203 ALA A C 1
ATOM 1573 O O . ALA A 1 203 ? 2.634 12.588 -1.216 1.00 90.75 203 ALA A O 1
ATOM 1574 N N . MET A 1 204 ? 2.227 10.505 -0.459 1.00 94.44 204 MET A N 1
ATOM 1575 C CA . MET A 1 204 ? 1.108 10.213 -1.349 1.00 94.44 204 MET A CA 1
ATOM 1576 C C . MET A 1 204 ? 0.044 11.318 -1.376 1.00 94.44 204 MET A C 1
ATOM 1578 O O . MET A 1 204 ? -0.324 11.710 -2.478 1.00 94.44 204 MET A O 1
ATOM 1582 N N . PRO A 1 205 ? -0.418 11.903 -0.248 1.00 95.44 205 PRO A N 1
ATOM 1583 C CA . PRO A 1 205 ? -1.450 12.941 -0.311 1.00 95.44 205 PRO A CA 1
ATOM 1584 C C . PRO A 1 205 ? -1.029 14.168 -1.128 1.00 95.44 205 PRO A C 1
ATOM 1586 O O . PRO A 1 205 ? -1.843 14.760 -1.835 1.00 95.44 205 PRO A O 1
ATOM 1589 N N . ARG A 1 206 ? 0.251 14.551 -1.046 1.00 94.94 206 ARG A N 1
ATOM 1590 C CA . ARG A 1 206 ? 0.798 15.675 -1.812 1.00 94.94 206 ARG A CA 1
ATOM 1591 C C . ARG A 1 206 ? 0.829 15.347 -3.302 1.00 94.94 206 ARG A C 1
ATOM 1593 O O . ARG A 1 206 ? 0.383 16.161 -4.103 1.00 94.94 206 ARG A O 1
ATOM 1600 N N . ASP A 1 207 ? 1.348 14.173 -3.647 1.00 95.06 207 ASP A N 1
ATOM 1601 C CA . ASP A 1 207 ? 1.530 13.765 -5.040 1.00 95.06 207 ASP A CA 1
ATOM 1602 C C . ASP A 1 207 ? 0.158 13.530 -5.718 1.00 95.06 207 ASP A C 1
ATOM 1604 O O . ASP A 1 207 ? -0.094 14.077 -6.78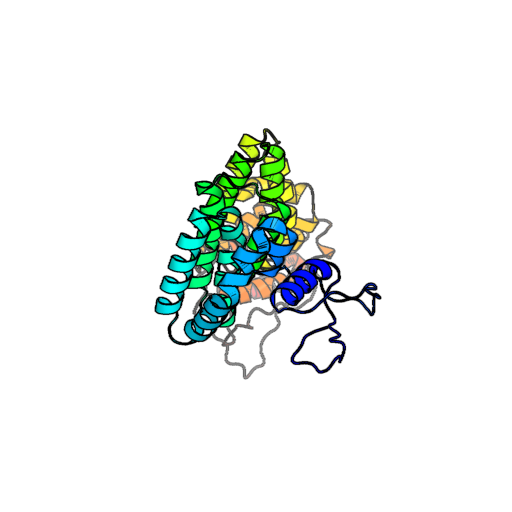9 1.00 95.06 207 ASP A O 1
ATOM 1608 N N . VAL A 1 208 ? -0.789 12.872 -5.032 1.00 96.94 208 VAL A N 1
ATOM 1609 C CA . VAL A 1 208 ? -2.195 12.710 -5.462 1.00 96.94 208 VAL A CA 1
ATOM 1610 C C . VAL A 1 208 ? -2.845 14.058 -5.779 1.00 96.94 208 VAL A C 1
ATOM 1612 O O . VAL A 1 208 ? -3.395 14.251 -6.860 1.00 96.94 208 VAL A O 1
ATOM 1615 N N . ARG A 1 209 ? -2.752 15.031 -4.865 1.00 97.25 209 ARG A N 1
ATOM 1616 C CA . ARG A 1 209 ? -3.364 16.356 -5.062 1.00 97.25 209 ARG A CA 1
ATOM 1617 C C . ARG A 1 209 ? -2.728 17.149 -6.191 1.00 97.25 209 ARG A C 1
ATOM 1619 O O . ARG A 1 209 ? -3.426 17.938 -6.825 1.00 97.25 209 ARG A O 1
ATOM 1626 N N . ALA A 1 210 ? -1.426 16.985 -6.415 1.00 96.44 210 ALA A N 1
ATOM 1627 C CA . ALA A 1 210 ? -0.744 17.618 -7.535 1.00 96.44 210 ALA A CA 1
ATOM 1628 C C . ALA A 1 210 ? -1.270 17.068 -8.869 1.00 96.44 210 ALA A C 1
ATOM 1630 O O . ALA A 1 210 ? -1.607 17.852 -9.754 1.00 96.44 210 ALA A O 1
ATOM 1631 N N . MET A 1 211 ? -1.426 15.746 -8.977 1.00 97.06 211 MET A N 1
ATOM 1632 C CA . MET A 1 211 ? -1.921 15.100 -10.196 1.00 97.06 211 MET A CA 1
ATOM 1633 C C . MET A 1 211 ? -3.397 15.391 -10.462 1.00 97.06 211 MET A C 1
ATOM 1635 O O . MET A 1 211 ? -3.743 15.781 -11.574 1.00 97.06 211 MET A O 1
ATOM 1639 N N . ILE A 1 212 ? -4.261 15.311 -9.442 1.00 97.88 212 ILE A N 1
ATOM 1640 C CA . ILE A 1 212 ? -5.677 15.665 -9.612 1.00 97.88 212 ILE A CA 1
ATOM 1641 C C . ILE A 1 212 ? -5.813 17.129 -10.048 1.00 97.88 212 ILE A C 1
ATOM 1643 O O . ILE A 1 212 ? -6.546 17.428 -10.987 1.00 97.88 212 ILE A O 1
ATOM 1647 N N . ARG A 1 213 ? -5.055 18.047 -9.434 1.00 97.81 213 ARG A N 1
ATOM 1648 C CA . ARG A 1 213 ? -5.060 19.460 -9.838 1.00 97.81 213 ARG A CA 1
ATOM 1649 C C . ARG A 1 213 ? -4.656 19.638 -11.301 1.00 97.81 213 ARG A C 1
ATOM 1651 O O . ARG A 1 213 ? -5.316 20.395 -12.001 1.00 97.81 213 ARG A O 1
ATOM 1658 N N . ALA A 1 214 ? -3.600 18.959 -11.749 1.00 97.12 214 ALA A N 1
ATOM 1659 C CA . ALA A 1 214 ? -3.154 19.026 -13.139 1.00 97.12 214 ALA A CA 1
ATOM 1660 C C . ALA A 1 214 ? -4.216 18.488 -14.114 1.00 97.12 214 ALA A C 1
ATOM 1662 O O . ALA A 1 214 ? -4.370 19.032 -15.201 1.00 97.12 214 ALA A O 1
ATOM 1663 N N . SER A 1 215 ? -4.974 17.463 -13.708 1.00 96.88 215 SER A N 1
ATOM 1664 C CA . SER A 1 215 ? -6.056 16.877 -14.512 1.00 96.88 215 SER A CA 1
ATOM 1665 C C . SER A 1 215 ? -7.307 17.747 -14.654 1.00 96.88 215 SER A C 1
ATOM 1667 O O . SER A 1 215 ? -8.129 17.486 -15.526 1.00 96.88 215 SER A O 1
ATOM 1669 N N . GLY A 1 216 ? -7.492 18.751 -13.789 1.00 96.69 216 GLY A N 1
ATOM 1670 C CA . GLY A 1 216 ? -8.729 19.536 -13.724 1.00 96.69 216 GLY A CA 1
ATOM 1671 C C . GLY A 1 216 ? -9.943 18.772 -13.174 1.00 96.69 216 GLY A C 1
ATOM 1672 O O . GLY A 1 216 ? -11.034 19.337 -13.113 1.00 96.69 216 GLY A O 1
ATOM 1673 N N . LEU A 1 217 ? -9.777 17.513 -12.749 1.00 97.56 217 LEU A N 1
ATOM 1674 C CA . LEU A 1 217 ? -10.857 16.693 -12.202 1.00 97.56 217 LEU A CA 1
ATOM 1675 C C . LEU A 1 217 ? -11.292 17.163 -10.797 1.00 97.56 217 LEU A C 1
ATOM 1677 O O . LEU A 1 217 ? -10.489 17.737 -10.048 1.00 97.56 217 LEU A O 1
ATOM 1681 N N . PRO A 1 218 ? -12.547 16.890 -10.384 1.00 97.69 218 PRO A N 1
ATOM 1682 C CA . PRO A 1 218 ? -13.038 17.268 -9.063 1.00 97.69 218 PRO A CA 1
ATOM 1683 C C . PRO A 1 218 ? -12.254 16.569 -7.948 1.00 97.69 218 PRO A C 1
ATOM 1685 O O . PRO A 1 218 ? -12.332 15.353 -7.765 1.00 97.69 218 PRO A O 1
ATOM 1688 N N . ARG A 1 219 ? -11.524 17.360 -7.153 1.00 97.38 219 ARG A N 1
ATOM 1689 C CA . ARG A 1 219 ? -10.618 16.849 -6.114 1.00 97.38 219 ARG A CA 1
ATOM 1690 C C . ARG A 1 219 ? -11.278 15.859 -5.162 1.00 97.38 219 ARG A C 1
ATOM 1692 O O . ARG A 1 219 ? -10.738 14.778 -4.961 1.00 97.38 219 ARG A O 1
ATOM 1699 N N . THR A 1 220 ? -12.402 16.231 -4.556 1.00 97.88 220 THR A N 1
ATOM 1700 C CA . THR A 1 220 ? -13.058 15.387 -3.549 1.00 97.88 220 THR A CA 1
ATOM 1701 C C . THR A 1 220 ? -13.512 14.061 -4.152 1.00 97.88 220 THR A C 1
ATOM 1703 O O . THR A 1 220 ? -13.278 13.024 -3.541 1.00 97.88 220 THR A O 1
ATOM 1706 N N . ALA A 1 221 ? -14.074 14.073 -5.365 1.00 98.12 221 ALA A N 1
ATOM 1707 C CA . ALA A 1 221 ? -14.525 12.857 -6.041 1.00 98.12 221 ALA A CA 1
ATOM 1708 C C . ALA A 1 221 ? -13.356 11.900 -6.330 1.00 98.12 221 ALA A C 1
ATOM 1710 O O . ALA A 1 221 ? -13.429 10.716 -6.005 1.00 98.12 221 ALA A O 1
ATOM 1711 N N . GLU A 1 222 ? -12.240 12.412 -6.859 1.00 98.50 222 GLU A N 1
ATOM 1712 C CA . GLU A 1 222 ? -11.069 11.580 -7.159 1.00 98.50 222 GLU A CA 1
ATOM 1713 C C . GLU A 1 222 ? -10.329 11.104 -5.898 1.00 98.50 222 GLU A C 1
ATOM 1715 O O . GLU A 1 222 ? -9.866 9.961 -5.853 1.00 98.50 222 GLU A O 1
ATOM 1720 N N . GLU A 1 223 ? -10.257 11.927 -4.844 1.00 98.50 223 GLU A N 1
ATOM 1721 C CA . GLU A 1 223 ? -9.752 11.484 -3.538 1.00 98.50 223 GLU A CA 1
ATOM 1722 C C . GLU A 1 223 ? -10.653 10.377 -2.954 1.00 98.50 223 GLU A C 1
ATOM 1724 O O . GLU A 1 223 ? -10.129 9.362 -2.497 1.00 98.50 223 GLU A O 1
ATOM 1729 N N . CYS A 1 224 ? -11.985 10.500 -3.032 1.00 98.62 224 CYS A N 1
ATOM 1730 C CA . CYS A 1 224 ? -12.921 9.455 -2.594 1.00 98.62 224 CYS A CA 1
ATOM 1731 C C . CYS A 1 224 ? -12.752 8.161 -3.401 1.00 98.62 224 CYS A C 1
ATOM 1733 O O . CYS A 1 224 ? -12.697 7.078 -2.817 1.00 98.62 224 CYS A O 1
ATOM 1735 N N . ARG A 1 225 ? -12.594 8.257 -4.729 1.00 98.12 225 ARG A N 1
ATOM 1736 C CA . ARG A 1 225 ? -12.366 7.097 -5.606 1.00 98.12 225 ARG A CA 1
ATOM 1737 C C . ARG A 1 225 ? -11.077 6.354 -5.254 1.00 98.12 225 ARG A C 1
ATOM 1739 O O . ARG A 1 225 ? -11.067 5.123 -5.230 1.00 98.12 225 ARG A O 1
ATOM 1746 N N . LEU A 1 226 ? -9.996 7.079 -4.961 1.00 98.38 226 LEU A N 1
ATOM 1747 C CA . LEU A 1 226 ? -8.752 6.483 -4.466 1.00 98.38 226 LEU A CA 1
ATOM 1748 C C . LEU A 1 226 ? -8.958 5.829 -3.089 1.00 98.38 226 LEU A C 1
ATOM 1750 O O . LEU A 1 226 ? -8.578 4.673 -2.892 1.00 98.38 226 LEU A O 1
ATOM 1754 N N . LEU A 1 227 ? -9.551 6.559 -2.140 1.00 98.19 227 LEU A N 1
ATOM 1755 C CA . LEU A 1 227 ? -9.719 6.109 -0.757 1.00 98.19 227 LEU A CA 1
ATOM 1756 C C . LEU A 1 227 ? -10.610 4.874 -0.648 1.00 98.19 227 LEU A C 1
ATOM 1758 O O . LEU A 1 227 ? -10.284 3.987 0.134 1.00 98.19 227 LEU A O 1
ATOM 1762 N N . ALA A 1 228 ? -11.663 4.766 -1.460 1.00 97.94 228 ALA A N 1
ATOM 1763 C CA . ALA A 1 228 ? -12.530 3.591 -1.487 1.00 97.94 228 ALA A CA 1
ATOM 1764 C C . ALA A 1 228 ? -11.735 2.297 -1.732 1.00 97.94 228 ALA A C 1
ATOM 1766 O O . ALA A 1 228 ? -11.972 1.288 -1.072 1.00 97.94 228 ALA A O 1
ATOM 1767 N N . ALA A 1 229 ? -10.746 2.339 -2.629 1.00 97.12 229 ALA A N 1
ATOM 1768 C CA . ALA A 1 229 ? -9.890 1.193 -2.916 1.00 97.12 229 ALA A CA 1
ATOM 1769 C C . ALA A 1 229 ? -8.782 0.998 -1.864 1.00 97.12 229 ALA A C 1
ATOM 1771 O O . ALA A 1 229 ? -8.500 -0.129 -1.459 1.00 97.12 229 ALA A O 1
ATOM 1772 N N . VAL A 1 230 ? -8.158 2.083 -1.388 1.00 96.94 230 VAL A N 1
ATOM 1773 C CA . VAL A 1 230 ? -7.066 1.999 -0.402 1.00 96.94 230 VAL A CA 1
ATOM 1774 C C . VAL A 1 230 ? -7.572 1.524 0.963 1.00 96.94 230 VAL A C 1
ATOM 1776 O O . VAL A 1 230 ? -6.956 0.639 1.552 1.00 96.94 230 VAL A O 1
ATOM 1779 N N . VAL A 1 231 ? -8.695 2.052 1.457 1.00 97.00 231 VAL A N 1
ATOM 1780 C CA . VAL A 1 231 ? -9.288 1.687 2.761 1.00 97.00 231 VAL A CA 1
ATOM 1781 C C . VAL A 1 231 ? -9.786 0.238 2.773 1.00 97.00 231 VAL A C 1
ATOM 1783 O O . VAL A 1 231 ? -9.663 -0.451 3.786 1.00 97.00 231 VAL A O 1
ATOM 1786 N N . ALA A 1 232 ? -10.281 -0.262 1.637 1.00 95.50 232 ALA A N 1
ATOM 1787 C CA . ALA A 1 232 ? -10.657 -1.666 1.486 1.00 95.50 232 ALA A CA 1
ATOM 1788 C C . ALA A 1 232 ? -9.453 -2.626 1.586 1.00 95.50 232 ALA A C 1
ATOM 1790 O O . ALA A 1 232 ? -9.629 -3.803 1.890 1.00 95.50 232 ALA A O 1
ATOM 1791 N N . SER A 1 233 ? -8.224 -2.145 1.367 1.00 94.56 233 SER A N 1
ATOM 1792 C CA . SER A 1 233 ? -7.029 -2.988 1.441 1.00 94.56 233 SER A CA 1
ATOM 1793 C C . SER A 1 233 ? -6.574 -3.253 2.890 1.00 94.56 233 SER A C 1
ATOM 1795 O O . SER A 1 233 ? -6.706 -2.384 3.760 1.00 94.56 233 SER A O 1
ATOM 1797 N N . PRO A 1 234 ? -5.942 -4.409 3.176 1.00 92.19 234 PRO A N 1
ATOM 1798 C CA . PRO A 1 234 ? -5.279 -4.652 4.463 1.00 92.19 234 PRO A CA 1
ATOM 1799 C C . PRO A 1 234 ? -4.116 -3.686 4.738 1.00 92.19 234 PRO A C 1
ATOM 1801 O O . PRO A 1 234 ? -3.764 -3.426 5.888 1.00 92.19 234 PRO A O 1
ATOM 1804 N N . ALA A 1 235 ? -3.516 -3.115 3.687 1.00 93.81 235 ALA A N 1
ATOM 1805 C CA . ALA A 1 235 ? -2.407 -2.176 3.814 1.00 93.81 235 ALA A CA 1
ATOM 1806 C C . ALA A 1 235 ? -2.781 -0.884 4.558 1.00 93.81 235 ALA A C 1
ATOM 1808 O O . ALA A 1 235 ? -1.894 -0.235 5.122 1.00 93.81 235 ALA A O 1
ATOM 1809 N N . ALA A 1 236 ? -4.074 -0.534 4.599 1.00 96.19 236 ALA A N 1
ATOM 1810 C CA . ALA A 1 236 ? -4.583 0.636 5.306 1.00 96.19 236 ALA A CA 1
ATOM 1811 C C . ALA A 1 236 ? -4.239 0.628 6.806 1.00 96.19 236 ALA A C 1
ATOM 1813 O O . ALA A 1 236 ? -3.966 1.687 7.365 1.00 96.19 236 ALA A O 1
ATOM 1814 N N . GLU A 1 237 ? -4.133 -0.546 7.447 1.00 95.56 237 GLU A N 1
ATOM 1815 C CA . GLU A 1 237 ? -3.698 -0.655 8.852 1.00 95.56 237 GLU A CA 1
ATOM 1816 C C . GLU A 1 237 ? -2.331 -0.007 9.097 1.00 95.56 237 GLU A C 1
ATOM 1818 O O . GLU A 1 237 ? -2.052 0.486 10.186 1.00 95.56 237 GLU A O 1
ATOM 1823 N N . ARG A 1 238 ? -1.464 0.007 8.082 1.00 95.88 238 ARG A N 1
ATOM 1824 C CA . ARG A 1 238 ? -0.109 0.562 8.161 1.00 95.88 238 ARG A CA 1
ATOM 1825 C C . ARG A 1 238 ? 0.013 1.943 7.516 1.00 95.88 238 ARG A C 1
ATOM 1827 O O . ARG A 1 238 ? 1.130 2.413 7.301 1.00 95.88 238 ARG A O 1
ATOM 1834 N N . ALA A 1 239 ? -1.102 2.602 7.207 1.00 96.44 239 ALA A N 1
ATOM 1835 C CA . ALA A 1 239 ? -1.088 3.988 6.765 1.00 96.44 239 ALA A CA 1
ATOM 1836 C C . ALA A 1 239 ? -0.701 4.926 7.922 1.00 96.44 239 ALA A C 1
ATOM 1838 O O . ALA A 1 239 ? -1.119 4.741 9.065 1.00 96.44 239 ALA A O 1
ATOM 1839 N N . SER A 1 240 ? 0.118 5.937 7.627 1.00 95.12 240 SER A N 1
ATOM 1840 C CA . SER A 1 240 ? 0.623 6.873 8.638 1.00 95.12 240 SER A CA 1
ATOM 1841 C C . SER A 1 240 ? -0.453 7.850 9.121 1.00 95.12 240 SER A C 1
ATOM 1843 O O . SER A 1 2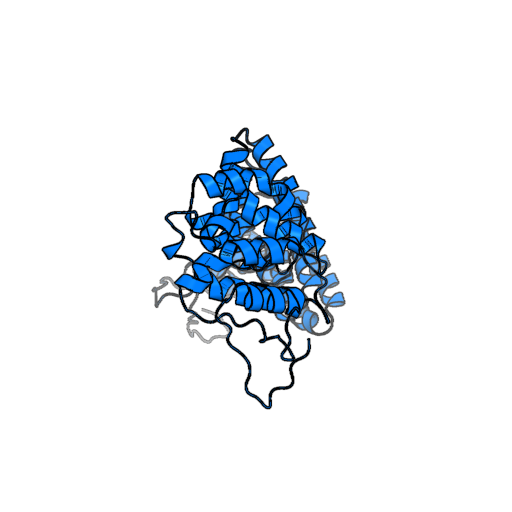40 ? -1.411 8.150 8.408 1.00 95.12 240 SER A O 1
ATOM 1845 N N . GLY A 1 241 ? -0.260 8.448 10.301 1.00 94.31 241 GLY A N 1
ATOM 1846 C CA . GLY A 1 241 ? -1.159 9.501 10.796 1.00 94.31 241 GLY A CA 1
ATOM 1847 C C . GLY A 1 241 ? -1.256 10.700 9.847 1.00 94.31 241 GLY A C 1
ATOM 1848 O O . GLY A 1 241 ? -2.331 11.263 9.660 1.00 94.31 241 GLY A O 1
ATOM 1849 N N . ALA A 1 242 ? -0.161 11.039 9.156 1.00 94.44 242 ALA A N 1
ATOM 1850 C CA . ALA A 1 242 ? -0.155 12.087 8.137 1.00 94.44 242 ALA A CA 1
ATOM 1851 C C . ALA A 1 242 ? -1.065 11.758 6.941 1.00 94.44 242 ALA A C 1
ATOM 1853 O O . ALA A 1 242 ? -1.724 12.658 6.421 1.00 94.44 242 ALA A O 1
ATOM 1854 N N . PHE A 1 243 ? -1.133 10.488 6.524 1.00 97.06 243 PHE A N 1
ATOM 1855 C CA . PHE A 1 243 ? -2.056 10.037 5.481 1.00 97.06 243 PHE A CA 1
ATOM 1856 C C . PHE A 1 243 ? -3.510 10.237 5.920 1.00 97.06 243 PHE A C 1
ATOM 1858 O O . PHE A 1 243 ? -4.267 10.923 5.232 1.00 97.06 243 PHE A O 1
ATOM 1865 N N . TRP A 1 244 ? -3.871 9.709 7.093 1.00 97.38 244 TRP A N 1
ATOM 1866 C CA . TRP A 1 244 ? -5.228 9.809 7.631 1.00 97.38 244 TRP A CA 1
ATOM 1867 C C . TRP A 1 244 ? -5.656 11.261 7.832 1.00 97.38 244 TRP A C 1
ATOM 1869 O O . TRP A 1 244 ? -6.713 11.666 7.359 1.00 97.38 244 TRP A O 1
ATOM 1879 N N . LYS A 1 245 ? -4.796 12.081 8.447 1.00 96.56 245 LYS A N 1
ATOM 1880 C CA . LYS A 1 245 ? -5.058 13.507 8.670 1.00 96.56 245 LYS A CA 1
ATOM 1881 C C . LYS A 1 245 ? -5.249 14.262 7.359 1.00 96.56 245 LYS A C 1
ATOM 1883 O O . LYS A 1 245 ? -6.127 15.113 7.264 1.00 96.56 245 LYS A O 1
ATOM 1888 N N . ALA A 1 246 ? -4.429 13.972 6.347 1.00 97.75 246 ALA A N 1
ATOM 1889 C CA . ALA A 1 246 ? -4.539 14.644 5.062 1.00 97.75 246 ALA A CA 1
ATOM 1890 C C . ALA A 1 246 ? -5.865 14.314 4.367 1.00 97.75 246 ALA A C 1
ATOM 1892 O O . ALA A 1 246 ? -6.491 15.225 3.828 1.00 97.75 246 ALA A O 1
ATOM 1893 N N . PHE A 1 247 ? -6.284 13.049 4.377 1.00 97.81 247 PHE A N 1
ATOM 1894 C CA . PHE A 1 247 ? -7.467 12.578 3.657 1.00 97.81 247 PHE A CA 1
ATOM 1895 C C . PHE A 1 247 ? -8.769 12.604 4.463 1.00 97.81 247 PHE A C 1
ATOM 1897 O O . PHE A 1 247 ? -9.816 12.344 3.877 1.00 97.81 247 PHE A O 1
ATOM 1904 N N . LEU A 1 248 ? -8.732 12.966 5.751 1.00 97.88 248 LEU A N 1
ATOM 1905 C CA . LEU A 1 248 ? -9.906 12.989 6.626 1.00 97.88 248 LEU A CA 1
ATOM 1906 C C . LEU A 1 248 ? -11.132 13.679 5.991 1.00 97.88 248 LEU A C 1
ATOM 1908 O O . LEU A 1 248 ? -12.172 13.032 5.960 1.00 97.88 248 LEU A O 1
ATOM 1912 N N . PRO A 1 249 ? -11.052 14.889 5.395 1.00 98.12 249 PRO A N 1
ATOM 1913 C CA . PRO A 1 249 ? -12.237 15.524 4.805 1.00 98.12 249 PRO A CA 1
ATOM 1914 C C . PRO A 1 249 ? -12.895 14.692 3.693 1.00 98.12 249 PRO A C 1
ATOM 1916 O O . PRO A 1 249 ? -14.111 14.539 3.661 1.00 98.12 249 PRO A O 1
ATOM 1919 N N . SER A 1 250 ? -12.096 14.105 2.800 1.00 98.38 250 SER A N 1
ATOM 1920 C CA . SER A 1 250 ? -12.602 13.249 1.718 1.00 98.38 250 SER A CA 1
ATOM 1921 C C . SER A 1 250 ? -13.083 11.898 2.250 1.00 98.38 250 SER A C 1
ATOM 1923 O O . SER A 1 250 ? -14.044 11.339 1.736 1.00 98.38 250 SER A O 1
ATOM 1925 N N . LEU A 1 251 ? -12.473 11.389 3.323 1.00 98.19 251 LEU A N 1
ATOM 1926 C CA . LEU A 1 251 ? -12.935 10.183 4.005 1.00 98.19 251 LEU A CA 1
ATOM 1927 C C . LEU A 1 251 ? -14.311 10.386 4.660 1.00 98.19 251 LEU A C 1
ATOM 1929 O O . LEU A 1 251 ? -15.121 9.468 4.636 1.00 98.19 251 LEU A O 1
ATOM 1933 N N . GLN A 1 252 ? -14.596 11.576 5.200 1.00 98.38 252 GLN A N 1
ATOM 1934 C CA . GLN A 1 252 ? -15.914 11.916 5.752 1.00 98.38 252 GLN A CA 1
ATOM 1935 C C . GLN A 1 252 ? -16.995 11.925 4.668 1.00 98.38 252 GLN A C 1
ATOM 1937 O O . GLN A 1 252 ? -18.059 11.346 4.870 1.00 98.38 252 GLN A O 1
ATOM 1942 N N . VAL A 1 253 ? -16.700 12.518 3.506 1.00 98.44 253 VAL A N 1
ATOM 1943 C CA . VAL A 1 253 ? -17.601 12.486 2.340 1.00 98.44 253 VAL A CA 1
ATOM 1944 C C . VAL A 1 253 ? -17.834 11.044 1.890 1.00 98.44 253 VAL A C 1
ATOM 1946 O O . VAL A 1 253 ? -18.975 10.599 1.810 1.00 98.44 253 VAL A O 1
ATOM 1949 N N . LEU A 1 254 ? -16.760 10.275 1.704 1.00 98.38 254 LEU A N 1
ATOM 1950 C CA . LEU A 1 254 ? -16.844 8.877 1.296 1.00 98.38 254 LEU A CA 1
ATOM 1951 C C . LEU A 1 254 ? -17.651 8.019 2.290 1.00 98.38 254 LEU A C 1
ATOM 1953 O O . LEU A 1 254 ? -18.444 7.182 1.871 1.00 98.38 254 LEU A O 1
ATOM 1957 N N . ALA A 1 255 ? -17.466 8.213 3.597 1.00 97.44 255 ALA A N 1
ATOM 1958 C CA . ALA A 1 255 ? -18.200 7.488 4.634 1.00 97.44 255 ALA A CA 1
ATOM 1959 C C . ALA A 1 255 ? -19.676 7.913 4.734 1.00 97.44 255 ALA A C 1
ATOM 1961 O O . ALA A 1 255 ? -20.517 7.121 5.171 1.00 97.44 255 ALA A O 1
ATOM 1962 N N . ALA A 1 256 ? -20.010 9.144 4.341 1.00 95.94 256 ALA A N 1
ATOM 1963 C CA . ALA A 1 256 ? -21.393 9.591 4.211 1.00 95.94 256 ALA A CA 1
ATOM 1964 C C . ALA A 1 256 ? -22.079 8.928 3.005 1.00 95.94 256 ALA A C 1
ATOM 1966 O O . ALA A 1 256 ? -23.196 8.440 3.141 1.00 95.94 256 ALA A O 1
ATOM 1967 N N . GLU A 1 257 ? -21.391 8.855 1.864 1.00 95.75 257 GLU A N 1
ATOM 1968 C CA . GLU A 1 257 ? -21.908 8.269 0.620 1.00 95.75 257 GLU A CA 1
ATOM 1969 C C . GLU A 1 257 ? -21.945 6.732 0.635 1.00 95.75 257 GLU A C 1
ATOM 1971 O O . GLU A 1 257 ? -22.810 6.122 0.008 1.00 95.75 257 GLU A O 1
ATOM 1976 N N . GLN A 1 258 ? -21.001 6.086 1.326 1.00 94.62 258 GLN A N 1
ATOM 1977 C CA . GLN A 1 258 ? -20.843 4.630 1.344 1.00 94.62 258 GLN A CA 1
ATOM 1978 C C . GLN A 1 258 ? -20.788 4.098 2.786 1.00 94.62 258 GLN A C 1
ATOM 1980 O O . GLN A 1 258 ? -19.697 3.987 3.354 1.00 94.62 258 GLN A O 1
ATOM 1985 N N . PRO A 1 259 ? -21.927 3.675 3.372 1.00 90.62 259 PRO A N 1
ATOM 1986 C CA . PRO A 1 259 ? -21.989 3.176 4.751 1.00 90.62 259 PRO A CA 1
ATOM 1987 C C . PRO A 1 259 ? -20.991 2.049 5.065 1.00 90.62 259 PRO A C 1
ATOM 1989 O O . PRO A 1 259 ? -20.368 2.054 6.125 1.00 90.62 259 PRO A O 1
ATOM 1992 N N . ARG A 1 260 ? -20.722 1.150 4.105 1.00 92.81 260 ARG A N 1
ATOM 1993 C CA . ARG A 1 260 ? -19.716 0.070 4.227 1.00 92.81 260 ARG A CA 1
ATOM 1994 C C . ARG A 1 260 ? -18.309 0.554 4.602 1.00 92.81 260 ARG A C 1
ATOM 1996 O O . ARG A 1 260 ? -17.525 -0.196 5.176 1.00 92.81 260 ARG A O 1
ATOM 2003 N N . VAL A 1 261 ? -17.963 1.801 4.272 1.00 96.56 261 VAL A N 1
ATOM 2004 C CA . VAL A 1 261 ? -16.654 2.381 4.606 1.00 96.56 261 VAL A CA 1
ATOM 2005 C C . VAL A 1 261 ? -16.530 2.579 6.112 1.00 96.56 261 VAL A C 1
ATOM 2007 O O . VAL A 1 261 ? -15.454 2.351 6.653 1.00 96.56 261 VAL A O 1
ATOM 2010 N N . ARG A 1 262 ? -17.622 2.912 6.808 1.00 96.94 262 ARG A N 1
ATOM 2011 C CA . ARG A 1 262 ? -17.642 3.028 8.273 1.00 96.94 262 ARG A CA 1
ATOM 2012 C C . ARG A 1 262 ? -17.349 1.688 8.940 1.00 96.94 262 ARG A C 1
ATOM 2014 O O . ARG A 1 262 ? -16.473 1.627 9.796 1.00 96.94 262 ARG A O 1
ATOM 2021 N N . VAL A 1 263 ? -18.000 0.614 8.482 1.00 96.06 263 VAL A N 1
ATOM 2022 C CA . VAL A 1 263 ? -17.724 -0.762 8.939 1.00 96.06 263 VAL A CA 1
ATOM 2023 C C . VAL A 1 263 ? -16.248 -1.097 8.724 1.00 96.06 263 VAL A C 1
ATOM 2025 O O . VAL A 1 263 ? -15.553 -1.486 9.661 1.00 96.06 263 VAL A O 1
ATOM 2028 N N . ARG A 1 264 ? -15.723 -0.831 7.521 1.00 96.44 264 ARG A N 1
ATOM 2029 C CA . ARG A 1 264 ? -14.312 -1.082 7.215 1.00 96.44 264 ARG A CA 1
ATOM 2030 C C . ARG A 1 264 ? -13.348 -0.279 8.099 1.00 96.44 264 ARG A C 1
ATOM 2032 O O . ARG A 1 264 ? -12.303 -0.797 8.482 1.00 96.44 264 ARG A O 1
ATOM 2039 N N . LEU A 1 265 ? -13.673 0.965 8.450 1.00 97.94 265 LEU A N 1
ATOM 2040 C CA . LEU A 1 265 ? -12.851 1.768 9.363 1.00 97.94 265 LEU A CA 1
ATOM 2041 C C . LEU A 1 265 ? -12.780 1.159 10.772 1.00 97.94 265 LEU A C 1
ATOM 2043 O O . LEU A 1 265 ? -11.725 1.224 11.396 1.00 97.94 265 LEU A O 1
ATOM 2047 N N . LEU A 1 266 ? -13.844 0.506 11.250 1.00 97.81 266 LEU A N 1
ATOM 2048 C CA . LEU A 1 266 ? -13.847 -0.203 12.538 1.00 97.81 266 LEU A CA 1
ATOM 2049 C C . LEU A 1 266 ? -13.028 -1.504 12.519 1.00 97.81 266 LEU A C 1
ATOM 2051 O O . LEU A 1 266 ? -12.535 -1.966 13.552 1.00 97.81 266 LEU A O 1
ATOM 2055 N N . GLU A 1 267 ? -12.856 -2.121 11.354 1.00 96.56 267 GLU A N 1
ATOM 2056 C CA . GLU A 1 267 ? -11.976 -3.283 11.199 1.00 96.56 267 GLU A CA 1
ATOM 2057 C C . GLU A 1 267 ? -10.494 -2.898 11.304 1.00 96.56 267 GLU A C 1
ATOM 2059 O O . GLU A 1 267 ? -9.676 -3.693 11.772 1.00 96.56 267 GLU A O 1
ATOM 2064 N N . ILE A 1 268 ? -10.147 -1.669 10.911 1.00 97.06 268 ILE A N 1
ATOM 2065 C CA . ILE A 1 268 ? -8.771 -1.178 10.907 1.00 97.06 268 ILE A CA 1
ATOM 2066 C C . ILE A 1 268 ? -8.307 -0.873 12.333 1.00 97.06 268 ILE A C 1
ATOM 2068 O O . ILE A 1 268 ? -8.826 0.001 13.022 1.00 97.06 268 ILE A O 1
ATOM 2072 N N . MET A 1 269 ? -7.237 -1.553 12.738 1.00 94.75 269 MET A N 1
ATOM 2073 C CA . MET A 1 269 ? -6.452 -1.212 1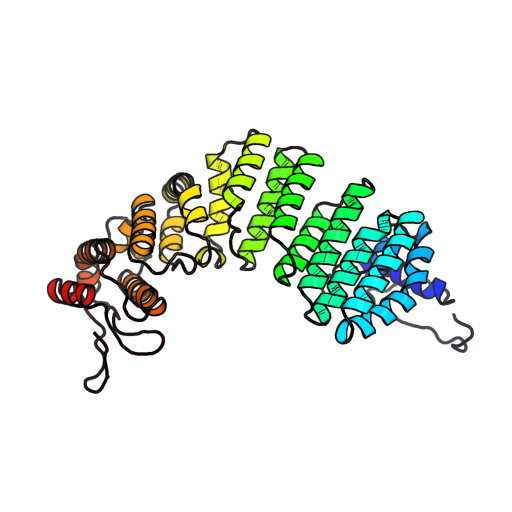3.920 1.00 94.75 269 MET A CA 1
ATOM 2074 C C . MET A 1 269 ? -5.172 -0.500 13.451 1.00 94.75 269 MET A C 1
ATOM 2076 O O . MET A 1 269 ? -4.359 -1.124 12.766 1.00 94.75 269 MET A O 1
ATOM 2080 N N . PRO A 1 270 ? -4.961 0.793 13.752 1.00 94.00 270 PRO A N 1
ATOM 2081 C CA . PRO A 1 270 ? -4.105 1.676 12.948 1.00 94.00 270 PRO A CA 1
ATOM 2082 C C . PRO A 1 270 ? -2.594 1.545 13.233 1.00 94.00 270 PRO A C 1
ATOM 2084 O O . PRO A 1 270 ? -1.957 2.499 13.679 1.00 94.00 270 PRO A O 1
ATOM 2087 N N . ARG A 1 271 ? -2.000 0.366 12.976 1.00 91.44 271 ARG A N 1
ATOM 2088 C CA . ARG A 1 271 ? -0.622 -0.110 13.290 1.00 91.44 271 ARG A CA 1
ATOM 2089 C C . ARG A 1 271 ? 0.541 0.873 13.099 1.00 91.44 271 ARG A C 1
ATOM 2091 O O . ARG A 1 271 ? 1.560 0.692 13.756 1.00 91.44 271 ARG A O 1
ATOM 2098 N N . ALA A 1 272 ? 0.422 1.869 12.224 1.00 90.69 272 ALA A N 1
ATOM 2099 C CA . ALA A 1 272 ? 1.489 2.838 11.946 1.00 90.69 272 ALA A CA 1
ATOM 2100 C C . ALA A 1 272 ? 1.320 4.216 12.621 1.00 90.69 272 ALA A C 1
ATOM 2102 O O . ALA A 1 272 ? 2.139 5.105 12.383 1.00 90.69 272 ALA A O 1
ATOM 2103 N N . LEU A 1 273 ? 0.284 4.419 13.444 1.00 89.25 273 LEU A N 1
ATOM 2104 C CA . LEU A 1 273 ? 0.228 5.565 14.363 1.00 89.25 273 LEU A CA 1
ATOM 2105 C C . LEU A 1 273 ? 1.275 5.434 15.479 1.00 89.25 273 LEU A C 1
ATOM 2107 O O . LEU A 1 273 ? 1.822 4.345 15.672 1.00 89.25 273 LEU A O 1
ATOM 2111 N N . GLY A 1 274 ? 1.555 6.523 16.200 1.00 82.50 274 GLY A N 1
ATOM 2112 C CA . GLY A 1 274 ? 2.430 6.484 17.371 1.00 82.50 274 GLY A CA 1
ATOM 2113 C C . GLY A 1 274 ? 1.853 5.644 18.520 1.00 82.50 274 GLY A C 1
ATOM 2114 O O . GLY A 1 274 ? 0.850 4.943 18.374 1.00 82.50 274 GLY A O 1
ATOM 2115 N N . LEU A 1 275 ? 2.549 5.644 19.657 1.00 78.38 275 LEU A N 1
ATOM 2116 C CA . LEU A 1 275 ? 2.218 4.810 20.823 1.00 78.38 275 LEU A CA 1
ATOM 2117 C C . LEU A 1 275 ? 1.563 5.613 21.960 1.00 78.38 275 LEU A C 1
ATOM 2119 O O . LEU A 1 275 ? 1.359 5.069 23.041 1.00 78.38 275 LEU A O 1
ATOM 2123 N N . GLY A 1 276 ? 1.312 6.910 21.757 1.00 82.38 276 GLY A N 1
ATOM 2124 C CA . GLY A 1 276 ? 0.795 7.789 22.804 1.00 82.38 276 GLY A CA 1
ATOM 2125 C C . GLY A 1 276 ? -0.725 7.929 22.774 1.00 82.38 276 GLY A C 1
ATOM 2126 O O . GLY A 1 276 ? -1.361 7.705 21.746 1.00 82.38 276 GLY A O 1
ATOM 2127 N N . ALA A 1 277 ? -1.306 8.375 23.889 1.00 85.44 277 ALA A N 1
ATOM 2128 C CA . ALA A 1 277 ? -2.747 8.612 24.003 1.00 85.44 277 ALA A CA 1
ATOM 2129 C C . ALA A 1 277 ? -3.275 9.588 22.934 1.00 85.44 277 ALA A C 1
ATOM 2131 O O . ALA A 1 277 ? -4.390 9.421 22.454 1.00 85.44 277 ALA A O 1
ATOM 2132 N N . GLN A 1 278 ? -2.459 10.548 22.487 1.00 89.94 278 GLN A N 1
ATOM 2133 C CA . GLN A 1 278 ? -2.810 11.470 21.405 1.00 89.94 278 GLN A CA 1
ATOM 2134 C C . GLN A 1 278 ? -3.039 10.773 20.052 1.00 89.94 278 GLN A C 1
ATOM 2136 O O . GLN A 1 278 ? -3.815 11.254 19.229 1.00 89.94 278 GLN A O 1
ATOM 2141 N N . ASP A 1 279 ? -2.354 9.654 19.801 1.00 91.19 279 ASP A N 1
ATOM 2142 C CA . ASP A 1 279 ? -2.509 8.866 18.578 1.00 91.19 279 ASP A CA 1
ATOM 2143 C C . ASP A 1 279 ? -3.807 8.044 18.624 1.00 91.19 279 ASP A C 1
ATOM 2145 O O . ASP A 1 279 ? -4.534 7.972 17.630 1.00 91.19 279 ASP A O 1
ATOM 2149 N N . ASP A 1 280 ? -4.123 7.489 19.799 1.00 92.50 280 ASP A N 1
ATOM 2150 C CA . ASP A 1 280 ? -5.393 6.814 20.077 1.00 92.50 280 ASP A CA 1
ATOM 2151 C C . ASP A 1 280 ? -6.570 7.793 19.941 1.00 92.50 280 ASP A C 1
ATOM 2153 O O . ASP A 1 280 ? -7.538 7.521 19.231 1.00 92.50 280 ASP A O 1
ATOM 2157 N N . GLU A 1 281 ? -6.466 8.972 20.560 1.00 94.69 281 GLU A N 1
ATOM 2158 C CA . GLU A 1 281 ? -7.463 10.043 20.469 1.00 94.69 281 GLU A CA 1
ATOM 2159 C C . GLU A 1 281 ? -7.662 10.519 19.031 1.00 94.69 281 GLU A C 1
ATOM 2161 O O . GLU A 1 281 ? -8.799 10.713 18.598 1.00 94.69 281 GLU A O 1
ATOM 2166 N N . PHE A 1 282 ? -6.578 10.662 18.263 1.00 96.25 282 PHE A N 1
ATOM 2167 C CA . PHE A 1 282 ? -6.668 10.997 16.846 1.00 96.25 282 PHE A CA 1
ATOM 2168 C C . PHE A 1 282 ? -7.470 9.946 16.068 1.00 96.25 282 PHE A C 1
ATOM 2170 O O . PHE A 1 282 ? -8.342 10.307 15.274 1.00 96.25 282 PHE A O 1
ATOM 2177 N N . TRP A 1 283 ? -7.207 8.656 16.294 1.00 97.44 283 TRP A N 1
ATOM 2178 C CA . TRP A 1 283 ? -7.943 7.589 15.618 1.00 97.44 283 TRP A CA 1
ATOM 2179 C C . TRP A 1 283 ? -9.425 7.577 15.998 1.00 97.44 283 TRP A C 1
ATOM 2181 O O . TRP A 1 283 ? -10.286 7.526 15.121 1.00 97.44 283 TRP A O 1
ATOM 2191 N N . LEU A 1 284 ? -9.739 7.691 17.288 1.00 97.81 284 LEU A N 1
ATOM 2192 C CA . LEU A 1 284 ? -11.122 7.732 17.767 1.00 97.81 284 LEU A CA 1
ATOM 2193 C C . LEU A 1 284 ? -11.867 8.972 17.252 1.00 97.81 284 LEU A C 1
ATOM 2195 O O . LEU A 1 284 ? -13.030 8.878 16.862 1.00 97.81 284 LEU A O 1
ATOM 2199 N N . SER A 1 285 ? -11.187 10.118 17.159 1.00 97.62 285 SER A N 1
ATOM 2200 C CA . SER A 1 285 ? -11.732 11.329 16.540 1.00 97.62 285 SER A CA 1
ATOM 2201 C C . SER A 1 285 ? -12.009 11.141 15.045 1.00 97.62 285 SER A C 1
ATOM 2203 O O . SER A 1 285 ? -13.029 11.621 14.552 1.00 97.62 285 SER A O 1
ATOM 2205 N N . LEU A 1 286 ? -11.165 10.398 14.320 1.00 98.25 286 LEU A N 1
ATOM 2206 C CA . LEU A 1 286 ? -11.419 10.032 12.923 1.00 98.25 286 LEU A CA 1
ATOM 2207 C C . LEU A 1 286 ? -12.655 9.131 12.788 1.00 98.25 286 LEU A C 1
ATOM 2209 O O . LEU A 1 286 ? -13.484 9.366 11.904 1.00 98.25 286 LEU A O 1
ATOM 2213 N N . LEU A 1 287 ? -12.814 8.131 13.661 1.00 98.38 287 LEU A N 1
ATOM 2214 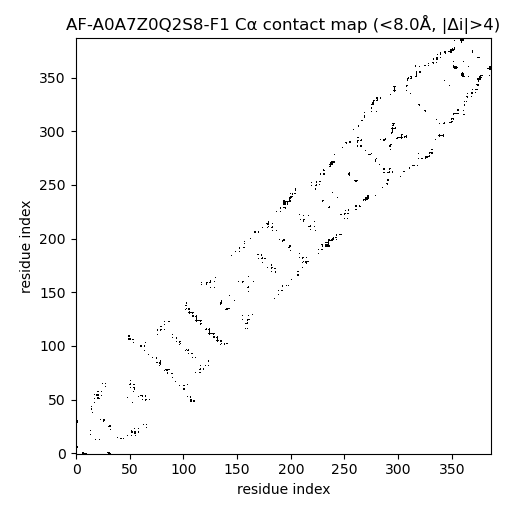C CA . LEU A 1 287 ? -14.006 7.275 13.673 1.00 98.38 287 LEU A CA 1
ATOM 2215 C C . LEU A 1 287 ? -15.275 8.092 13.949 1.00 98.38 287 LEU A C 1
ATOM 2217 O O . LEU A 1 287 ? -16.254 7.954 13.219 1.00 98.38 287 LEU A O 1
ATOM 2221 N N . ALA A 1 288 ? -15.231 9.007 14.919 1.00 97.56 288 ALA A N 1
ATOM 2222 C CA . ALA A 1 288 ? -16.338 9.918 15.206 1.00 97.56 288 ALA A CA 1
ATOM 2223 C C . ALA A 1 288 ? -16.634 10.870 14.036 1.00 97.56 288 ALA A C 1
ATOM 2225 O O . ALA A 1 288 ? -17.781 11.044 13.628 1.00 97.56 288 ALA A O 1
ATOM 2226 N N . GLY A 1 289 ? -15.595 11.449 13.431 1.00 97.00 289 GLY A N 1
ATOM 2227 C CA . GLY A 1 289 ? -15.724 12.366 12.301 1.00 97.00 289 GLY A CA 1
ATOM 2228 C C . GLY A 1 289 ? -16.310 11.714 11.049 1.00 97.00 289 GLY A C 1
ATOM 2229 O O . GLY A 1 289 ? -16.912 12.414 10.239 1.00 97.00 289 GLY A O 1
ATOM 2230 N N . THR A 1 290 ? -16.152 10.399 10.895 1.00 97.69 290 THR A N 1
ATOM 2231 C CA . THR A 1 290 ? -16.726 9.599 9.797 1.00 97.69 290 THR A CA 1
ATOM 2232 C C . THR A 1 290 ? -18.068 8.953 10.159 1.00 97.69 290 THR A C 1
ATOM 2234 O O . THR A 1 290 ? -18.695 8.330 9.303 1.00 97.69 290 THR A O 1
ATOM 2237 N N . GLY A 1 291 ? -18.524 9.104 11.409 1.00 96.75 291 GLY A N 1
ATOM 2238 C CA . GLY A 1 291 ? -19.736 8.479 11.940 1.00 96.75 291 GLY A CA 1
ATOM 2239 C C . GLY A 1 291 ? -19.623 6.968 12.150 1.00 96.75 291 GLY A C 1
ATOM 2240 O O . GLY A 1 291 ? -20.641 6.306 12.331 1.00 96.75 291 GLY A O 1
ATOM 2241 N N . ALA A 1 292 ? -18.415 6.401 12.094 1.00 97.50 292 ALA A N 1
ATOM 2242 C CA . ALA A 1 292 ? -18.193 4.973 12.293 1.00 97.50 292 ALA A CA 1
ATOM 2243 C C . ALA A 1 292 ? -18.433 4.542 13.746 1.00 97.50 292 ALA A C 1
ATOM 2245 O O . ALA A 1 292 ? -18.909 3.440 13.994 1.00 97.50 292 ALA A O 1
ATOM 2246 N N . ASP A 1 293 ? -18.170 5.425 14.707 1.00 97.50 293 ASP A N 1
ATOM 2247 C CA . ASP A 1 293 ? -18.435 5.191 16.128 1.00 97.50 293 ASP A CA 1
ATOM 2248 C C . ASP A 1 293 ? -19.925 4.948 16.435 1.00 97.50 293 ASP A C 1
ATOM 2250 O O . ASP A 1 293 ? -20.242 4.162 17.322 1.00 97.50 293 ASP A O 1
ATOM 2254 N N . ARG A 1 294 ? -20.846 5.548 15.670 1.00 96.56 294 ARG A N 1
ATOM 2255 C CA . ARG A 1 294 ? -22.301 5.361 15.836 1.00 96.56 294 ARG A CA 1
ATOM 2256 C C . ARG A 1 294 ? -22.754 3.916 15.627 1.00 96.56 294 ARG A C 1
ATOM 2258 O O . ARG A 1 294 ? -23.719 3.483 16.253 1.00 96.56 294 ARG A O 1
ATOM 2265 N N . LEU A 1 295 ? -22.024 3.151 14.810 1.00 96.69 295 LEU A N 1
ATOM 2266 C CA . LEU A 1 295 ? -22.266 1.715 14.628 1.00 96.69 295 LEU A CA 1
ATOM 2267 C C . LEU A 1 295 ? -21.932 0.913 15.897 1.00 96.69 295 LEU A C 1
ATOM 2269 O O . LEU A 1 295 ? -22.545 -0.119 16.165 1.00 96.69 295 LEU A O 1
ATOM 2273 N N . LEU A 1 296 ? -20.974 1.392 16.699 1.00 97.12 296 LEU A N 1
ATOM 2274 C CA . LEU A 1 296 ? -20.595 0.774 17.972 1.00 97.12 296 LEU A CA 1
ATOM 2275 C C . LEU A 1 296 ? -21.586 1.097 19.094 1.00 97.12 296 LEU A C 1
ATOM 2277 O O . LEU A 1 296 ? -21.696 0.322 20.042 1.00 97.12 296 LEU A O 1
ATOM 2281 N N . THR A 1 297 ? -22.294 2.224 19.008 1.00 96.00 297 THR A N 1
ATOM 2282 C CA . THR A 1 297 ? -23.231 2.686 20.045 1.00 96.00 297 THR A CA 1
ATOM 2283 C C . THR A 1 297 ? -24.684 2.316 19.754 1.00 96.00 297 THR A C 1
ATOM 2285 O O . THR A 1 297 ? -25.510 2.332 20.663 1.00 96.00 297 THR A O 1
ATOM 2288 N N . GLY A 1 298 ? -25.004 1.895 18.526 1.00 91.25 298 GLY A N 1
ATOM 2289 C CA . GLY A 1 298 ? -26.372 1.556 18.129 1.00 91.25 298 GLY A CA 1
ATOM 2290 C C . GLY A 1 298 ? -27.188 2.750 17.631 1.00 91.25 298 GLY A C 1
ATOM 2291 O O . GLY A 1 298 ? -28.400 2.631 17.502 1.00 91.25 298 GLY A O 1
ATOM 2292 N N . GLU A 1 299 ? -26.543 3.889 17.368 1.00 89.06 299 GLU A N 1
ATOM 2293 C CA . GLU A 1 299 ? -27.182 5.123 16.885 1.00 89.06 299 GLU A CA 1
ATOM 2294 C C . GLU A 1 299 ? -27.438 5.116 15.364 1.00 89.06 299 GLU A C 1
ATOM 2296 O O . GLU A 1 299 ? -28.028 6.054 14.833 1.00 89.06 299 GLU A O 1
ATOM 2301 N N . ASP A 1 300 ? -26.980 4.081 14.655 1.00 88.62 300 ASP A N 1
ATOM 2302 C CA . ASP A 1 300 ? -27.096 3.934 13.199 1.00 88.62 300 ASP A CA 1
ATOM 2303 C C . ASP A 1 300 ? -27.812 2.616 12.839 1.00 88.62 300 ASP A C 1
ATOM 2305 O O . ASP A 1 300 ? -27.613 1.592 13.498 1.00 88.62 300 ASP A O 1
ATOM 2309 N N . GLU A 1 301 ? -28.641 2.612 11.795 1.00 79.00 301 GLU A N 1
ATOM 2310 C CA . GLU A 1 301 ? -29.426 1.441 11.370 1.00 79.00 301 GLU A CA 1
ATOM 2311 C C . GLU A 1 301 ? -28.539 0.244 10.987 1.00 79.00 301 GLU A C 1
ATOM 2313 O O . GLU A 1 301 ? -28.891 -0.905 11.261 1.00 79.00 301 GLU A O 1
ATOM 2318 N N . ALA A 1 302 ? -27.343 0.499 10.446 1.00 83.44 302 ALA A N 1
ATOM 2319 C CA . ALA A 1 302 ? -26.384 -0.543 10.074 1.00 83.44 302 ALA A CA 1
ATOM 2320 C C . ALA A 1 302 ? -25.616 -1.129 11.276 1.00 83.44 302 ALA A C 1
ATOM 2322 O O . ALA A 1 302 ? -24.764 -2.003 11.107 1.00 83.44 302 ALA A O 1
ATOM 2323 N N . SER A 1 303 ? -25.910 -0.700 12.511 1.00 85.31 303 SER A N 1
ATOM 2324 C CA . SER A 1 303 ? -25.206 -1.188 13.709 1.00 85.31 303 SER A CA 1
ATOM 2325 C C . SER A 1 303 ? -25.288 -2.711 13.869 1.00 85.31 303 SER A C 1
ATOM 2327 O O . SER A 1 303 ? -24.394 -3.309 14.459 1.00 85.31 303 SER A O 1
ATOM 2329 N N . GLY A 1 304 ? -26.342 -3.360 13.357 1.00 82.44 304 GLY A N 1
ATOM 2330 C CA . GLY A 1 304 ? -26.503 -4.822 13.396 1.00 82.44 304 GLY A CA 1
ATOM 2331 C C . GLY A 1 304 ? -25.376 -5.611 12.716 1.00 82.44 304 GLY A C 1
ATOM 2332 O O . GLY A 1 304 ? -25.161 -6.768 13.063 1.00 82.44 304 GLY A O 1
ATOM 2333 N N . GLU A 1 305 ? -24.624 -4.987 11.808 1.00 85.31 305 GLU A N 1
ATOM 2334 C CA . GLU A 1 305 ? -23.483 -5.602 11.117 1.00 85.31 305 GLU A CA 1
ATOM 2335 C C . GLU A 1 305 ? -22.190 -5.578 11.950 1.00 85.31 305 GLU A C 1
ATOM 2337 O O . GLU A 1 305 ? -21.216 -6.249 11.610 1.00 85.31 305 GLU A O 1
ATOM 2342 N N . VAL A 1 306 ? -22.164 -4.806 13.043 1.00 93.56 306 VAL A N 1
ATOM 2343 C CA . VAL A 1 306 ? -20.963 -4.555 13.841 1.00 93.56 306 VAL A CA 1
ATOM 2344 C C . VAL A 1 306 ? -21.073 -5.184 15.223 1.00 93.56 306 VAL A C 1
ATOM 2346 O O . VAL A 1 306 ? -21.966 -4.889 16.024 1.00 93.56 306 VAL A O 1
ATOM 2349 N N . ASP A 1 307 ? -20.072 -5.999 15.538 1.00 95.06 307 ASP A N 1
ATOM 2350 C CA . ASP A 1 307 ? -19.863 -6.550 16.866 1.00 95.06 307 ASP A CA 1
ATOM 2351 C C . ASP A 1 307 ? -19.097 -5.559 17.753 1.00 95.06 307 ASP A C 1
ATOM 2353 O O . ASP A 1 307 ? -17.865 -5.475 17.737 1.00 95.06 307 ASP A O 1
ATOM 2357 N N . ALA A 1 308 ? -19.853 -4.782 18.528 1.00 96.56 308 ALA A N 1
ATOM 2358 C CA . ALA A 1 308 ? -19.312 -3.786 19.448 1.00 96.56 308 ALA A CA 1
ATOM 2359 C C . ALA A 1 308 ? -18.416 -4.407 20.539 1.00 96.56 308 ALA A C 1
ATOM 2361 O O . ALA A 1 308 ? -17.425 -3.789 20.937 1.00 96.56 308 ALA A O 1
ATOM 2362 N N . ALA A 1 309 ? -18.731 -5.623 21.002 1.00 96.88 309 ALA A N 1
ATOM 2363 C CA . ALA A 1 309 ? -17.964 -6.308 22.041 1.00 96.88 309 ALA A CA 1
ATOM 2364 C C . ALA A 1 309 ? -16.606 -6.781 21.504 1.00 96.88 309 ALA A C 1
ATOM 2366 O O . ALA A 1 309 ? -15.570 -6.532 22.125 1.00 96.88 309 ALA A O 1
ATOM 2367 N N . ASP A 1 310 ? -16.599 -7.396 20.317 1.00 96.81 310 ASP A N 1
ATOM 2368 C CA . ASP A 1 310 ? -15.362 -7.778 19.628 1.00 96.81 310 ASP A CA 1
ATOM 2369 C C . ASP A 1 310 ? -14.498 -6.556 19.287 1.00 96.81 310 ASP A C 1
ATOM 2371 O O . ASP A 1 310 ? -13.281 -6.579 19.491 1.00 96.81 310 ASP A O 1
ATOM 2375 N N . TRP A 1 311 ? -15.105 -5.461 18.820 1.00 97.75 311 TRP A N 1
ATOM 2376 C CA . TRP A 1 311 ? -14.359 -4.239 18.530 1.00 97.75 311 TRP A CA 1
ATOM 2377 C C . TRP A 1 311 ? -13.661 -3.681 19.774 1.00 97.75 311 TRP A C 1
ATOM 2379 O O . TRP A 1 311 ? -12.464 -3.389 19.712 1.00 97.75 311 TRP A O 1
ATOM 2389 N N . LEU A 1 312 ? -14.365 -3.582 20.911 1.00 97.56 312 LEU A N 1
ATOM 2390 C CA . LEU A 1 312 ? -13.783 -3.074 22.157 1.00 97.56 312 LEU A CA 1
ATOM 2391 C C . LEU A 1 312 ? -12.638 -3.971 22.647 1.00 97.56 312 LEU A C 1
ATOM 2393 O O . LEU A 1 312 ? -11.583 -3.462 23.031 1.00 97.56 312 LEU A O 1
ATOM 2397 N N . ALA A 1 313 ? -12.795 -5.294 22.546 1.00 96.06 313 ALA A N 1
ATOM 2398 C CA . ALA A 1 313 ? -11.739 -6.255 22.861 1.00 96.06 313 ALA A CA 1
ATOM 2399 C C . ALA A 1 313 ? -10.513 -6.087 21.940 1.00 96.06 313 ALA A C 1
ATOM 2401 O O . ALA A 1 313 ? -9.365 -6.031 22.399 1.00 96.06 313 ALA A O 1
ATOM 2402 N N . ARG A 1 314 ? -10.729 -5.936 20.623 1.00 95.69 314 ARG A N 1
ATOM 2403 C CA . ARG A 1 314 ? -9.654 -5.666 19.653 1.00 95.69 314 ARG A CA 1
ATOM 2404 C C . ARG A 1 314 ? -8.947 -4.345 19.937 1.00 95.69 314 ARG A C 1
ATOM 2406 O O . ARG A 1 314 ? -7.718 -4.319 19.861 1.00 95.69 314 ARG A O 1
ATOM 2413 N N . TRP A 1 315 ? -9.685 -3.292 20.282 1.00 95.44 315 TRP A N 1
ATOM 2414 C CA . TRP A 1 315 ? -9.141 -1.977 20.621 1.00 95.44 315 TRP A CA 1
ATOM 2415 C C . TRP A 1 315 ? -8.304 -2.015 21.906 1.00 95.44 315 TRP A C 1
ATOM 2417 O O . TRP A 1 315 ? -7.151 -1.578 21.901 1.00 95.44 315 TRP A O 1
ATOM 2427 N N . ALA A 1 316 ? -8.818 -2.627 22.977 1.00 92.94 316 ALA A N 1
ATOM 2428 C CA . ALA A 1 316 ? -8.080 -2.810 24.227 1.00 92.94 316 ALA A CA 1
ATOM 2429 C C . ALA A 1 316 ? -6.775 -3.589 23.995 1.00 92.94 316 ALA A C 1
ATOM 2431 O O . ALA A 1 316 ? -5.692 -3.165 24.404 1.00 92.94 316 ALA A O 1
ATOM 2432 N N . ARG A 1 317 ? -6.841 -4.697 23.245 1.00 91.69 317 ARG A N 1
ATOM 2433 C CA . ARG A 1 317 ? -5.655 -5.468 22.848 1.00 91.69 317 ARG A CA 1
ATOM 2434 C C . ARG A 1 317 ? -4.698 -4.659 21.968 1.00 91.69 317 ARG A C 1
ATOM 2436 O O . ARG A 1 317 ? -3.485 -4.786 22.118 1.00 91.69 317 ARG A O 1
ATOM 2443 N N . HIS A 1 318 ? -5.207 -3.829 21.059 1.00 90.56 318 HIS A N 1
ATOM 2444 C CA . HIS A 1 318 ? -4.384 -2.970 20.207 1.00 90.56 318 HIS A CA 1
ATOM 2445 C C . HIS A 1 318 ? -3.543 -1.987 21.023 1.00 90.56 318 HIS A C 1
ATOM 2447 O O . HIS A 1 318 ? -2.336 -1.894 20.787 1.00 90.56 318 HIS A O 1
ATOM 2453 N N . ARG A 1 319 ? -4.163 -1.310 21.997 1.00 88.69 319 ARG A N 1
ATOM 2454 C CA . ARG A 1 319 ? -3.488 -0.363 22.895 1.00 88.69 319 ARG A CA 1
ATOM 2455 C C . ARG A 1 319 ? -2.419 -1.056 23.746 1.00 88.69 319 ARG A C 1
ATOM 2457 O O . ARG A 1 319 ? -1.294 -0.572 23.821 1.00 88.69 319 ARG A O 1
ATOM 2464 N N . LYS A 1 320 ? -2.707 -2.250 24.278 1.00 84.75 320 LYS A N 1
ATOM 2465 C CA . LYS A 1 320 ? -1.732 -3.059 25.041 1.00 84.75 320 LYS A CA 1
ATOM 2466 C C . LYS A 1 320 ? -0.553 -3.549 24.197 1.00 84.75 320 LYS A C 1
ATOM 2468 O O . LYS A 1 320 ? 0.588 -3.533 24.637 1.00 84.75 320 LYS A O 1
ATOM 2473 N N . ASN A 1 321 ? -0.789 -3.958 22.951 1.00 77.06 321 ASN A N 1
ATOM 2474 C CA . ASN A 1 321 ? 0.254 -4.538 22.093 1.00 77.06 321 ASN A CA 1
ATOM 2475 C C . ASN A 1 321 ? 1.313 -3.530 21.608 1.00 77.06 321 ASN A C 1
ATOM 2477 O O . ASN A 1 321 ? 2.250 -3.918 20.903 1.00 77.06 321 ASN A O 1
ATOM 2481 N N . ARG A 1 322 ? 1.148 -2.252 21.952 1.00 70.75 322 ARG A N 1
ATOM 2482 C CA . ARG A 1 322 ? 1.975 -1.126 21.520 1.00 70.75 322 ARG A CA 1
ATOM 2483 C C . ARG A 1 322 ? 2.912 -0.580 22.597 1.00 70.75 322 ARG A C 1
ATOM 2485 O O . ARG A 1 322 ? 3.759 0.237 22.264 1.00 70.75 322 ARG A O 1
ATOM 2492 N N . GLY A 1 323 ? 2.824 -1.029 23.848 1.00 62.72 323 GLY A N 1
ATOM 2493 C CA . GLY A 1 323 ? 3.694 -0.555 24.928 1.00 62.72 323 GLY A CA 1
ATOM 2494 C C . GLY A 1 323 ? 3.500 -1.333 26.229 1.00 62.72 323 GLY A C 1
ATOM 2495 O O . GLY A 1 323 ? 2.561 -2.108 26.349 1.00 62.72 323 GLY A O 1
ATOM 2496 N N . PHE A 1 324 ? 4.396 -1.135 27.200 1.00 56.97 324 PHE A N 1
ATOM 2497 C CA . PHE A 1 324 ? 4.369 -1.864 28.479 1.00 56.97 324 PHE A CA 1
ATOM 2498 C C . PHE A 1 324 ? 3.208 -1.456 29.405 1.00 56.97 324 PHE A C 1
ATOM 2500 O O . PHE A 1 324 ? 2.822 -2.249 30.254 1.00 56.97 324 PHE A O 1
ATOM 2507 N N . ALA A 1 325 ? 2.630 -0.266 29.215 1.00 62.88 325 ALA A N 1
ATOM 2508 C CA . ALA A 1 325 ? 1.384 0.170 29.845 1.00 62.88 325 ALA A CA 1
ATOM 2509 C C . ALA A 1 325 ? 0.758 1.272 28.969 1.00 62.88 325 ALA A C 1
ATOM 2511 O O . ALA A 1 325 ? 1.373 2.335 28.823 1.00 62.88 325 ALA A O 1
ATOM 2512 N N . PRO A 1 326 ? -0.397 1.049 28.313 1.00 66.38 326 PRO A N 1
ATOM 2513 C CA . PRO A 1 326 ? -1.048 2.115 27.565 1.00 66.38 326 PRO A CA 1
ATOM 2514 C C . PRO A 1 326 ? -1.465 3.220 28.541 1.00 66.38 326 PRO A C 1
ATOM 2516 O O . PRO A 1 326 ? -2.177 2.966 29.507 1.00 66.38 326 PRO A O 1
ATOM 2519 N N . GLY A 1 327 ? -1.004 4.450 28.307 1.00 73.44 327 GLY A N 1
ATOM 2520 C CA . GLY A 1 327 ? -1.422 5.594 29.116 1.00 73.44 327 GLY A CA 1
ATOM 2521 C C . GLY A 1 327 ? -2.932 5.823 29.008 1.00 73.44 327 GLY A C 1
ATOM 2522 O O . GLY A 1 327 ? -3.543 5.474 27.993 1.00 73.44 327 GLY A O 1
ATOM 2523 N N . ARG A 1 328 ? -3.525 6.432 30.040 1.00 86.25 328 ARG A N 1
ATOM 2524 C CA . ARG A 1 328 ? -4.949 6.793 30.082 1.00 86.25 328 ARG A CA 1
ATOM 2525 C C . ARG A 1 328 ? -5.381 7.509 28.799 1.00 86.25 328 ARG A C 1
ATOM 2527 O O . ARG A 1 328 ? -4.756 8.485 28.392 1.00 86.25 328 ARG A O 1
ATOM 2534 N N . CYS A 1 329 ? -6.479 7.052 28.195 1.00 90.94 329 CYS A N 1
ATOM 2535 C CA . CYS A 1 329 ? -7.068 7.649 26.995 1.00 90.94 329 CYS A CA 1
ATOM 2536 C C . CYS A 1 329 ? -8.531 8.046 27.271 1.00 90.94 329 CYS A C 1
ATOM 2538 O O . CYS A 1 329 ? -9.424 7.198 27.165 1.00 90.94 329 CYS A O 1
ATOM 2540 N N . PRO A 1 330 ? -8.812 9.322 27.601 1.00 94.12 330 PRO A N 1
ATOM 2541 C CA . PRO A 1 330 ? -10.168 9.807 27.867 1.00 94.12 330 PRO A CA 1
ATOM 2542 C C . PRO A 1 330 ? -11.164 9.521 26.738 1.00 94.12 330 PRO A C 1
ATOM 2544 O O . PRO A 1 330 ? -12.311 9.175 27.010 1.00 94.12 330 PRO A O 1
ATOM 2547 N N . ALA A 1 331 ? -10.731 9.599 25.476 1.00 95.62 331 ALA A N 1
ATOM 2548 C CA . ALA A 1 331 ? -11.590 9.289 24.333 1.00 95.62 331 ALA A CA 1
ATOM 2549 C C . ALA A 1 331 ? -12.013 7.810 24.291 1.00 95.62 331 ALA A C 1
ATOM 2551 O O . ALA A 1 331 ? -13.143 7.514 23.902 1.00 95.62 331 ALA A O 1
ATOM 2552 N N . THR A 1 332 ? -11.147 6.887 24.730 1.00 95.94 332 THR A N 1
ATOM 2553 C CA . THR A 1 332 ? -11.511 5.464 24.846 1.00 95.94 332 THR A CA 1
ATOM 2554 C C . THR A 1 332 ? -12.597 5.278 25.901 1.00 95.94 332 THR A C 1
ATOM 2556 O O . THR A 1 332 ? -13.593 4.612 25.632 1.00 95.94 332 THR A O 1
ATOM 2559 N N . LEU A 1 333 ? -12.438 5.902 27.072 1.00 96.81 333 LEU A N 1
ATOM 2560 C CA . LEU A 1 333 ? -13.418 5.826 28.160 1.00 96.81 333 LEU A CA 1
ATOM 2561 C C . LEU A 1 333 ? -14.765 6.434 27.744 1.00 96.81 333 LEU A C 1
ATOM 2563 O O . LEU A 1 333 ? -15.810 5.822 27.936 1.00 96.81 333 LEU A O 1
ATOM 2567 N N . ALA A 1 334 ? -14.748 7.600 27.096 1.00 97.62 334 ALA A N 1
ATOM 2568 C CA . ALA A 1 334 ? -15.962 8.255 26.617 1.00 97.62 334 ALA A CA 1
ATOM 2569 C C . ALA A 1 334 ? -16.718 7.407 25.578 1.00 97.62 334 ALA A C 1
ATOM 2571 O O . ALA A 1 334 ? -17.946 7.315 25.627 1.00 97.62 334 ALA A O 1
ATOM 2572 N N . LEU A 1 335 ? -15.999 6.767 24.648 1.00 98.25 335 LEU A N 1
ATOM 2573 C CA . LEU A 1 335 ? -16.616 5.867 23.677 1.00 98.25 335 LEU A CA 1
ATOM 2574 C C . LEU A 1 335 ? -17.167 4.605 24.355 1.00 98.25 335 LEU A C 1
ATOM 2576 O O . LEU A 1 335 ? -18.309 4.240 24.094 1.00 98.25 335 LEU A O 1
ATOM 2580 N N . ALA A 1 336 ? -16.410 3.977 25.259 1.00 97.88 336 ALA A N 1
ATOM 2581 C CA . ALA A 1 336 ? -16.859 2.790 25.987 1.00 97.88 336 ALA A CA 1
ATOM 2582 C C . ALA A 1 336 ? -18.129 3.059 26.816 1.00 97.88 336 ALA A C 1
ATOM 2584 O O . ALA A 1 336 ? -19.066 2.263 26.766 1.00 97.88 336 ALA A O 1
ATOM 2585 N N . ALA A 1 337 ? -18.216 4.215 27.484 1.00 98.06 337 ALA A N 1
ATOM 2586 C CA . ALA A 1 337 ? -19.420 4.638 28.201 1.00 98.06 337 ALA A CA 1
ATOM 2587 C C . ALA A 1 337 ? -20.634 4.766 27.261 1.00 98.06 337 ALA A C 1
ATOM 2589 O O . ALA A 1 337 ? -21.722 4.284 27.569 1.00 98.06 337 ALA A O 1
ATOM 2590 N N . ARG A 1 338 ? -20.452 5.339 26.062 1.00 98.00 338 ARG A N 1
ATOM 2591 C CA . ARG A 1 338 ? -21.520 5.396 25.045 1.00 98.00 338 ARG A CA 1
ATOM 2592 C C . ARG A 1 338 ? -21.903 4.021 24.494 1.00 98.00 338 ARG A C 1
ATOM 2594 O O . ARG A 1 338 ? -23.056 3.818 24.128 1.00 98.00 338 ARG A O 1
ATOM 2601 N N . MET A 1 339 ? -20.963 3.080 24.418 1.00 98.06 339 MET A N 1
ATOM 2602 C CA . MET A 1 339 ? -21.223 1.706 23.969 1.00 98.06 339 MET A CA 1
ATOM 2603 C C . MET A 1 339 ? -21.969 0.872 25.024 1.00 98.06 339 MET A C 1
ATOM 2605 O O . MET A 1 339 ? -22.640 -0.099 24.665 1.00 98.06 339 MET A O 1
ATOM 2609 N N . ALA A 1 340 ? -21.879 1.232 26.309 1.00 97.62 340 ALA A N 1
ATOM 2610 C CA . ALA A 1 340 ? -22.366 0.423 27.426 1.00 97.62 340 ALA A CA 1
ATOM 2611 C C . ALA A 1 340 ? -23.830 -0.050 27.308 1.00 97.62 340 ALA A C 1
ATOM 2613 O O . ALA A 1 340 ? -24.062 -1.245 27.516 1.00 97.62 340 ALA A O 1
ATOM 2614 N N . PRO A 1 341 ? -24.823 0.784 26.923 1.00 96.56 341 PRO A N 1
ATOM 2615 C CA . PRO A 1 341 ? -26.203 0.320 26.767 1.00 96.56 341 PRO A CA 1
ATOM 2616 C C . PRO A 1 341 ? -26.336 -0.825 25.754 1.00 96.56 341 PRO A C 1
ATOM 2618 O O . PRO A 1 341 ? -27.036 -1.806 26.012 1.00 96.56 341 PRO A O 1
ATOM 2621 N N . ARG A 1 342 ? -25.620 -0.733 24.626 1.00 95.31 342 ARG A N 1
ATOM 2622 C CA . ARG A 1 342 ? -25.623 -1.753 23.570 1.00 95.31 342 ARG A CA 1
ATOM 2623 C C . ARG A 1 342 ? -24.896 -3.020 24.009 1.00 95.31 342 ARG A C 1
ATOM 2625 O O . ARG A 1 342 ? -25.395 -4.115 23.767 1.00 95.31 342 ARG A O 1
ATOM 2632 N N . LEU A 1 343 ? -23.743 -2.880 24.664 1.00 96.50 343 LEU A N 1
ATOM 2633 C CA . LEU A 1 343 ? -22.969 -4.018 25.170 1.00 96.50 343 LEU A CA 1
ATOM 2634 C C . LEU A 1 343 ? -23.764 -4.817 26.213 1.00 96.50 343 LEU A C 1
ATOM 2636 O O . LEU A 1 343 ? -23.816 -6.043 26.135 1.00 96.50 343 LEU A O 1
ATOM 2640 N N . ARG A 1 344 ? -24.457 -4.126 27.128 1.00 95.81 344 ARG A N 1
ATOM 2641 C CA . ARG A 1 344 ? -25.365 -4.751 28.100 1.00 95.81 344 ARG A CA 1
ATOM 2642 C C . ARG A 1 344 ? -26.512 -5.494 27.428 1.00 95.81 344 ARG A C 1
ATOM 2644 O O . ARG A 1 344 ? -26.749 -6.654 27.743 1.00 95.81 344 ARG A O 1
ATOM 2651 N N . ALA A 1 345 ? -27.205 -4.839 26.496 1.00 93.06 345 ALA A N 1
ATOM 2652 C CA . ALA A 1 345 ? -28.340 -5.437 25.796 1.00 93.06 345 ALA A CA 1
ATOM 2653 C C . ALA A 1 345 ? -27.937 -6.659 24.951 1.00 93.06 345 ALA A C 1
ATOM 2655 O O . ALA A 1 345 ? -28.707 -7.609 24.843 1.00 93.06 345 ALA A O 1
ATOM 2656 N N . GLY A 1 346 ? -26.734 -6.647 24.369 1.00 89.00 346 GLY A N 1
ATOM 2657 C CA . GLY A 1 346 ? -26.221 -7.753 23.561 1.00 89.00 346 GLY A CA 1
ATOM 2658 C C . GLY A 1 346 ? -25.783 -8.981 24.365 1.00 89.00 346 GLY A C 1
ATOM 2659 O O . GLY A 1 346 ? -25.697 -10.064 23.794 1.00 89.00 346 GLY A O 1
ATOM 2660 N N . GLY A 1 347 ? -25.471 -8.837 25.659 1.00 87.00 347 GLY A N 1
ATOM 2661 C CA . GLY A 1 347 ? -25.102 -9.942 26.559 1.00 87.00 347 GLY A CA 1
ATOM 2662 C C . GLY A 1 347 ? -23.776 -10.657 26.244 1.00 87.00 347 GLY A C 1
ATOM 2663 O O . GLY A 1 347 ? -23.338 -11.507 27.017 1.00 87.00 347 GLY A O 1
ATOM 2664 N N . ARG A 1 348 ? -23.116 -10.325 25.128 1.00 93.75 348 ARG A N 1
ATOM 2665 C CA . ARG A 1 348 ? -21.824 -10.892 24.729 1.00 93.75 348 ARG A CA 1
ATOM 2666 C C . ARG A 1 348 ? -20.703 -10.341 25.605 1.00 93.75 348 ARG A C 1
ATOM 2668 O O . ARG A 1 348 ? -20.588 -9.134 25.790 1.00 93.75 348 ARG A O 1
ATOM 2675 N N . THR A 1 349 ? -19.843 -11.229 26.092 1.00 95.75 349 THR A N 1
ATOM 2676 C CA . THR A 1 349 ? -18.698 -10.866 26.931 1.00 95.75 349 THR A CA 1
ATOM 2677 C C . THR A 1 349 ? -17.604 -10.141 26.148 1.00 95.75 349 THR A C 1
ATOM 2679 O O . THR A 1 349 ? -17.226 -10.581 25.060 1.00 95.75 349 THR A O 1
ATOM 2682 N N . VAL A 1 350 ? -17.044 -9.085 26.736 1.00 96.94 350 VAL A N 1
ATOM 2683 C CA . VAL A 1 350 ? -15.874 -8.353 26.235 1.00 96.94 350 VAL A CA 1
ATOM 2684 C C . VAL A 1 350 ? -14.608 -8.882 26.907 1.00 96.94 350 VAL A C 1
ATOM 2686 O O . VAL A 1 350 ? -14.514 -8.923 28.132 1.00 96.94 350 VAL A O 1
ATOM 2689 N N . ASP A 1 351 ? -13.611 -9.265 26.113 1.00 95.00 351 ASP A N 1
ATOM 2690 C CA . ASP A 1 351 ? -12.284 -9.632 26.616 1.00 95.00 351 ASP A CA 1
ATOM 2691 C C . ASP A 1 351 ? -11.365 -8.403 26.660 1.00 95.00 351 ASP A C 1
ATOM 2693 O O . ASP A 1 351 ? -10.867 -7.933 25.635 1.00 95.00 351 ASP A O 1
ATOM 2697 N N . LEU A 1 352 ? -11.137 -7.886 27.869 1.00 93.44 352 LEU A N 1
ATOM 2698 C CA . LEU A 1 352 ? -10.210 -6.782 28.126 1.00 93.44 352 LEU A CA 1
ATOM 2699 C C . LEU A 1 352 ? -8.821 -7.256 28.571 1.00 93.44 352 LEU A C 1
ATOM 2701 O O . LEU A 1 352 ? -7.908 -6.436 28.667 1.00 93.44 352 LEU A O 1
ATOM 2705 N N . PHE A 1 353 ? -8.630 -8.556 28.808 1.00 90.69 353 PHE A N 1
ATOM 2706 C CA . PHE A 1 353 ? -7.471 -9.106 29.514 1.00 90.69 353 PHE A CA 1
ATOM 2707 C C . PHE A 1 353 ? -6.427 -9.688 28.562 1.00 90.69 353 PHE A C 1
ATOM 2709 O O . PHE A 1 353 ? -5.230 -9.501 28.779 1.00 90.69 353 PHE A O 1
ATOM 2716 N N . THR A 1 354 ? -6.836 -10.287 27.442 1.00 87.31 354 THR A N 1
ATOM 2717 C CA . THR A 1 354 ? -5.894 -10.892 26.487 1.00 87.31 354 THR A CA 1
ATOM 2718 C C . THR A 1 354 ? -4.926 -9.862 25.899 1.00 87.31 354 THR A C 1
ATOM 2720 O O . THR A 1 354 ? -5.331 -8.897 25.240 1.00 87.31 354 THR A O 1
ATOM 2723 N N . GLY A 1 355 ? -3.628 -10.055 26.138 1.00 81.38 355 GLY A N 1
ATOM 2724 C CA . GLY A 1 355 ? -2.520 -9.290 25.560 1.00 81.38 355 GLY A CA 1
ATOM 2725 C C . GLY A 1 355 ? -1.644 -10.146 24.638 1.00 81.38 355 GLY A C 1
ATOM 2726 O O . GLY A 1 355 ? -1.918 -11.322 24.413 1.00 81.38 355 GLY A O 1
ATOM 2727 N N . ARG A 1 356 ? -0.590 -9.556 24.056 1.00 75.94 356 ARG A N 1
ATOM 2728 C CA . ARG A 1 356 ? 0.348 -10.284 23.175 1.00 75.94 356 ARG A CA 1
ATOM 2729 C C . ARG A 1 356 ? 1.303 -11.213 23.924 1.00 75.94 356 ARG A C 1
ATOM 2731 O O . ARG A 1 356 ? 1.676 -12.240 23.368 1.00 75.94 356 ARG A O 1
ATOM 2738 N N . TRP A 1 357 ? 1.741 -10.816 25.114 1.00 77.50 357 TRP A N 1
ATOM 2739 C CA . TRP A 1 357 ? 2.774 -11.527 25.876 1.00 77.50 357 TRP A CA 1
ATOM 2740 C C . TRP A 1 357 ? 2.267 -12.022 27.227 1.00 77.50 357 TRP A C 1
ATOM 2742 O O . TRP A 1 357 ? 2.632 -13.110 27.649 1.00 77.50 357 TRP A O 1
ATOM 2752 N N . GLU A 1 358 ? 1.408 -11.239 27.874 1.00 80.25 358 GLU A N 1
ATOM 2753 C CA . GLU A 1 358 ? 0.858 -11.512 29.199 1.00 80.25 358 GLU A CA 1
ATOM 2754 C C . GLU A 1 358 ? -0.608 -11.063 29.240 1.00 80.25 358 GLU A C 1
ATOM 2756 O O . GLU A 1 358 ? -1.061 -10.291 28.381 1.00 80.25 358 GLU A O 1
ATOM 2761 N N . LEU A 1 359 ? -1.345 -11.549 30.239 1.00 83.81 359 LEU A N 1
ATOM 2762 C CA . LEU A 1 359 ? -2.664 -11.026 30.565 1.00 83.81 359 LEU A CA 1
ATOM 2763 C C . LEU A 1 359 ? -2.516 -9.667 31.247 1.00 83.81 359 LEU A C 1
ATOM 2765 O O . LEU A 1 359 ? -1.687 -9.487 32.138 1.00 83.81 359 LEU A O 1
ATOM 2769 N N . GLY A 1 360 ? -3.352 -8.720 30.848 1.00 84.69 360 GLY A N 1
ATOM 2770 C CA . GLY A 1 360 ? -3.446 -7.443 31.534 1.00 84.69 360 GLY A CA 1
ATOM 2771 C C . GLY A 1 360 ? -4.563 -6.561 31.012 1.00 84.69 360 GLY A C 1
ATOM 2772 O O . GLY A 1 360 ? -5.045 -6.772 29.896 1.00 84.69 360 GLY A O 1
ATOM 2773 N N . ALA A 1 361 ? -4.981 -5.586 31.810 1.00 85.56 361 ALA A N 1
ATOM 2774 C CA . ALA A 1 361 ? -6.106 -4.707 31.505 1.00 85.56 361 ALA A CA 1
ATOM 2775 C C . ALA A 1 361 ? -5.743 -3.237 31.750 1.00 85.56 361 ALA A C 1
ATOM 2777 O O . ALA A 1 361 ? -4.963 -2.927 32.637 1.00 85.56 361 ALA A O 1
ATOM 2778 N N . ASP A 1 362 ? -6.321 -2.332 30.957 1.00 88.44 362 ASP A N 1
ATOM 2779 C CA . ASP A 1 362 ? -6.320 -0.898 31.275 1.00 88.44 362 ASP A CA 1
ATOM 2780 C C . ASP A 1 362 ? -7.288 -0.694 32.450 1.00 88.44 362 ASP A C 1
ATOM 2782 O O . ASP A 1 362 ? -8.492 -0.908 32.288 1.00 88.44 362 ASP A O 1
ATOM 2786 N N . LEU A 1 363 ? -6.748 -0.352 33.625 1.00 89.56 363 LEU A N 1
ATOM 2787 C CA . LEU A 1 363 ? -7.505 -0.216 34.872 1.00 89.56 363 LEU A CA 1
ATOM 2788 C C . LEU A 1 363 ? -8.708 0.721 34.748 1.00 89.56 363 LEU A C 1
ATOM 2790 O O . LEU A 1 363 ? -9.792 0.363 35.200 1.00 89.56 363 LEU A O 1
ATOM 2794 N N . ASP A 1 364 ? -8.545 1.874 34.096 1.00 92.19 364 ASP A N 1
ATOM 2795 C CA . ASP A 1 364 ? -9.631 2.848 33.949 1.00 92.19 364 ASP A CA 1
ATOM 2796 C C . ASP A 1 364 ? -10.751 2.291 33.058 1.00 92.19 364 ASP A C 1
ATOM 2798 O O . ASP A 1 364 ? -11.938 2.512 33.306 1.00 92.19 364 ASP A O 1
ATOM 2802 N N . LEU A 1 365 ? -10.387 1.561 31.998 1.00 94.06 365 LEU A N 1
ATOM 2803 C CA . LEU A 1 365 ? -11.365 0.942 31.103 1.00 94.06 365 LEU A CA 1
ATOM 2804 C C . LEU A 1 365 ? -12.078 -0.239 31.772 1.00 94.06 365 LEU A C 1
ATOM 2806 O O . LEU A 1 365 ? -13.279 -0.422 31.561 1.00 94.06 365 LEU A O 1
ATOM 2810 N N . LEU A 1 366 ? -11.347 -1.037 32.553 1.00 94.56 366 LEU A N 1
ATOM 2811 C CA . LEU A 1 366 ? -11.903 -2.147 33.319 1.00 94.56 366 LEU A CA 1
ATOM 2812 C C . LEU A 1 366 ? -12.905 -1.639 34.361 1.00 94.56 366 LEU A C 1
ATOM 2814 O O . LEU A 1 366 ? -14.031 -2.132 34.393 1.00 94.56 366 LEU A O 1
ATOM 2818 N N . ASP A 1 367 ? -12.517 -0.639 35.156 1.00 95.25 367 ASP A N 1
ATOM 2819 C CA . ASP A 1 367 ? -13.372 -0.020 36.174 1.00 95.25 367 ASP A CA 1
ATOM 2820 C C . ASP A 1 367 ? -14.652 0.550 35.555 1.00 95.25 367 ASP A C 1
ATOM 2822 O O . ASP A 1 367 ? -15.756 0.229 35.994 1.00 95.25 367 ASP A O 1
ATOM 2826 N N . LEU A 1 368 ? -14.529 1.285 34.443 1.00 97.19 368 LEU A N 1
ATOM 2827 C CA . LEU A 1 368 ? -15.685 1.797 33.708 1.00 97.19 368 LEU A CA 1
ATOM 2828 C C . LEU A 1 368 ? -16.620 0.673 33.237 1.00 97.19 368 LEU A C 1
ATOM 2830 O O . LEU A 1 368 ? -17.832 0.774 33.404 1.00 97.19 368 LEU A O 1
ATOM 2834 N N . CYS A 1 369 ? -16.084 -0.397 32.642 1.00 96.94 369 CYS A N 1
ATOM 2835 C CA . CYS A 1 369 ? -16.909 -1.505 32.155 1.00 96.94 369 CYS A CA 1
ATOM 2836 C C . CYS A 1 369 ? -17.634 -2.228 33.299 1.00 96.94 369 CYS A C 1
ATOM 2838 O O . CYS A 1 369 ? -18.791 -2.614 33.131 1.00 96.94 369 CYS A O 1
ATOM 2840 N N . LEU A 1 370 ? -16.982 -2.382 34.456 1.00 96.56 370 LEU A N 1
ATOM 2841 C CA . LEU A 1 370 ? -17.595 -2.943 35.661 1.00 96.56 370 LEU A CA 1
ATOM 2842 C C . LEU A 1 370 ? -18.698 -2.029 36.208 1.00 96.56 370 LEU A C 1
ATOM 2844 O O . LEU A 1 370 ? -19.800 -2.508 36.476 1.00 96.56 370 LEU A O 1
ATOM 2848 N N . ALA A 1 371 ? -18.436 -0.724 36.317 1.00 97.56 371 ALA A N 1
ATOM 2849 C CA . ALA A 1 371 ? -19.405 0.269 36.783 1.00 97.56 371 ALA A CA 1
ATOM 2850 C C . ALA A 1 371 ? -20.647 0.345 35.878 1.00 97.56 371 ALA A C 1
ATOM 2852 O O . ALA A 1 371 ? -21.772 0.463 36.361 1.00 97.56 371 ALA A O 1
ATOM 2853 N N . GLU A 1 372 ? -20.451 0.215 34.566 1.00 97.62 372 GLU A N 1
ATOM 2854 C CA . GLU A 1 372 ? -21.515 0.215 33.559 1.00 97.62 372 GLU A CA 1
ATOM 2855 C C . GLU A 1 372 ? -22.208 -1.148 33.383 1.00 97.62 372 GLU A C 1
ATOM 2857 O O . GLU A 1 372 ? -23.129 -1.268 32.572 1.00 97.62 372 GLU A O 1
ATOM 2862 N N . GLY A 1 373 ? -21.783 -2.189 34.111 1.00 96.38 373 GLY A N 1
ATOM 2863 C CA . GLY A 1 373 ? -22.366 -3.532 34.047 1.00 96.38 373 GLY A CA 1
ATOM 2864 C C . GLY A 1 373 ? -22.158 -4.246 32.707 1.00 96.38 373 GLY A C 1
ATOM 2865 O O . GLY A 1 373 ? -22.987 -5.068 32.312 1.00 96.38 373 GLY A O 1
ATOM 2866 N N . VAL A 1 374 ? -21.089 -3.923 31.978 1.00 97.44 374 VAL A N 1
ATOM 2867 C CA . VAL A 1 374 ? -20.729 -4.587 30.719 1.00 97.44 374 VAL A CA 1
ATOM 2868 C C . VAL A 1 374 ? -20.293 -6.031 31.012 1.00 97.44 374 VAL A C 1
ATOM 2870 O O . VAL A 1 374 ? -19.426 -6.234 31.862 1.00 97.44 374 VAL A O 1
ATOM 2873 N N . PRO A 1 375 ? -20.832 -7.054 30.319 1.00 96.06 375 PRO A N 1
ATOM 2874 C CA . PRO A 1 375 ? -20.376 -8.431 30.492 1.00 96.06 375 PRO A CA 1
ATOM 2875 C C . PRO A 1 375 ? -18.901 -8.577 30.097 1.00 96.06 375 PRO A C 1
ATOM 2877 O O . PRO A 1 375 ? -18.526 -8.245 28.973 1.00 96.06 375 PRO A O 1
ATOM 2880 N N . LEU A 1 376 ? -18.061 -9.102 30.992 1.00 96.44 376 LEU A N 1
ATOM 2881 C CA . LEU A 1 376 ? -16.623 -9.283 30.761 1.00 96.44 376 LEU A CA 1
ATOM 2882 C C . LEU A 1 376 ? -16.239 -10.764 30.727 1.00 96.44 376 LEU A C 1
ATOM 2884 O O . LEU A 1 376 ? -16.743 -11.568 31.509 1.00 96.44 376 LEU A O 1
ATOM 2888 N N . ALA A 1 377 ? -15.310 -11.118 29.840 1.00 94.44 377 ALA A N 1
ATOM 2889 C CA . ALA A 1 377 ? -14.660 -12.425 29.834 1.00 94.44 377 ALA A CA 1
ATOM 2890 C C . ALA A 1 377 ? -13.489 -12.399 30.828 1.00 94.44 377 ALA A C 1
ATOM 2892 O O . ALA A 1 377 ? -12.371 -12.028 30.474 1.00 94.44 377 ALA A O 1
ATOM 2893 N N . VAL A 1 378 ? -13.768 -12.723 32.091 1.00 90.50 378 VAL A N 1
ATOM 2894 C CA . VAL A 1 378 ? -12.775 -12.678 33.175 1.00 90.50 378 VAL A CA 1
ATOM 2895 C C . VAL A 1 378 ? -11.865 -13.919 33.116 1.00 90.50 378 VAL A C 1
ATOM 2897 O O . VAL A 1 378 ? -12.378 -15.027 32.932 1.00 90.50 378 VAL A O 1
ATOM 2900 N N . PRO A 1 379 ? -10.532 -13.772 33.264 1.00 89.12 379 PRO A N 1
ATOM 2901 C CA . PRO A 1 379 ? -9.609 -14.899 33.371 1.00 89.12 379 PRO A CA 1
ATOM 2902 C C . PRO A 1 379 ? -9.935 -15.824 34.552 1.00 89.12 379 PRO A C 1
ATOM 2904 O O . PRO A 1 379 ? -10.592 -15.427 35.513 1.00 89.12 379 PRO A O 1
ATOM 2907 N N . GLY A 1 380 ? -9.458 -17.070 34.486 1.00 86.94 380 GLY A N 1
ATOM 2908 C CA . GLY A 1 380 ? -9.617 -18.033 35.579 1.00 86.94 380 GLY A CA 1
ATOM 2909 C C . GLY A 1 380 ? -8.922 -17.589 36.878 1.00 86.94 380 GLY A C 1
ATOM 2910 O O . GLY A 1 380 ? -8.029 -16.745 36.835 1.00 86.94 380 GLY A O 1
ATOM 2911 N N . PRO A 1 381 ? -9.287 -18.179 38.029 1.00 79.88 381 PRO A N 1
ATOM 2912 C CA . PRO A 1 381 ? -8.827 -17.741 39.353 1.00 79.88 381 PRO A CA 1
ATOM 2913 C C . PRO A 1 381 ? -7.306 -17.827 39.566 1.00 79.88 381 PRO A C 1
ATOM 2915 O O . PRO A 1 381 ? -6.775 -17.080 40.380 1.00 79.88 381 PRO A O 1
ATOM 2918 N N . ASP A 1 382 ? -6.608 -18.685 38.817 1.00 82.81 382 ASP A N 1
ATOM 2919 C CA . ASP A 1 382 ? -5.152 -18.876 38.915 1.00 82.81 382 ASP A CA 1
ATOM 2920 C C . ASP A 1 382 ? -4.357 -18.067 37.869 1.00 82.81 382 ASP A C 1
ATOM 2922 O O . ASP A 1 382 ? -3.149 -18.253 37.710 1.00 82.81 382 ASP A O 1
ATOM 2926 N N . ALA A 1 383 ? -5.025 -17.203 37.098 1.00 83.19 383 ALA A N 1
ATOM 2927 C CA . ALA A 1 383 ? -4.383 -16.414 36.055 1.00 83.19 383 ALA A CA 1
ATOM 2928 C C . ALA A 1 383 ? -3.677 -15.179 36.639 1.00 83.19 383 ALA A C 1
ATOM 2930 O O . ALA A 1 383 ? -4.304 -14.345 37.288 1.00 83.19 383 ALA A O 1
ATOM 2931 N N . ASP A 1 384 ? -2.384 -15.027 36.347 1.00 82.94 384 ASP A N 1
ATOM 2932 C CA . ASP A 1 384 ? -1.624 -13.824 36.695 1.00 82.94 384 ASP A CA 1
ATOM 2933 C C . ASP A 1 384 ? -1.955 -12.692 35.707 1.00 82.94 384 ASP A C 1
ATOM 2935 O O . ASP A 1 384 ? -1.644 -12.780 34.514 1.00 82.94 384 ASP A O 1
ATOM 2939 N N . VAL A 1 385 ? -2.647 -11.656 36.188 1.00 79.94 385 VAL A N 1
ATOM 2940 C CA . VAL A 1 385 ? -3.123 -10.514 35.394 1.00 79.94 385 VAL A CA 1
ATOM 2941 C C . VAL A 1 385 ? -2.407 -9.252 35.854 1.00 79.94 385 VAL A C 1
ATOM 2943 O O . VAL A 1 385 ? -2.553 -8.834 37.002 1.00 79.94 385 VAL A O 1
ATOM 2946 N N . ARG A 1 386 ? -1.697 -8.587 34.939 1.00 78.56 386 ARG A N 1
ATOM 2947 C CA . ARG A 1 386 ? -1.117 -7.267 35.208 1.00 78.56 386 ARG A CA 1
ATOM 2948 C C . ARG A 1 386 ? -2.155 -6.163 35.018 1.00 78.56 386 ARG A C 1
ATOM 2950 O O . ARG A 1 386 ? -2.753 -6.051 33.949 1.00 78.56 386 ARG A O 1
ATOM 2957 N N . LEU A 1 387 ? -2.354 -5.354 36.050 1.00 76.25 387 LEU A N 1
ATOM 2958 C CA . LEU A 1 387 ? -3.277 -4.220 36.054 1.00 76.25 387 LEU A CA 1
ATOM 2959 C C . LEU A 1 387 ? -2.524 -2.893 35.943 1.00 76.25 387 LEU A C 1
ATOM 2961 O O . LEU A 1 387 ? -1.451 -2.782 36.581 1.00 76.25 387 LEU A O 1
#

Mean predicted aligned error: 7.15 Å

Nearest PDB structures (foldseek):
  7rdr-assembly1_A  TM=2.850E-01  e=2.361E-01  unidentified
  7zit-assembly1_B  TM=2.801E-01  e=2.071E+00  Homo sapiens
  5wfu-assembly3_D  TM=2.788E-01  e=4.580E+00  Mus musculus
  5ulo-assembly1_B  TM=1.658E-01  e=4.776E+00  Homo sapiens

Foldseek 3Di:
DAPVPVPDDDDDDDAPLQVQLVQLLVVVVVDDDDPDDDDDDDDDDDDDAPPSVVCNVPVPCSVLRSVCPVLLVVLLVCCQPPVVVSLVSLVVSQVVCCVPPLVVQLRSLCNVLVSNLVNVNLQSSLVSNVRSVVSCVVVVDDDDLVSNLVSQLVSLLSVNHDPVNLLVLLVVLPVVDQLVVSLVSNLVSQLSSLQSQAADDLCVLVSNVVSCVSNVHDSLVSLLVSCVSNLPGPNQLQYALSRCVSSLVSLLVNLVVDVVSLVSLLVRLNNNYALALVSVVSSLVSSVSNVSLCLLLVVDPCVVVDDNQVSLLVNLQSNQARDVAHPDHVSNLVSLLSNLVVQVVVVDAHEQFDYDPFTEHNVSSVVSCVVSVRHHPDDDPPGDYHD

Secondary structure (DSSP, 8-state):
--GGGTTPPP-----GGGHHHHHHHHHHTTPPPPS--------PPPPPPTTHHHHHH-GGGHHHHHTTHHHHHHHHHHHTT-HHHHHHHHHHHHHHHHHH-GGGHHHHHHHHHHHHHHTT-HHHHHHHHHHHHHHHHHTT----HHHHHHHHHHHHHTT---HHHHHHHHHHHHHHS-HHHHHHHHHHHHHHHHHTTPPPPTTHHHHHHHHHHHHT--HHHHHHHHHHHHHHSGGGGG--HHHHHHHHHHHHHHHHH-HHHHHHHHH---TTS-SSHHHHHHHHHHHHHTT-HHHHHT-SGGGGG--HHHHHHHHHHHHHTTSSSPPP-HHHHHHHHHHHHHHHHH-PPB-----SSSEE--HHHHHHHHHTT--B-PPPTT--EE-

Solvent-accessible surface area (backbone atoms only — not comparable to full-atom values): 21263 Å² total; per-residue (Å²): 74,38,90,93,50,81,75,50,84,87,87,80,93,67,61,77,94,43,44,67,28,53,50,53,54,38,42,76,73,53,34,55,86,73,92,78,84,82,87,87,80,88,76,84,89,70,85,71,45,55,47,50,39,45,26,67,76,38,55,91,59,24,65,66,45,60,72,40,48,69,59,51,56,52,33,52,66,33,38,69,84,37,48,69,61,24,48,55,50,54,51,53,51,44,58,57,37,56,77,76,46,48,84,48,38,34,51,43,25,40,36,55,15,50,53,25,46,78,63,66,37,32,70,60,12,27,50,28,41,51,48,13,56,45,42,36,62,79,67,68,49,90,76,61,66,69,60,50,49,51,49,55,49,54,34,44,77,68,65,25,58,52,74,64,57,54,54,48,47,54,54,49,38,52,72,76,40,58,38,55,59,22,35,51,54,50,50,49,54,53,39,55,41,17,63,74,50,42,47,65,57,86,60,47,67,60,54,53,52,51,34,34,58,66,37,71,52,63,59,58,62,54,49,28,60,52,46,60,53,36,59,73,19,77,11,44,23,47,29,35,56,68,48,51,65,70,44,41,72,34,48,30,53,41,22,69,78,34,63,69,50,24,58,48,54,68,70,50,62,60,72,43,39,71,80,48,42,70,42,54,42,51,52,52,49,50,33,50,68,34,52,30,48,33,33,44,38,59,78,36,90,72,14,86,82,48,62,44,38,61,46,52,21,52,49,48,29,52,49,44,66,61,45,98,68,58,62,84,42,70,60,57,50,56,48,50,62,56,21,27,69,44,36,42,75,65,63,52,56,25,43,54,32,66,46,86,89,52,41,30,41,60,58,71,56,52,52,50,35,57,77,60,56,37,44,62,53,74,78,61,96,89,59,76,64,49,106

Sequence (387 aa):
THPALDGRPVVRLVPGALGEAEDLAMEFLGLERQPGTPEVGTVRRETLGFPARALVDDPANGHHALALVKDVERLARQAKGLPGVAKGGFEHLGERLARSVPHFLPPFYEQAARIYLEHGHRSFAATFFARAREAERVHALAVDEEQQRAAFLEFAFAGALSVKALREYAGDVARRLDPAAAWEQFRRLTVERCAAGLPPYTAMPRDVRAMIRASGLPRTAEECRLLAAVVASPAAERASGAFWKAFLPSLQVLAAEQPRVRVRLLEIMPRALGLGAQDDEFWLSLLAGTGADRLLTGEDEASGEVDAADWLARWARHRKNRGFAPGRCPATLALAARMAPRLRAGGRTVDLFTGRWELGADLDLLDLCLAEGVPLAVPGPDADVRL